Protein AF-A0A7X7RNB6-F1 (afdb_monomer_lite)

Secondary structure (DSSP, 8-state):
--------B--SSTT--SEEE----TT-TT------S-----S-S-TT--TTSSEEEEEEEEEEEEEPGGGPPEE-SSS-EEEEEEEEEPPBSS------TT---EEEEBTT-EEEEEEBSSSTTSS-EEEEEEEE--SSS-EEEEEEEEE-TT-SSEEEEEEETTEEP-BTTSB-TTS-SSBSEEE-SS---EE-EEEEEEEEEEEEEEEESSPP-------EEEEE--TTTEEEEETTEEEPTTEEEETTEEEEEEEPTTEEEEES-TTEEE---EEEEETTEEEEEEEEEE--STT-EEE-EEEE-----EEE-SSSSEEEHHHHHHHHHHTT-SS--SHHHHHHHTT--TT--PPEEEEEEEEETTEEEEEEEESTT--TTS-SEEEEEEEESSTTSPPEE--------SSSSEEEEEEETTS-SEEEEEEEE-----

Structure (mmCIF, N/CA/C/O backbone):
data_AF-A0A7X7RNB6-F1
#
_entry.id   AF-A0A7X7RNB6-F1
#
loop_
_atom_site.group_PDB
_atom_site.id
_atom_site.type_symbol
_atom_site.label_atom_id
_atom_site.label_alt_id
_atom_site.label_comp_id
_atom_site.label_asym_id
_atom_site.label_entity_id
_atom_site.label_seq_id
_atom_site.pdbx_PDB_ins_code
_atom_site.Cartn_x
_atom_site.Cartn_y
_atom_site.Cartn_z
_atom_site.occupancy
_atom_site.B_iso_or_equiv
_atom_site.auth_seq_id
_atom_site.auth_comp_id
_atom_site.auth_asym_id
_atom_site.auth_atom_id
_atom_site.pdbx_PDB_model_num
ATOM 1 N N . MET A 1 1 ? -13.042 18.361 -8.721 1.00 19.50 1 MET A N 1
ATOM 2 C CA . MET A 1 1 ? -12.549 18.898 -10.009 1.00 19.50 1 MET A CA 1
ATOM 3 C C . MET A 1 1 ? -11.294 18.124 -10.370 1.00 19.50 1 MET A C 1
ATOM 5 O O . MET A 1 1 ? -10.452 18.022 -9.486 1.00 19.50 1 MET A O 1
ATOM 9 N N . PRO A 1 2 ? -11.161 17.560 -11.581 1.00 22.19 2 PRO A N 1
ATOM 10 C CA . PRO A 1 2 ? -9.905 16.956 -12.007 1.00 22.19 2 PRO A CA 1
ATOM 11 C C . PRO A 1 2 ? -8.909 18.068 -12.365 1.00 22.19 2 PRO A C 1
ATOM 13 O O . PRO A 1 2 ? -9.161 18.872 -13.262 1.00 22.19 2 PRO A O 1
ATOM 16 N N . ILE A 1 3 ? -7.806 18.138 -11.625 1.00 23.88 3 ILE A N 1
ATOM 17 C CA . ILE A 1 3 ? -6.648 18.984 -11.933 1.00 23.88 3 ILE A CA 1
ATOM 18 C C . ILE A 1 3 ? -5.660 18.126 -12.733 1.00 23.88 3 ILE A C 1
ATOM 20 O O . ILE A 1 3 ? -5.446 16.973 -12.375 1.00 23.88 3 ILE A O 1
ATOM 24 N N . GLY A 1 4 ? -5.066 18.682 -13.795 1.00 27.59 4 GLY A N 1
ATOM 25 C CA . GLY A 1 4 ? -3.890 18.080 -14.444 1.00 27.59 4 GLY A CA 1
ATOM 26 C C . GLY A 1 4 ? -4.117 17.166 -15.657 1.00 27.59 4 GLY A C 1
ATOM 27 O O . GLY A 1 4 ? -3.231 16.386 -15.975 1.00 27.59 4 GLY A O 1
ATOM 28 N N . ALA A 1 5 ? -5.239 17.249 -16.382 1.00 27.97 5 ALA A N 1
ATOM 29 C CA . ALA A 1 5 ? -5.311 16.605 -17.702 1.00 27.97 5 ALA A CA 1
ATOM 30 C C . ALA A 1 5 ? -4.384 17.330 -18.704 1.00 27.97 5 ALA A C 1
ATOM 32 O O . ALA A 1 5 ? -4.523 18.544 -18.893 1.00 27.97 5 ALA A O 1
ATOM 33 N N . TYR A 1 6 ? -3.464 16.596 -19.343 1.00 35.50 6 TYR A N 1
ATOM 34 C CA . TYR A 1 6 ? -2.436 17.138 -20.243 1.00 35.50 6 TYR A CA 1
ATOM 35 C C . TYR A 1 6 ? -3.004 18.095 -21.303 1.00 35.50 6 TYR A C 1
ATOM 37 O O . TYR A 1 6 ? -3.819 17.720 -22.152 1.00 35.50 6 TYR A O 1
ATOM 45 N N . LYS A 1 7 ? -2.526 19.344 -21.307 1.00 29.25 7 LYS A N 1
ATOM 46 C CA . LYS A 1 7 ? -2.916 20.344 -22.309 1.00 29.25 7 LYS A CA 1
ATOM 47 C C . LYS A 1 7 ? -2.102 20.184 -23.591 1.00 29.25 7 LYS A C 1
ATOM 49 O O . LYS A 1 7 ? -1.097 20.857 -23.791 1.00 29.25 7 LYS A O 1
ATOM 54 N N . CYS A 1 8 ? -2.604 19.350 -24.498 1.00 33.34 8 CYS A N 1
ATOM 55 C CA . CYS A 1 8 ? -2.264 19.423 -25.919 1.00 33.34 8 CYS A CA 1
ATOM 56 C C . CYS A 1 8 ? -2.579 20.837 -26.444 1.00 33.34 8 CYS A C 1
ATOM 58 O O . CYS A 1 8 ? -3.751 21.185 -26.608 1.00 33.34 8 CYS A O 1
ATOM 60 N N . GLN A 1 9 ? -1.555 21.644 -26.732 1.00 32.31 9 GLN A N 1
ATOM 61 C CA . GLN A 1 9 ? -1.728 22.901 -27.460 1.00 32.31 9 GLN A CA 1
ATOM 62 C C . GLN A 1 9 ? -1.549 22.653 -28.965 1.00 32.31 9 GLN A C 1
ATOM 64 O O . GLN A 1 9 ? -0.469 22.235 -29.382 1.00 32.31 9 GLN A O 1
ATOM 69 N N . PRO A 1 10 ? -2.573 22.899 -29.803 1.00 31.27 10 PRO A N 1
ATOM 70 C CA . PRO A 1 10 ? -2.363 23.029 -31.237 1.00 31.27 10 PRO A CA 1
ATOM 71 C C . PRO A 1 10 ? -1.642 24.355 -31.518 1.00 31.27 10 PRO A C 1
ATOM 73 O O . PRO A 1 10 ? -2.054 25.402 -31.019 1.00 31.27 10 PRO A O 1
ATOM 76 N N . TYR A 1 11 ? -0.590 24.312 -32.334 1.00 30.41 11 TYR A N 1
ATOM 77 C CA . TYR A 1 11 ? 0.115 25.494 -32.832 1.00 30.41 11 TYR A CA 1
ATOM 78 C C . TYR A 1 11 ? 0.115 25.456 -34.366 1.00 30.41 11 TYR A C 1
ATOM 80 O O . TYR A 1 11 ? 0.321 24.390 -34.943 1.00 30.41 11 TYR A O 1
ATOM 88 N N . GLY A 1 12 ? -0.155 26.595 -35.009 1.00 37.50 12 GLY A N 1
ATOM 89 C CA . GLY A 1 12 ? -0.341 26.714 -36.463 1.00 37.50 12 GLY A CA 1
ATOM 90 C C . GLY A 1 12 ? -1.695 27.323 -36.844 1.00 37.50 12 GLY A C 1
ATOM 91 O O . GLY A 1 12 ? -2.649 27.292 -36.061 1.00 37.50 12 GLY A O 1
ATOM 92 N N . GLU A 1 13 ? -1.784 27.898 -38.045 1.00 34.00 13 GLU A N 1
ATOM 93 C CA . GLU A 1 13 ? -3.062 28.370 -38.593 1.00 34.00 13 GLU A CA 1
ATOM 94 C C . GLU A 1 13 ? -3.925 27.183 -39.069 1.00 34.00 13 GLU A C 1
ATOM 96 O O . GLU A 1 13 ? -3.429 26.075 -39.293 1.00 34.00 13 GLU A O 1
ATOM 101 N N . ASN A 1 14 ? -5.244 27.391 -39.186 1.00 32.91 14 ASN A 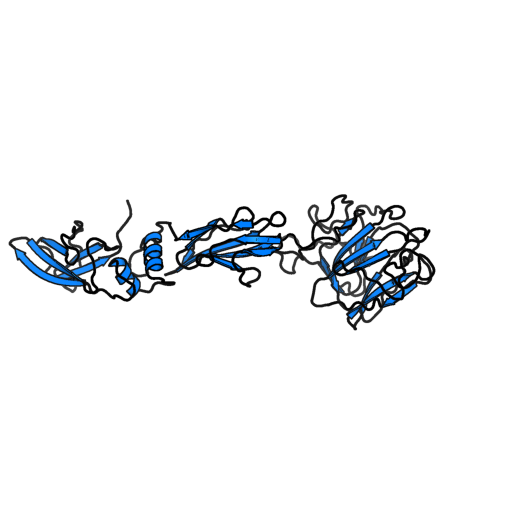N 1
ATOM 102 C CA . ASN A 1 14 ? -6.233 26.334 -39.450 1.00 32.91 14 ASN A CA 1
ATOM 103 C C . ASN A 1 14 ? -6.033 25.656 -40.824 1.00 32.91 14 ASN A C 1
ATOM 105 O O . ASN A 1 14 ? -6.695 25.991 -41.806 1.00 32.91 14 ASN A O 1
ATOM 109 N N . GLY A 1 15 ? -5.140 24.668 -40.859 1.00 35.19 15 GLY A N 1
ATOM 110 C CA . GLY A 1 15 ? -4.734 23.915 -42.046 1.00 35.19 15 GLY A CA 1
ATOM 111 C C . GLY A 1 15 ? -3.478 23.058 -41.837 1.00 35.19 15 GLY A C 1
ATOM 112 O O . GLY A 1 15 ? -3.318 22.055 -42.526 1.00 35.19 15 GLY A O 1
ATOM 113 N N . GLU A 1 16 ? -2.624 23.391 -40.860 1.00 35.78 16 GLU A N 1
ATOM 114 C CA . GLU A 1 16 ? -1.273 22.810 -40.713 1.00 35.78 16 GLU A CA 1
ATOM 115 C C . GLU A 1 16 ? -1.127 21.723 -39.625 1.00 35.78 16 GLU A C 1
ATOM 117 O O . GLU A 1 16 ? -0.014 21.357 -39.258 1.00 35.78 16 GLU A O 1
ATOM 122 N N . PHE A 1 17 ? -2.222 21.171 -39.087 1.00 35.41 17 PHE A N 1
ATOM 123 C CA . PHE A 1 17 ? -2.176 20.233 -37.950 1.00 35.41 17 PHE A CA 1
ATOM 124 C C . PHE A 1 17 ? -1.655 18.823 -38.312 1.00 35.41 17 PHE A C 1
ATOM 126 O O . PHE A 1 17 ? -2.411 17.848 -38.334 1.00 35.41 17 PHE A O 1
ATOM 133 N N . THR A 1 18 ? -0.353 18.697 -38.575 1.00 34.38 18 THR A N 1
ATOM 134 C CA . THR A 1 18 ? 0.346 17.419 -38.806 1.00 34.38 18 THR A CA 1
ATOM 135 C C . THR A 1 18 ? 1.022 16.864 -37.553 1.00 34.38 18 THR A C 1
ATOM 137 O O . THR A 1 18 ? 0.972 15.651 -37.352 1.00 34.38 18 THR A O 1
ATOM 140 N N . ASN A 1 19 ? 1.569 17.732 -36.695 1.00 36.31 19 ASN A N 1
ATOM 141 C CA . ASN A 1 19 ? 2.303 17.366 -35.482 1.00 36.31 19 ASN A CA 1
ATOM 142 C C . ASN A 1 19 ? 1.625 17.962 -34.238 1.00 36.31 19 ASN A C 1
ATOM 144 O O . ASN A 1 19 ? 1.266 19.139 -34.221 1.00 36.31 19 ASN A O 1
ATOM 148 N N . ARG A 1 20 ? 1.458 17.161 -33.178 1.00 35.91 20 ARG A N 1
ATOM 149 C CA . ARG A 1 20 ? 1.017 17.640 -31.856 1.00 35.91 20 ARG A CA 1
ATOM 150 C C . ARG A 1 20 ? 2.215 17.668 -30.917 1.00 35.91 20 ARG A C 1
ATOM 152 O O . ARG A 1 20 ? 2.939 16.680 -30.842 1.00 35.91 20 ARG A O 1
ATOM 159 N N . GLN A 1 21 ? 2.404 18.775 -30.202 1.00 39.16 21 GLN A N 1
ATOM 160 C CA . GLN A 1 21 ? 3.476 18.916 -29.219 1.00 39.16 21 GLN A CA 1
ATOM 161 C C . GLN A 1 21 ? 2.942 18.638 -27.811 1.00 39.16 21 GLN A C 1
ATOM 163 O O . GLN A 1 21 ? 1.892 19.148 -27.412 1.00 39.16 21 GLN A O 1
ATOM 168 N N . TRP A 1 22 ? 3.686 17.842 -27.049 1.00 44.44 22 TRP A N 1
ATOM 169 C CA . TRP A 1 22 ? 3.464 17.665 -25.618 1.00 44.44 22 TRP A CA 1
ATOM 170 C C . TRP A 1 22 ? 4.327 18.657 -24.837 1.00 44.44 22 TRP A C 1
ATOM 172 O O . TRP A 1 22 ? 5.538 18.736 -25.055 1.00 44.44 22 TRP A O 1
ATOM 182 N N . LEU A 1 23 ? 3.707 19.395 -23.916 1.00 40.66 23 LEU A N 1
ATOM 183 C CA . LEU A 1 23 ? 4.363 20.298 -22.972 1.00 40.66 23 LEU A CA 1
ATOM 184 C C . LEU A 1 23 ? 4.107 19.773 -21.555 1.00 40.66 23 LEU A C 1
ATOM 186 O O . LEU A 1 23 ? 2.968 19.465 -21.211 1.00 40.66 23 LEU A O 1
ATOM 190 N N . ALA A 1 24 ? 5.177 19.653 -20.772 1.00 40.44 24 ALA A N 1
ATOM 191 C CA . ALA A 1 24 ? 5.148 19.154 -19.399 1.00 40.44 24 ALA A CA 1
ATOM 192 C C . ALA A 1 24 ? 5.239 20.331 -18.417 1.00 40.44 24 ALA A C 1
ATOM 194 O O . ALA A 1 24 ? 5.827 21.364 -18.753 1.00 40.44 24 ALA A O 1
ATOM 195 N N . GLU A 1 25 ? 4.648 20.206 -17.228 1.00 38.69 25 GLU A N 1
ATOM 196 C CA . GLU A 1 25 ? 4.686 21.278 -16.224 1.00 38.69 25 GLU A CA 1
ATOM 197 C C . GLU A 1 25 ? 6.049 21.336 -15.501 1.00 38.69 25 GLU A C 1
ATOM 199 O O . GLU A 1 25 ? 6.891 20.451 -15.632 1.00 38.69 25 GLU A O 1
ATOM 204 N N . ALA A 1 26 ? 6.319 22.412 -14.754 1.00 37.12 26 ALA A N 1
ATOM 205 C CA . ALA A 1 26 ? 7.670 22.709 -14.253 1.00 37.12 26 ALA A CA 1
ATOM 206 C C . ALA A 1 26 ? 8.269 21.648 -13.301 1.00 37.12 26 ALA A C 1
ATOM 208 O O . ALA A 1 26 ? 9.494 21.584 -13.184 1.00 37.12 26 ALA A O 1
ATOM 209 N N . ASN A 1 27 ? 7.410 20.834 -12.674 1.00 37.88 27 ASN A N 1
ATOM 210 C CA . ASN A 1 27 ? 7.742 19.790 -11.696 1.00 37.88 27 ASN A CA 1
ATOM 211 C C . ASN A 1 27 ? 7.454 18.366 -12.229 1.00 37.88 27 ASN A C 1
ATOM 213 O O . ASN A 1 27 ? 7.288 17.436 -11.446 1.00 37.88 27 ASN A O 1
ATOM 217 N N . ASP A 1 28 ? 7.305 18.212 -13.544 1.00 37.75 28 ASP A N 1
ATOM 218 C CA . ASP A 1 28 ? 6.987 16.947 -14.213 1.00 37.75 28 ASP A CA 1
ATOM 219 C C . ASP A 1 28 ? 8.284 16.222 -14.623 1.00 37.75 28 ASP A C 1
ATOM 221 O O . ASP A 1 28 ? 9.136 16.798 -15.305 1.00 37.75 28 ASP A O 1
ATOM 225 N N . PHE A 1 29 ? 8.438 14.959 -14.211 1.00 35.84 29 PHE A N 1
ATOM 226 C CA . PHE A 1 29 ? 9.631 14.142 -14.476 1.00 35.84 29 PHE A CA 1
ATOM 227 C C . PHE A 1 29 ? 9.824 13.786 -15.957 1.00 35.84 29 PHE A C 1
ATOM 229 O O . PHE A 1 29 ? 10.924 13.424 -16.353 1.00 35.84 29 PHE A O 1
ATOM 236 N N . SER A 1 30 ? 8.803 13.956 -16.800 1.00 38.28 30 SER A N 1
ATOM 237 C CA . SER A 1 30 ? 8.920 13.776 -18.254 1.00 38.28 30 SER A CA 1
ATOM 238 C C . SER A 1 30 ? 9.626 14.930 -18.984 1.00 38.28 30 SER A C 1
ATOM 240 O O . SER A 1 30 ? 9.709 14.957 -20.220 1.00 38.28 30 SER A O 1
ATOM 242 N N . LYS A 1 31 ? 10.061 15.963 -18.256 1.00 36.59 31 LYS A N 1
ATOM 243 C CA . LYS A 1 31 ? 10.720 17.161 -18.787 1.00 36.59 31 LYS A CA 1
ATOM 244 C C . LYS A 1 31 ? 12.079 16.820 -19.409 1.00 36.59 31 LYS A C 1
ATOM 246 O O . LYS A 1 31 ? 12.999 16.407 -18.719 1.00 36.59 31 LYS A O 1
ATOM 251 N N . LEU A 1 32 ? 12.244 17.138 -20.696 1.00 35.72 32 LEU A N 1
ATOM 252 C CA . LEU A 1 32 ? 13.548 17.096 -21.369 1.00 35.72 32 LEU A CA 1
ATOM 253 C C . LEU A 1 32 ? 14.430 18.265 -20.906 1.00 35.72 32 LEU A C 1
ATOM 255 O O . LEU A 1 32 ? 14.372 19.362 -21.469 1.00 35.72 32 LEU A O 1
ATOM 259 N N . ALA A 1 33 ? 15.226 18.041 -19.868 1.00 33.62 33 ALA A N 1
ATOM 260 C CA . ALA A 1 33 ? 16.233 18.967 -19.366 1.00 33.62 33 ALA A CA 1
ATOM 261 C C . ALA A 1 33 ? 17.597 18.273 -19.297 1.00 33.62 33 ALA A C 1
ATOM 263 O O . ALA A 1 33 ? 17.667 17.060 -19.159 1.00 33.62 33 ALA A O 1
ATOM 264 N N . GLU A 1 34 ? 18.665 19.062 -19.380 1.00 31.83 34 GLU A N 1
ATOM 265 C CA . GLU A 1 34 ? 20.005 18.629 -18.989 1.00 31.83 34 GLU A CA 1
ATOM 266 C C . GLU A 1 34 ? 19.987 18.380 -17.473 1.00 31.83 34 GLU A C 1
ATOM 268 O O . GLU A 1 34 ? 19.827 19.323 -16.692 1.00 31.83 34 GLU A O 1
ATOM 273 N N . ASP A 1 35 ? 20.061 17.112 -17.067 1.00 36.00 35 ASP A N 1
ATOM 274 C CA . ASP A 1 35 ? 20.111 16.699 -15.665 1.00 36.00 35 ASP A CA 1
ATOM 275 C C . ASP A 1 35 ? 21.380 15.878 -15.425 1.00 36.00 35 ASP A C 1
ATOM 277 O O . ASP A 1 35 ? 21.525 14.759 -15.920 1.00 36.00 35 ASP A O 1
ATOM 281 N N . THR A 1 36 ? 22.298 16.476 -14.664 1.00 32.41 36 THR A N 1
ATOM 282 C CA . THR A 1 36 ? 23.590 15.899 -14.267 1.00 32.41 36 THR A CA 1
ATOM 283 C C . THR A 1 36 ? 23.481 15.013 -13.020 1.00 32.41 36 THR A C 1
ATOM 285 O O . THR A 1 36 ? 24.492 14.550 -12.486 1.00 32.41 36 THR A O 1
ATOM 288 N N . SER A 1 37 ? 22.260 14.782 -12.529 1.00 30.06 37 SER A N 1
ATOM 289 C CA . SER A 1 37 ? 21.965 13.861 -11.433 1.00 30.06 37 SER A CA 1
ATOM 290 C C . SER A 1 37 ? 21.975 12.413 -11.925 1.00 30.06 37 SER A C 1
ATOM 292 O O . SER A 1 37 ? 21.374 12.094 -12.949 1.00 30.06 37 SER A O 1
ATOM 294 N N . ALA A 1 38 ? 22.566 11.498 -11.153 1.00 33.22 38 ALA A N 1
ATOM 295 C CA . ALA A 1 38 ? 22.351 10.069 -11.370 1.00 33.22 38 ALA A CA 1
ATOM 296 C C . ALA A 1 38 ? 20.865 9.740 -11.123 1.00 33.22 38 ALA A C 1
ATOM 298 O O . ALA A 1 38 ? 20.376 9.865 -9.996 1.00 33.22 38 ALA A O 1
ATOM 299 N N . TYR A 1 39 ? 20.138 9.364 -12.178 1.00 35.16 39 TYR A N 1
ATOM 300 C CA . TYR A 1 39 ? 18.696 9.130 -12.110 1.00 35.16 39 TYR A CA 1
ATOM 301 C C . TYR A 1 39 ? 18.383 7.817 -11.377 1.00 35.16 39 TYR A C 1
ATOM 303 O O . TYR A 1 39 ? 18.495 6.725 -11.935 1.00 35.16 39 TYR A O 1
ATOM 311 N N . ALA A 1 40 ? 17.981 7.927 -10.110 1.00 35.44 40 ALA A N 1
ATOM 312 C CA . ALA A 1 40 ? 17.668 6.793 -9.247 1.00 35.44 40 ALA A CA 1
ATOM 313 C C . ALA A 1 40 ? 16.162 6.478 -9.249 1.00 35.44 40 ALA A C 1
ATOM 315 O O . ALA A 1 40 ? 15.392 7.056 -8.480 1.00 35.44 40 ALA A O 1
ATOM 316 N N . GLY A 1 41 ? 15.734 5.521 -10.074 1.00 38.75 41 GLY A N 1
ATOM 317 C CA . GLY A 1 41 ? 14.352 5.040 -10.037 1.00 38.75 41 GLY A CA 1
ATOM 318 C C . GLY A 1 41 ? 14.012 4.030 -11.124 1.00 38.75 41 GLY A C 1
ATOM 319 O O . GLY A 1 41 ? 14.056 4.353 -12.304 1.00 38.75 41 GLY A O 1
ATOM 320 N N . SER A 1 42 ? 13.662 2.808 -10.718 1.00 34.97 42 SER A N 1
ATOM 321 C CA . SER A 1 42 ? 12.970 1.773 -11.515 1.00 34.97 42 SER A CA 1
ATOM 322 C C . SER A 1 42 ? 11.621 1.376 -10.893 1.00 34.97 42 SER A C 1
ATOM 324 O O . SER A 1 42 ? 10.948 0.462 -11.362 1.00 34.97 42 SER A O 1
ATOM 326 N N . VAL A 1 43 ? 11.230 2.043 -9.802 1.00 39.50 43 VAL A N 1
ATOM 327 C CA . VAL A 1 43 ? 10.019 1.750 -9.030 1.00 39.50 43 VAL A CA 1
ATOM 328 C C . VAL A 1 43 ? 8.915 2.707 -9.460 1.00 39.50 43 VAL A C 1
ATOM 330 O O . VAL A 1 43 ? 8.671 3.683 -8.751 1.00 39.50 43 VAL A O 1
ATOM 333 N N . ARG A 1 44 ? 8.272 2.422 -10.603 1.00 36.59 44 ARG A N 1
ATOM 334 C CA . ARG A 1 44 ? 6.983 2.977 -11.082 1.00 36.59 44 ARG A CA 1
ATOM 335 C C . ARG A 1 44 ? 6.541 2.230 -12.379 1.00 36.59 44 ARG A C 1
ATOM 337 O O . ARG A 1 44 ? 7.211 1.260 -12.731 1.00 36.59 44 ARG A O 1
ATOM 344 N N . PRO A 1 45 ? 5.348 2.452 -12.976 1.00 38.34 45 PRO A N 1
ATOM 345 C CA . PRO A 1 45 ? 4.635 3.710 -13.154 1.00 38.34 45 PRO A CA 1
ATOM 346 C C . PRO A 1 45 ? 4.004 4.222 -11.881 1.00 38.34 45 PRO A C 1
ATOM 348 O O . PRO A 1 45 ? 3.792 3.470 -10.925 1.00 38.34 45 PRO A O 1
ATOM 351 N N . LEU A 1 46 ? 3.673 5.513 -11.950 1.00 38.06 46 LEU A N 1
ATOM 352 C CA . LEU A 1 46 ? 2.900 6.305 -10.997 1.00 38.06 46 LEU A CA 1
ATOM 353 C C . LEU A 1 46 ? 2.406 5.523 -9.756 1.00 38.06 46 LEU A C 1
ATOM 355 O O . LEU A 1 46 ? 1.230 5.205 -9.678 1.00 38.06 46 LEU A O 1
ATOM 359 N N . ALA A 1 47 ? 3.245 5.188 -8.768 1.00 33.56 47 ALA A N 1
ATOM 360 C CA . ALA A 1 47 ? 2.816 4.434 -7.590 1.00 33.56 47 ALA A CA 1
ATOM 361 C C . ALA A 1 47 ? 2.120 5.381 -6.595 1.00 33.56 47 ALA A C 1
ATOM 363 O O . ALA A 1 47 ? 2.643 6.441 -6.237 1.00 33.56 47 ALA A O 1
ATOM 364 N N . GLY A 1 48 ? 0.889 5.038 -6.213 1.00 35.97 48 GLY A N 1
ATOM 365 C CA . GLY A 1 48 ? -0.088 6.020 -5.722 1.00 35.97 48 GLY A CA 1
ATOM 366 C C . GLY A 1 48 ? -0.794 6.816 -6.826 1.00 35.97 48 GLY A C 1
ATOM 367 O O . GLY A 1 48 ? -1.558 7.731 -6.534 1.00 35.97 48 GLY A O 1
ATOM 368 N N . SER A 1 49 ? -0.585 6.449 -8.087 1.00 34.75 49 SER A N 1
ATOM 369 C CA . SER A 1 49 ? -1.288 6.964 -9.250 1.00 34.75 49 SER A CA 1
ATOM 370 C C . SER A 1 49 ? -2.005 5.814 -9.959 1.00 34.75 49 SER A C 1
ATOM 372 O O . SER A 1 49 ? -1.417 4.875 -10.491 1.00 34.75 49 SER A O 1
ATOM 374 N N . THR A 1 50 ? -3.328 5.913 -10.000 1.00 36.16 50 THR A N 1
ATOM 375 C CA . THR A 1 50 ? -4.150 5.195 -10.979 1.00 36.16 50 THR A CA 1
ATOM 376 C C . THR A 1 50 ? -3.582 5.357 -12.394 1.00 36.16 50 THR A C 1
ATOM 378 O O . THR A 1 50 ? -2.944 6.370 -12.663 1.00 36.16 50 THR A O 1
ATOM 381 N N . ALA A 1 51 ? -3.929 4.470 -13.333 1.00 37.59 51 ALA A N 1
ATOM 382 C CA . ALA A 1 51 ? -3.529 4.518 -14.754 1.00 37.59 51 ALA A CA 1
ATOM 383 C C . ALA A 1 51 ? -3.891 5.815 -15.542 1.00 37.59 51 ALA A C 1
ATOM 385 O O . ALA A 1 51 ? -3.775 5.853 -16.760 1.00 37.59 51 ALA A O 1
ATOM 386 N N . ALA A 1 52 ? -4.332 6.869 -14.854 1.00 37.09 52 ALA A N 1
ATOM 387 C CA . ALA A 1 52 ? -4.624 8.208 -15.341 1.00 37.09 52 ALA A CA 1
ATOM 388 C C . ALA A 1 52 ? -3.409 9.168 -15.406 1.00 37.09 52 ALA A C 1
ATOM 390 O O . ALA A 1 52 ? -3.607 10.294 -15.855 1.00 37.09 52 ALA A O 1
ATOM 391 N N . LEU A 1 53 ? -2.200 8.780 -14.958 1.00 47.25 53 LEU A N 1
ATOM 392 C CA . LEU A 1 53 ? -0.970 9.587 -15.146 1.00 47.25 53 LEU A CA 1
ATOM 393 C C . LEU A 1 53 ? -0.012 9.059 -16.230 1.00 47.25 53 LEU A C 1
ATOM 395 O O . LEU A 1 53 ? 0.959 9.731 -16.548 1.00 47.25 53 LEU A O 1
ATOM 399 N N . ALA A 1 54 ? -0.274 7.891 -16.818 1.00 53.47 54 ALA A N 1
ATOM 400 C CA . ALA A 1 54 ? 0.492 7.424 -17.971 1.00 53.47 54 ALA A CA 1
ATOM 401 C C . ALA A 1 54 ? 0.020 8.133 -19.251 1.00 53.47 54 ALA A C 1
ATOM 403 O O . ALA A 1 54 ? -1.176 8.385 -19.430 1.00 53.47 54 ALA A O 1
ATOM 404 N N . LEU A 1 55 ? 0.941 8.402 -20.177 1.00 65.44 55 LEU A N 1
ATOM 405 C CA . LEU A 1 55 ? 0.601 8.922 -21.496 1.00 65.44 55 LEU A CA 1
ATOM 406 C C . LEU A 1 55 ? 0.132 7.769 -22.393 1.00 65.44 55 LEU A C 1
ATOM 408 O O . LEU A 1 55 ? 0.944 7.057 -22.982 1.00 65.44 55 LEU A O 1
ATOM 412 N N . ASP A 1 56 ? -1.185 7.594 -22.495 1.00 68.75 56 ASP A N 1
ATOM 413 C CA . ASP A 1 56 ? -1.811 6.731 -23.501 1.00 68.75 56 ASP A CA 1
ATOM 414 C C . ASP A 1 56 ? -1.712 7.395 -24.885 1.00 68.75 56 ASP A C 1
ATOM 416 O O . ASP A 1 56 ? -2.174 8.522 -25.102 1.00 68.75 56 ASP A O 1
ATOM 420 N N . ILE A 1 57 ? -1.058 6.708 -25.817 1.00 75.81 57 ILE A N 1
ATOM 421 C CA . ILE A 1 57 ? -0.796 7.174 -27.172 1.00 75.81 57 ILE A CA 1
ATOM 422 C C . ILE A 1 57 ? -1.703 6.409 -28.133 1.00 75.81 57 ILE A C 1
ATOM 424 O O . ILE A 1 57 ? -1.532 5.213 -28.350 1.00 75.81 57 ILE A O 1
ATOM 428 N N . ASP A 1 58 ? -2.575 7.139 -28.831 1.00 79.25 58 ASP A N 1
ATOM 429 C CA . ASP A 1 58 ? -3.056 6.749 -30.157 1.00 79.25 58 ASP A CA 1
ATOM 430 C C . ASP A 1 58 ? -2.788 7.891 -31.139 1.00 79.25 58 ASP A C 1
ATOM 432 O O . ASP A 1 58 ? -3.447 8.933 -31.136 1.00 79.25 58 ASP A O 1
ATOM 436 N N . THR A 1 59 ? -1.781 7.699 -31.987 1.00 74.94 59 THR A N 1
ATOM 437 C CA . THR A 1 59 ? -1.413 8.681 -33.015 1.00 74.94 59 THR A CA 1
ATOM 438 C C . THR A 1 59 ? -2.328 8.657 -34.241 1.00 74.94 59 THR A C 1
ATOM 440 O O . THR A 1 59 ? -2.202 9.530 -35.101 1.00 74.94 59 THR A O 1
ATOM 443 N N . GLY A 1 60 ? -3.205 7.657 -34.400 1.00 71.44 60 GLY A N 1
ATOM 444 C CA . GLY A 1 60 ? -4.024 7.498 -35.608 1.00 71.44 60 GLY A CA 1
ATOM 445 C C . GLY A 1 60 ? -3.202 7.399 -36.905 1.00 71.44 60 GLY A C 1
ATOM 446 O O . GLY A 1 60 ? -3.647 7.858 -37.957 1.00 71.44 60 GLY A O 1
ATOM 447 N N . GLY A 1 61 ? -1.971 6.876 -36.827 1.00 67.81 61 GLY A N 1
ATOM 448 C CA . GLY A 1 61 ? -1.022 6.803 -37.946 1.00 67.81 61 GLY A CA 1
ATOM 449 C C . GLY A 1 61 ? -0.212 8.084 -38.205 1.00 67.81 61 GLY A C 1
ATOM 450 O O . GLY A 1 61 ? 0.559 8.126 -39.166 1.00 67.81 61 GLY A O 1
ATOM 451 N N . LYS A 1 62 ? -0.370 9.119 -37.369 1.00 72.31 62 LYS A N 1
ATOM 452 C CA . LYS A 1 62 ? 0.476 10.325 -37.339 1.00 72.31 62 LYS A CA 1
ATOM 453 C C . LYS A 1 62 ? 1.684 10.130 -36.413 1.00 72.31 62 LYS A C 1
ATOM 455 O O . LYS A 1 62 ? 2.004 9.009 -36.024 1.00 72.31 62 LYS A O 1
ATOM 460 N N . THR A 1 63 ? 2.342 11.232 -36.076 1.00 73.12 63 THR A N 1
ATOM 461 C CA . THR A 1 63 ? 3.557 11.269 -35.266 1.00 73.12 63 THR A CA 1
ATOM 462 C C . THR A 1 63 ? 3.336 12.179 -34.059 1.00 73.12 63 THR A C 1
ATOM 464 O O . THR A 1 63 ? 2.836 13.297 -34.205 1.00 73.12 63 THR A O 1
ATOM 467 N N . LEU A 1 64 ? 3.698 11.706 -32.869 1.00 72.25 64 LEU A N 1
ATOM 468 C CA . LEU A 1 64 ? 3.806 12.514 -31.655 1.00 72.25 64 LEU A CA 1
ATOM 469 C C . LEU A 1 64 ? 5.288 12.821 -31.424 1.00 72.25 64 LEU A C 1
ATOM 471 O O . LEU A 1 64 ? 6.093 11.894 -31.376 1.00 72.25 64 LEU A O 1
ATOM 475 N N . VAL A 1 65 ? 5.640 14.099 -31.283 1.00 73.50 65 VAL A N 1
ATOM 476 C CA . VAL A 1 65 ? 7.039 14.549 -31.183 1.00 73.50 65 VAL A CA 1
ATOM 477 C C . VAL A 1 65 ? 7.278 15.242 -29.844 1.00 73.50 65 VAL A C 1
ATOM 479 O O . VAL A 1 65 ? 6.469 16.061 -29.395 1.00 73.50 65 VAL A O 1
ATOM 482 N N . ARG A 1 66 ? 8.407 14.922 -29.207 1.00 71.75 66 ARG A N 1
ATOM 483 C CA . ARG A 1 66 ? 8.846 15.486 -27.929 1.00 71.75 66 ARG A CA 1
ATOM 484 C C . ARG A 1 66 ? 10.283 15.993 -28.062 1.00 71.75 66 ARG A C 1
ATOM 486 O O . ARG A 1 66 ? 11.227 15.215 -28.119 1.00 71.75 66 ARG A O 1
ATOM 493 N N . THR A 1 67 ? 10.417 17.313 -28.142 1.00 68.62 67 THR A N 1
ATOM 494 C CA . THR A 1 67 ? 11.660 18.047 -28.428 1.00 68.62 67 THR A CA 1
ATOM 495 C C . THR A 1 67 ? 12.409 18.439 -27.157 1.00 68.62 67 THR A C 1
ATOM 497 O O . THR A 1 67 ? 11.777 18.817 -26.167 1.00 68.62 67 THR A O 1
ATOM 500 N N . ALA A 1 68 ? 13.742 18.456 -27.208 1.00 59.84 68 ALA A N 1
ATOM 501 C CA . ALA A 1 68 ? 14.581 19.077 -26.187 1.00 59.84 68 ALA A CA 1
ATOM 502 C C . ALA A 1 68 ? 14.170 20.541 -25.941 1.00 59.84 68 ALA A C 1
ATOM 504 O O . ALA A 1 68 ? 13.711 21.232 -26.860 1.00 59.84 68 ALA A O 1
ATOM 505 N N . ASN A 1 69 ? 14.325 21.034 -24.706 1.00 53.25 69 ASN A N 1
ATOM 506 C CA . ASN A 1 69 ? 13.992 22.424 -24.380 1.00 53.25 69 ASN A CA 1
ATOM 507 C C . ASN A 1 69 ? 14.731 23.402 -25.321 1.00 53.25 69 ASN A C 1
ATOM 509 O O . ASN A 1 69 ? 15.919 23.256 -25.598 1.00 53.25 69 ASN A O 1
ATOM 513 N N . ASN A 1 70 ? 14.002 24.394 -25.845 1.00 54.59 70 ASN A N 1
ATOM 514 C CA . ASN A 1 70 ? 14.460 25.349 -26.869 1.00 54.59 70 ASN A CA 1
ATOM 515 C C . ASN A 1 70 ? 14.964 24.743 -28.203 1.00 54.59 70 ASN A C 1
ATOM 517 O O . ASN A 1 70 ? 15.564 25.471 -28.991 1.00 54.59 70 ASN A O 1
ATOM 521 N N . HIS A 1 71 ? 14.718 23.456 -28.489 1.00 54.66 71 HIS A N 1
ATOM 522 C CA . HIS A 1 71 ? 15.334 22.712 -29.606 1.00 54.66 71 HIS A CA 1
ATOM 523 C C . HIS A 1 71 ? 16.876 22.724 -29.579 1.00 54.66 71 HIS A C 1
ATOM 525 O O . HIS A 1 71 ? 17.520 22.548 -30.618 1.00 54.66 71 HIS A O 1
ATOM 531 N N . ALA A 1 72 ? 17.480 22.935 -28.403 1.00 63.91 72 ALA A N 1
ATOM 532 C CA . ALA A 1 72 ? 18.916 22.780 -28.235 1.00 63.91 72 ALA A CA 1
ATOM 533 C C . ALA A 1 72 ? 19.284 21.317 -28.508 1.00 63.91 72 ALA A C 1
ATOM 535 O O . ALA A 1 72 ? 18.690 20.402 -27.940 1.00 63.91 72 ALA A O 1
ATOM 536 N N . ALA A 1 73 ? 20.224 21.104 -29.423 1.00 73.94 73 ALA A N 1
ATOM 537 C CA . ALA A 1 73 ? 20.679 19.769 -29.756 1.00 73.94 73 ALA A CA 1
ATOM 538 C C . ALA A 1 73 ? 21.743 19.332 -28.751 1.00 73.94 73 ALA A C 1
ATOM 540 O O . ALA A 1 73 ? 22.740 20.032 -28.581 1.00 73.94 73 ALA A O 1
ATOM 541 N N . PHE A 1 74 ? 21.543 18.178 -28.128 1.00 76.81 74 PHE A N 1
ATOM 542 C CA . PHE A 1 74 ? 22.580 17.527 -27.344 1.00 76.81 74 PHE A CA 1
ATOM 543 C C . PHE A 1 74 ? 23.541 16.807 -28.299 1.00 76.81 74 PHE A C 1
ATOM 545 O O . PHE A 1 74 ? 23.097 16.155 -29.247 1.00 76.81 74 PHE A O 1
ATOM 552 N N . ASP A 1 75 ? 24.844 16.943 -28.078 1.00 84.38 75 ASP A N 1
ATOM 553 C CA . ASP A 1 75 ? 25.892 16.350 -28.913 1.00 84.38 75 ASP A CA 1
ATOM 554 C C . ASP A 1 75 ? 26.453 15.101 -28.222 1.00 84.38 75 ASP A C 1
ATOM 556 O O . ASP A 1 75 ? 26.998 15.206 -27.125 1.00 84.38 75 ASP A O 1
ATOM 560 N N . PHE A 1 76 ? 26.317 13.929 -28.854 1.00 87.06 76 PHE A N 1
ATOM 561 C CA . PHE A 1 76 ? 26.86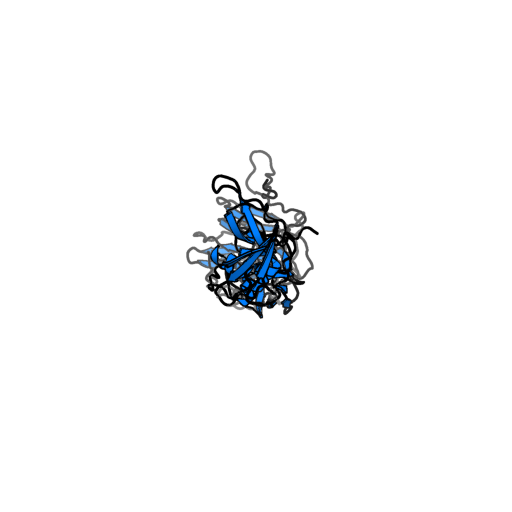0 12.662 -28.344 1.00 87.06 76 PHE A CA 1
ATOM 562 C C . PHE A 1 76 ? 28.170 12.225 -29.030 1.00 87.06 76 PHE A C 1
ATOM 564 O O . PHE A 1 76 ? 28.546 11.050 -29.000 1.00 87.06 76 PHE A O 1
ATOM 571 N N . SER A 1 77 ? 28.880 13.151 -29.687 1.00 85.44 77 SER A N 1
ATOM 572 C CA . SER A 1 77 ? 30.122 12.835 -30.405 1.00 85.44 77 SER A CA 1
ATOM 573 C C . SER A 1 77 ? 31.301 12.465 -29.503 1.00 85.44 77 SER A C 1
ATOM 575 O O . SER A 1 77 ? 32.133 11.660 -29.917 1.00 85.44 77 SER A O 1
ATOM 577 N N . GLU A 1 78 ? 31.368 12.984 -28.278 1.00 81.56 78 GLU A N 1
ATOM 578 C CA . GLU A 1 78 ? 32.471 12.713 -27.336 1.00 81.56 78 GLU A CA 1
ATOM 579 C C . GLU A 1 78 ? 32.013 12.012 -26.039 1.00 81.56 78 GLU A C 1
ATOM 581 O O . GLU A 1 78 ? 32.835 11.407 -25.353 1.00 81.56 78 GLU A O 1
ATOM 586 N N . SER A 1 79 ? 30.708 12.020 -25.741 1.00 81.69 79 SER A N 1
ATOM 587 C CA . SER A 1 79 ? 30.091 11.350 -24.584 1.00 81.69 79 SER A CA 1
ATOM 588 C C . SER A 1 79 ? 28.749 10.726 -24.983 1.00 81.69 79 SER A C 1
ATOM 590 O O . SER A 1 79 ? 28.059 11.294 -25.826 1.00 81.69 79 SER A O 1
ATOM 592 N N . PRO A 1 80 ? 28.349 9.572 -24.420 1.00 83.38 80 PRO A N 1
ATOM 593 C CA . PRO A 1 80 ? 27.065 8.955 -24.740 1.00 83.38 80 PRO A CA 1
ATOM 594 C C . PRO A 1 80 ? 25.878 9.761 -24.194 1.00 83.38 80 PRO A C 1
ATOM 596 O O . PRO A 1 80 ? 25.999 10.463 -23.195 1.00 83.38 80 PRO A O 1
ATOM 599 N N . ILE A 1 81 ? 24.714 9.594 -24.821 1.00 82.19 81 ILE A N 1
ATOM 600 C CA . ILE A 1 81 ? 23.422 10.092 -24.331 1.00 82.19 81 ILE A CA 1
ATOM 601 C C . ILE A 1 81 ? 22.481 8.907 -24.167 1.00 82.19 81 ILE A C 1
ATOM 603 O O . ILE A 1 81 ? 22.412 8.033 -25.030 1.00 82.19 81 ILE A O 1
ATOM 607 N N . TYR A 1 82 ? 21.715 8.905 -23.087 1.00 78.00 82 TYR A N 1
ATOM 608 C CA . TYR A 1 82 ? 20.764 7.862 -22.752 1.00 78.00 82 TYR A CA 1
ATOM 609 C C . TYR A 1 82 ? 19.355 8.425 -22.852 1.00 78.00 82 TYR A C 1
ATOM 611 O O . TYR A 1 82 ? 19.020 9.407 -22.194 1.00 78.00 82 TYR A O 1
ATOM 619 N N . LEU A 1 83 ? 18.538 7.793 -23.687 1.00 82.94 83 LEU A N 1
ATOM 620 C CA . LEU A 1 83 ? 17.089 7.931 -23.687 1.00 82.94 83 LEU A CA 1
ATOM 621 C C . LEU A 1 83 ? 16.523 6.797 -22.836 1.00 82.94 83 LEU A C 1
ATOM 623 O O . LEU A 1 83 ? 16.803 5.640 -23.135 1.00 82.94 83 LEU A O 1
ATOM 627 N N . ASP A 1 84 ? 15.722 7.105 -21.826 1.00 74.06 84 ASP A N 1
ATOM 628 C CA . ASP A 1 84 ? 15.135 6.113 -20.925 1.00 74.06 84 ASP A CA 1
ATOM 629 C C . ASP A 1 84 ? 13.635 6.374 -20.733 1.00 74.06 84 ASP A C 1
ATOM 631 O O . ASP A 1 84 ? 13.205 7.526 -20.688 1.00 74.06 84 ASP A O 1
ATOM 635 N N . THR A 1 85 ? 12.815 5.322 -20.702 1.00 74.94 85 THR A N 1
ATOM 636 C CA . THR A 1 85 ? 11.362 5.441 -20.502 1.00 74.94 85 THR A CA 1
ATOM 637 C C . THR A 1 85 ? 10.743 4.124 -20.047 1.00 74.94 85 THR A C 1
ATOM 639 O O . THR A 1 85 ? 11.186 3.040 -20.436 1.00 74.94 85 THR A O 1
ATOM 642 N N . LEU A 1 86 ? 9.664 4.208 -19.269 1.00 70.81 86 LEU A N 1
ATOM 643 C CA . LEU A 1 86 ? 8.745 3.093 -19.074 1.00 70.81 86 LEU A CA 1
ATOM 644 C C . LEU A 1 86 ? 7.761 3.039 -20.245 1.00 70.81 86 LEU A C 1
ATOM 646 O O . LEU A 1 86 ? 7.111 4.028 -20.578 1.00 70.81 86 LEU A O 1
ATOM 650 N N . VAL A 1 87 ? 7.619 1.867 -20.858 1.00 79.25 87 VAL A N 1
ATOM 651 C CA . VAL A 1 87 ? 6.767 1.645 -22.029 1.00 79.25 87 VAL A CA 1
ATOM 652 C C . VAL A 1 87 ? 5.934 0.376 -21.885 1.00 79.25 87 VAL A C 1
ATOM 654 O O . VAL A 1 87 ? 6.415 -0.675 -21.466 1.00 79.25 87 VAL A O 1
ATOM 657 N N . LYS A 1 88 ? 4.671 0.461 -22.302 1.00 79.44 88 LYS A N 1
ATOM 658 C CA . LYS A 1 88 ? 3.819 -0.695 -22.578 1.00 79.44 88 LYS A CA 1
ATOM 659 C C . LYS A 1 88 ? 3.557 -0.769 -24.077 1.00 79.44 88 LYS A C 1
ATOM 661 O O . LYS A 1 88 ? 2.803 0.033 -24.638 1.00 79.44 88 LYS A O 1
ATOM 666 N N . PHE A 1 89 ? 4.224 -1.715 -24.731 1.00 85.25 89 PHE A N 1
ATOM 667 C CA . PHE A 1 89 ? 4.209 -1.854 -26.184 1.00 85.25 89 PHE A CA 1
ATOM 668 C C . PHE A 1 89 ? 2.840 -2.303 -26.710 1.00 85.25 89 PHE A C 1
ATOM 670 O O . PHE A 1 89 ? 2.227 -3.228 -26.178 1.00 85.25 89 PHE A O 1
ATOM 677 N N . THR A 1 90 ? 2.397 -1.704 -27.820 1.00 88.81 90 THR A N 1
ATOM 678 C CA . THR A 1 90 ? 1.364 -2.298 -28.683 1.00 88.81 90 THR A CA 1
ATOM 679 C C . THR A 1 90 ? 2.041 -2.886 -29.924 1.00 88.81 90 THR A C 1
ATOM 681 O O . THR A 1 90 ? 2.731 -2.142 -30.622 1.00 88.81 90 THR A O 1
ATOM 684 N N . PRO A 1 91 ? 1.851 -4.181 -30.231 1.00 90.69 91 PRO A N 1
ATOM 685 C CA . PRO A 1 91 ? 2.396 -4.807 -31.431 1.00 90.69 91 PRO A CA 1
ATOM 686 C C . PRO A 1 91 ? 2.002 -4.106 -32.732 1.00 90.69 91 PRO A C 1
ATOM 688 O O . PRO A 1 91 ? 0.836 -3.754 -32.929 1.00 90.69 91 PRO A O 1
ATOM 691 N N . SER A 1 92 ? 2.959 -3.981 -33.650 1.00 87.19 92 SER A N 1
ATOM 692 C CA . SER A 1 92 ? 2.734 -3.518 -35.021 1.00 87.19 92 SER A CA 1
ATOM 693 C C . SER A 1 92 ? 2.842 -4.674 -36.013 1.00 87.19 92 SER A C 1
ATOM 695 O O . SER A 1 92 ? 3.753 -5.493 -35.933 1.00 87.19 92 SER A O 1
ATOM 697 N N . ALA A 1 93 ? 1.932 -4.721 -36.988 1.00 84.31 93 ALA A N 1
ATOM 698 C CA . ALA A 1 93 ? 2.030 -5.633 -38.133 1.00 84.31 93 ALA A CA 1
ATOM 699 C C . ALA A 1 93 ? 2.959 -5.098 -39.243 1.00 84.31 93 ALA A C 1
ATOM 701 O O . ALA A 1 93 ? 3.357 -5.847 -40.131 1.00 84.31 93 ALA A O 1
ATOM 702 N N . GLU A 1 94 ? 3.290 -3.805 -39.204 1.00 81.62 94 GLU A N 1
ATOM 703 C CA . GLU A 1 94 ? 4.177 -3.142 -40.160 1.00 81.62 94 GLU A CA 1
ATOM 704 C C . GLU A 1 94 ? 5.466 -2.698 -39.464 1.00 81.62 94 GLU A C 1
ATOM 706 O O . GLU A 1 94 ? 5.431 -2.126 -38.370 1.00 81.62 94 GLU A O 1
ATOM 711 N N . HIS A 1 95 ? 6.606 -2.923 -40.116 1.00 78.94 95 HIS A N 1
ATOM 712 C CA . HIS A 1 95 ? 7.892 -2.415 -39.643 1.00 78.94 95 HIS A CA 1
ATOM 713 C C . HIS A 1 95 ? 7.936 -0.883 -39.813 1.00 78.94 95 HIS A C 1
ATOM 715 O O . HIS A 1 95 ? 7.402 -0.359 -40.797 1.00 78.94 95 HIS A O 1
ATOM 721 N N . PRO A 1 96 ? 8.582 -0.132 -38.905 1.00 72.44 96 PRO A N 1
ATOM 722 C CA . PRO A 1 96 ? 8.789 1.290 -39.078 1.00 72.44 96 PRO A CA 1
ATOM 723 C C . PRO A 1 96 ? 9.706 1.536 -40.280 1.00 72.44 96 PRO A C 1
ATOM 725 O O . PRO A 1 96 ? 10.790 0.966 -40.410 1.00 72.44 96 PRO A O 1
ATOM 728 N N . THR A 1 97 ? 9.273 2.442 -41.150 1.00 74.19 97 THR A N 1
ATOM 729 C CA . THR A 1 97 ? 10.111 2.995 -42.212 1.00 74.19 97 THR A CA 1
ATOM 730 C C . THR A 1 97 ? 10.718 4.297 -41.715 1.00 74.19 97 THR A C 1
ATOM 732 O O . THR A 1 97 ? 10.003 5.289 -41.559 1.00 74.19 97 THR A O 1
ATOM 735 N N . ILE A 1 98 ? 12.034 4.315 -41.499 1.00 76.38 98 ILE A N 1
ATOM 736 C CA . ILE A 1 98 ? 12.779 5.561 -41.319 1.00 76.38 98 ILE A CA 1
ATOM 737 C C . ILE A 1 98 ? 12.938 6.209 -42.700 1.00 76.38 98 ILE A C 1
ATOM 739 O O . ILE A 1 98 ? 13.711 5.747 -43.534 1.00 76.38 98 ILE A O 1
ATOM 743 N N . SER A 1 99 ? 12.162 7.262 -42.962 1.00 76.06 99 SER A N 1
ATOM 744 C CA . SER A 1 99 ? 12.298 8.104 -44.162 1.00 76.06 99 SER A CA 1
ATOM 745 C C . SER A 1 99 ? 13.063 9.404 -43.904 1.00 76.06 99 SER A C 1
ATOM 747 O O . SER A 1 99 ? 13.407 10.106 -44.850 1.00 76.06 99 SER A O 1
ATOM 749 N N . ASP A 1 100 ? 13.286 9.745 -42.634 1.00 81.94 100 ASP A N 1
ATOM 750 C CA . ASP A 1 100 ? 14.017 10.936 -42.215 1.00 81.94 100 ASP A CA 1
ATOM 751 C C . ASP A 1 100 ? 15.489 10.564 -41.940 1.00 81.94 100 ASP A C 1
ATOM 753 O O . ASP A 1 100 ? 15.751 9.765 -41.036 1.00 81.94 100 ASP A O 1
ATOM 757 N N . PRO A 1 101 ? 16.462 11.123 -42.688 1.00 80.75 101 PRO A N 1
ATOM 758 C CA . PRO A 1 101 ? 17.881 10.793 -42.542 1.00 80.75 101 PRO A CA 1
ATOM 759 C C . PRO A 1 101 ? 18.509 11.320 -41.240 1.00 80.75 101 PRO A C 1
ATOM 761 O O . PRO A 1 101 ? 19.702 11.115 -41.014 1.00 80.75 101 PRO A O 1
ATOM 764 N N . THR A 1 102 ? 17.751 12.021 -40.391 1.00 85.44 102 THR A N 1
ATOM 765 C CA . THR A 1 102 ? 18.194 12.515 -39.080 1.00 85.44 102 THR A CA 1
ATOM 766 C C . THR A 1 102 ? 17.830 11.586 -37.919 1.00 85.44 102 THR A C 1
ATOM 768 O O . THR A 1 102 ? 18.253 11.854 -36.794 1.00 85.44 102 THR A O 1
ATOM 771 N N . VAL A 1 103 ? 17.104 10.484 -38.150 1.00 89.12 103 VAL A N 1
ATOM 772 C CA . VAL A 1 103 ? 16.746 9.501 -37.107 1.00 89.12 103 VAL A CA 1
ATOM 773 C C . VAL A 1 103 ? 17.889 8.505 -36.885 1.00 89.12 103 VAL A C 1
ATOM 775 O O . VAL A 1 103 ? 18.448 7.966 -37.835 1.00 89.12 103 VAL A O 1
ATOM 778 N N . LYS A 1 104 ? 18.247 8.260 -35.618 1.00 92.00 104 LYS A N 1
ATOM 779 C CA . LYS A 1 104 ? 19.421 7.447 -35.234 1.00 92.00 104 LYS A CA 1
ATOM 780 C C . LYS A 1 104 ? 19.064 5.979 -35.004 1.00 92.00 104 LYS A C 1
ATOM 782 O O . LYS A 1 104 ? 19.824 5.091 -35.370 1.00 92.00 104 LYS A O 1
ATOM 787 N N . ALA A 1 105 ? 17.895 5.733 -34.427 1.00 91.25 105 ALA A N 1
ATOM 788 C CA . ALA A 1 105 ? 17.368 4.409 -34.134 1.00 91.25 105 ALA A CA 1
ATOM 789 C C . ALA A 1 105 ? 15.837 4.457 -34.148 1.00 91.25 105 ALA A C 1
ATOM 791 O O . ALA A 1 105 ? 15.244 5.501 -33.867 1.00 91.25 105 ALA A O 1
ATOM 792 N N . ALA A 1 106 ? 15.200 3.319 -34.407 1.00 92.00 106 ALA A N 1
ATOM 793 C CA . ALA A 1 106 ? 13.815 3.085 -34.009 1.00 92.00 106 ALA A CA 1
ATOM 794 C C . ALA A 1 106 ? 13.696 1.685 -33.400 1.00 92.00 106 ALA A C 1
ATOM 796 O O . ALA A 1 106 ? 14.379 0.761 -33.834 1.00 92.00 106 ALA A O 1
ATOM 797 N N . VAL A 1 107 ? 12.825 1.532 -32.406 1.00 93.44 107 VAL A N 1
ATOM 798 C CA . VAL A 1 107 ? 12.572 0.264 -31.712 1.00 93.44 107 VAL A CA 1
ATOM 799 C C . VAL A 1 107 ? 11.073 -0.007 -31.762 1.00 93.44 107 VAL A C 1
ATOM 801 O O . VAL A 1 107 ? 10.275 0.908 -31.560 1.00 93.44 107 VAL A O 1
ATOM 804 N N . PHE A 1 108 ? 10.680 -1.242 -32.065 1.00 92.81 108 PHE A N 1
ATOM 805 C CA . PHE A 1 108 ? 9.275 -1.644 -32.134 1.00 92.81 108 PHE A CA 1
ATOM 806 C C . PHE A 1 108 ? 9.097 -3.113 -31.750 1.00 92.81 108 PHE A C 1
ATOM 808 O O . PHE A 1 108 ? 10.061 -3.872 -31.694 1.00 92.81 108 PHE A O 1
ATOM 815 N N . VAL A 1 109 ? 7.850 -3.508 -31.496 1.00 93.31 109 VAL A N 1
ATOM 816 C CA . VAL A 1 109 ? 7.468 -4.901 -31.234 1.00 93.31 109 VAL A CA 1
ATOM 817 C C . VAL A 1 109 ? 6.540 -5.372 -32.348 1.00 93.31 109 VAL A C 1
ATOM 819 O O . VAL A 1 109 ? 5.600 -4.657 -32.708 1.00 93.31 109 VAL A O 1
ATOM 822 N N . ASP A 1 110 ? 6.810 -6.547 -32.913 1.00 93.44 110 ASP A N 1
ATOM 823 C CA . ASP A 1 110 ? 5.991 -7.133 -33.978 1.00 93.44 110 ASP A CA 1
ATOM 824 C C . ASP A 1 110 ? 4.773 -7.907 -33.430 1.00 93.44 110 ASP A C 1
ATOM 826 O O . ASP A 1 110 ? 4.608 -8.099 -32.223 1.00 93.44 110 ASP A O 1
ATOM 830 N N . THR A 1 111 ? 3.899 -8.392 -34.316 1.00 92.38 111 THR A N 1
ATOM 831 C CA . THR A 1 111 ? 2.731 -9.211 -33.932 1.00 92.38 111 THR A CA 1
ATOM 832 C C . THR A 1 111 ? 3.068 -10.574 -33.318 1.00 92.38 111 THR A C 1
ATOM 834 O O . THR A 1 111 ? 2.170 -11.210 -32.770 1.00 92.38 111 THR A O 1
ATOM 837 N N . ASN A 1 112 ? 4.323 -11.025 -33.393 1.00 92.06 112 ASN A N 1
ATOM 838 C CA . ASN A 1 112 ? 4.822 -12.238 -32.738 1.00 92.06 112 ASN A CA 1
ATOM 839 C C . ASN A 1 112 ? 5.439 -11.939 -31.361 1.00 92.06 112 ASN A C 1
ATOM 841 O O . ASN A 1 112 ? 5.930 -12.853 -30.703 1.00 92.06 112 ASN A O 1
ATOM 845 N N . LEU A 1 113 ? 5.366 -10.679 -30.915 1.00 91.44 113 LEU A N 1
ATOM 846 C CA . LEU A 1 113 ? 5.940 -10.154 -29.678 1.00 91.44 113 LEU A CA 1
ATOM 847 C C . LEU A 1 113 ? 7.473 -10.065 -29.674 1.00 91.44 113 LEU A C 1
ATOM 849 O O . LEU A 1 113 ? 8.065 -9.916 -28.609 1.00 91.44 113 LEU A O 1
ATOM 853 N N . HIS A 1 114 ? 8.128 -10.126 -30.832 1.00 93.88 114 HIS A N 1
ATOM 854 C CA . HIS A 1 114 ? 9.574 -9.943 -30.924 1.00 93.88 114 HIS A CA 1
ATOM 855 C C . HIS A 1 114 ? 9.927 -8.452 -30.912 1.00 93.88 114 HIS A C 1
ATOM 857 O O . HIS A 1 114 ? 9.263 -7.648 -31.571 1.00 93.88 114 HIS A O 1
ATOM 863 N N . LEU A 1 115 ? 10.989 -8.080 -30.197 1.00 94.06 115 LEU A N 1
ATOM 864 C CA . LEU A 1 115 ? 11.599 -6.758 -30.278 1.00 94.06 115 LEU A CA 1
ATOM 865 C C . LEU A 1 115 ? 12.456 -6.664 -31.544 1.00 94.06 115 LEU A C 1
ATOM 867 O O . LEU A 1 115 ? 13.386 -7.447 -31.750 1.00 94.06 115 LEU A O 1
ATOM 871 N N . TRP A 1 116 ? 12.189 -5.648 -32.350 1.00 94.75 116 TRP A N 1
ATOM 872 C CA . TRP A 1 116 ? 12.936 -5.328 -33.555 1.00 94.75 116 TRP A CA 1
ATOM 873 C C . TRP A 1 116 ? 13.571 -3.943 -33.441 1.00 94.75 116 TRP A C 1
ATOM 875 O O . TRP A 1 116 ? 13.002 -3.014 -32.858 1.00 94.75 116 TRP A O 1
ATOM 885 N N . VAL A 1 117 ? 14.740 -3.790 -34.061 1.00 94.25 117 VAL A N 1
ATOM 886 C CA . VAL A 1 117 ? 15.467 -2.517 -34.135 1.00 94.25 117 VAL A CA 1
ATOM 887 C C . VAL A 1 117 ? 15.687 -2.102 -35.588 1.00 94.25 117 VAL A C 1
ATOM 889 O O . VAL A 1 117 ? 16.061 -2.919 -36.431 1.00 94.25 117 VAL A O 1
ATOM 892 N N . CYS A 1 118 ? 15.458 -0.824 -35.887 1.00 92.50 118 CYS A N 1
ATOM 893 C CA . CYS A 1 118 ? 15.790 -0.211 -37.169 1.00 92.50 118 CYS A CA 1
ATOM 894 C C . CYS A 1 118 ? 17.115 0.547 -37.045 1.00 92.50 118 CYS A C 1
ATOM 896 O O . CYS A 1 118 ? 17.252 1.421 -36.184 1.00 92.50 118 CYS A O 1
ATOM 898 N N . HIS A 1 119 ? 18.090 0.176 -37.875 1.00 92.38 119 HIS A N 1
ATOM 899 C CA . HIS A 1 119 ? 19.493 0.569 -37.729 1.00 92.38 119 HIS A CA 1
ATOM 900 C C . HIS A 1 119 ? 20.227 0.615 -39.081 1.00 92.38 119 HIS A C 1
ATOM 902 O O . HIS A 1 119 ? 19.711 0.135 -40.093 1.00 92.38 119 HIS A O 1
ATOM 908 N N . GLY A 1 120 ? 21.430 1.195 -39.106 1.00 89.81 120 GLY A N 1
ATOM 909 C CA . GLY A 1 120 ? 22.312 1.201 -40.279 1.00 89.81 120 GLY A CA 1
ATOM 910 C C . GLY A 1 120 ? 23.088 -0.111 -40.460 1.00 89.81 120 GLY A C 1
ATOM 911 O O . GLY A 1 120 ? 23.283 -0.868 -39.507 1.00 89.81 120 GLY A O 1
ATOM 912 N N . VAL A 1 121 ? 23.559 -0.384 -41.680 1.00 86.62 121 VAL A N 1
ATOM 913 C CA . VAL A 1 121 ? 24.370 -1.567 -42.021 1.00 86.62 121 VAL A CA 1
ATOM 914 C C . VAL A 1 121 ? 25.565 -1.174 -42.893 1.00 86.62 121 VAL A C 1
ATOM 916 O O . VAL A 1 121 ? 25.411 -0.583 -43.965 1.00 86.62 121 VAL A O 1
ATOM 919 N N . GLY A 1 122 ? 26.767 -1.561 -42.451 1.00 83.81 122 GLY A N 1
ATOM 920 C CA . GLY A 1 122 ? 28.034 -1.244 -43.125 1.00 83.81 122 GLY A CA 1
ATOM 921 C C . GLY A 1 122 ? 28.604 0.138 -42.783 1.00 83.81 122 GLY A C 1
ATOM 922 O O . GLY A 1 122 ? 29.555 0.575 -43.426 1.00 83.81 122 GLY A O 1
ATOM 923 N N . GLY A 1 123 ? 28.022 0.818 -41.794 1.00 86.25 123 GLY A N 1
ATOM 924 C CA . GLY A 1 123 ? 28.433 2.133 -41.308 1.00 86.25 123 GLY A CA 1
ATOM 925 C C . GLY A 1 123 ? 27.244 2.950 -40.803 1.00 86.25 123 GLY A C 1
ATOM 926 O O . GLY A 1 123 ? 26.087 2.645 -41.113 1.00 86.25 123 GLY A O 1
ATOM 927 N N . ALA A 1 124 ? 27.519 4.019 -40.056 1.00 87.06 124 ALA A N 1
ATOM 928 C CA . ALA A 1 124 ? 26.474 4.944 -39.622 1.00 87.06 124 ALA A CA 1
ATOM 929 C C . ALA A 1 124 ? 25.843 5.664 -40.830 1.00 87.06 124 ALA A C 1
ATOM 931 O O . ALA A 1 124 ? 26.539 6.133 -41.733 1.00 87.06 124 ALA A O 1
ATOM 932 N N . GLY A 1 125 ? 24.511 5.743 -40.873 1.00 85.81 125 GLY A N 1
ATOM 933 C CA . GLY A 1 125 ? 23.772 6.337 -41.994 1.00 85.81 125 GLY A CA 1
ATOM 934 C C . GLY A 1 125 ? 23.763 5.519 -43.294 1.00 85.81 125 GLY A C 1
ATOM 935 O O . GLY A 1 125 ? 23.289 6.019 -44.314 1.00 85.81 125 GLY A O 1
ATOM 936 N N . GLN A 1 126 ? 24.278 4.285 -43.294 1.00 85.75 126 GLN A N 1
ATOM 937 C CA . GLN A 1 126 ? 24.318 3.419 -44.478 1.00 85.75 126 GLN A CA 1
ATOM 938 C C . GLN A 1 126 ? 23.238 2.331 -44.426 1.00 85.75 126 GLN A C 1
ATOM 940 O O . GLN A 1 126 ? 22.930 1.819 -43.356 1.00 85.75 126 GLN A O 1
ATOM 945 N N . ASN A 1 127 ? 22.685 1.971 -45.593 1.00 86.06 127 ASN A N 1
ATOM 946 C CA . ASN A 1 127 ? 21.828 0.796 -45.840 1.00 86.06 127 ASN A CA 1
ATOM 947 C C . ASN A 1 127 ? 20.884 0.422 -44.676 1.00 86.06 127 ASN A C 1
ATOM 949 O O . ASN A 1 127 ? 21.041 -0.631 -44.059 1.00 86.06 127 ASN A O 1
ATOM 953 N N . MET A 1 128 ? 19.918 1.292 -44.367 1.00 88.81 128 MET A N 1
ATOM 954 C CA . MET A 1 128 ? 18.983 1.076 -43.255 1.00 88.81 128 MET A CA 1
ATOM 955 C C . MET A 1 128 ? 18.243 -0.265 -43.374 1.00 88.81 128 MET A C 1
ATOM 957 O O . MET A 1 128 ? 17.693 -0.586 -44.430 1.00 88.81 128 MET A O 1
ATOM 961 N N . THR A 1 129 ? 18.179 -1.011 -42.273 1.00 90.81 129 THR A N 1
ATOM 962 C CA . THR A 1 129 ? 17.446 -2.279 -42.161 1.00 90.81 129 THR A CA 1
ATOM 963 C C . THR A 1 129 ? 16.578 -2.311 -40.905 1.00 90.81 129 THR A C 1
ATOM 965 O O . THR A 1 129 ? 16.739 -1.493 -40.003 1.00 90.81 129 THR A O 1
ATOM 968 N N . ASN A 1 130 ? 15.674 -3.288 -40.836 1.00 92.19 130 ASN A N 1
ATOM 969 C CA . ASN A 1 130 ? 15.027 -3.728 -39.603 1.00 92.19 130 ASN A CA 1
ATOM 970 C C . ASN A 1 130 ? 15.555 -5.131 -39.267 1.00 92.19 130 ASN A C 1
ATOM 972 O O . ASN A 1 130 ? 15.534 -6.002 -40.139 1.00 92.19 130 ASN A O 1
ATOM 976 N N . SER A 1 131 ? 16.001 -5.347 -38.030 1.00 93.44 131 SER A N 1
ATOM 977 C CA . SER A 1 131 ? 16.549 -6.624 -37.556 1.00 93.44 131 SER A CA 1
ATOM 978 C C . SER A 1 131 ? 15.793 -7.132 -36.332 1.00 93.44 131 SER A C 1
ATOM 980 O O . SER A 1 131 ? 15.589 -6.379 -35.378 1.00 93.44 131 SER A O 1
ATOM 982 N N . ASP A 1 132 ? 15.410 -8.410 -36.358 1.00 93.31 132 ASP A N 1
ATOM 983 C CA . ASP A 1 132 ? 14.874 -9.127 -35.200 1.00 93.31 132 ASP A CA 1
ATOM 984 C C . ASP A 1 132 ? 15.995 -9.314 -34.170 1.00 93.31 132 ASP A C 1
ATOM 986 O O . ASP A 1 132 ? 17.109 -9.732 -34.506 1.00 93.31 132 ASP A O 1
ATOM 990 N N . THR A 1 133 ? 15.717 -8.981 -32.913 1.00 93.19 133 THR A N 1
ATOM 991 C CA . THR A 1 133 ? 16.670 -9.179 -31.816 1.00 93.19 133 THR A CA 1
ATOM 992 C C . THR A 1 133 ? 16.539 -10.557 -31.168 1.00 93.19 133 THR A C 1
ATOM 994 O O . THR A 1 133 ? 17.444 -10.982 -30.455 1.00 93.19 133 THR A O 1
ATOM 997 N N . GLY A 1 134 ? 15.433 -11.268 -31.416 1.00 88.62 134 GLY A N 1
ATOM 998 C CA . GLY A 1 134 ? 15.069 -12.524 -30.761 1.00 88.62 134 GLY A CA 1
ATOM 999 C C . GLY A 1 134 ? 14.533 -12.362 -29.334 1.00 88.62 134 GLY A C 1
ATOM 1000 O O . GLY A 1 134 ? 14.184 -13.362 -28.705 1.00 88.62 134 GLY A O 1
ATOM 1001 N N . LEU A 1 135 ? 14.457 -11.134 -28.805 1.00 91.44 135 LEU A N 1
ATOM 1002 C CA . LEU A 1 135 ? 13.888 -10.858 -27.488 1.00 91.44 135 LEU A CA 1
ATOM 1003 C C . LEU A 1 135 ? 12.357 -10.804 -27.567 1.00 91.44 135 LEU A C 1
ATOM 1005 O O . LEU A 1 135 ? 11.801 -9.991 -28.300 1.00 91.44 135 LEU A O 1
ATOM 1009 N N . VAL A 1 136 ? 11.682 -11.643 -26.780 1.00 92.25 136 VAL A N 1
ATOM 1010 C CA . VAL A 1 136 ? 10.216 -11.653 -26.658 1.00 92.25 136 VAL A CA 1
ATOM 1011 C C . VAL A 1 136 ? 9.775 -10.662 -25.576 1.00 92.25 136 VAL A C 1
ATOM 1013 O O . VAL A 1 136 ? 10.307 -10.683 -24.468 1.00 92.25 136 VAL A O 1
ATOM 1016 N N . ILE A 1 137 ? 8.790 -9.821 -25.890 1.00 86.44 137 ILE A N 1
ATOM 1017 C CA . ILE A 1 137 ? 8.310 -8.709 -25.060 1.00 86.44 137 ILE A CA 1
ATOM 1018 C C . ILE A 1 137 ? 6.873 -8.955 -24.588 1.00 86.44 137 ILE A C 1
ATOM 1020 O O . ILE A 1 137 ? 5.995 -9.324 -25.368 1.00 86.44 137 ILE A O 1
ATOM 1024 N N . SER A 1 138 ? 6.598 -8.702 -23.309 1.00 82.56 138 SER A N 1
ATOM 1025 C CA . SER A 1 138 ? 5.253 -8.814 -22.748 1.00 82.56 138 SER A CA 1
ATOM 1026 C C . SER A 1 138 ? 4.445 -7.549 -23.033 1.00 82.56 138 SER A C 1
ATOM 1028 O O . SER A 1 138 ? 4.785 -6.442 -22.633 1.00 82.56 138 SER A O 1
ATOM 1030 N N . THR A 1 139 ? 3.308 -7.688 -23.707 1.00 80.25 139 THR A N 1
ATOM 1031 C CA . THR A 1 139 ? 2.413 -6.548 -23.991 1.00 80.25 139 THR A CA 1
ATOM 1032 C C . THR A 1 139 ? 1.404 -6.290 -22.875 1.00 80.25 139 THR A C 1
ATOM 1034 O O . THR A 1 139 ? 0.613 -5.349 -22.947 1.00 80.25 139 THR A O 1
ATOM 1037 N N . ASN A 1 140 ? 1.427 -7.110 -21.819 1.00 72.56 140 ASN A N 1
ATOM 1038 C CA . ASN A 1 140 ? 0.593 -6.945 -20.630 1.00 72.56 140 ASN A CA 1
ATOM 1039 C C . ASN A 1 140 ? 1.309 -6.180 -19.510 1.00 72.56 140 ASN A C 1
ATOM 1041 O O . ASN A 1 140 ? 0.635 -5.567 -18.676 1.00 72.56 140 ASN A O 1
ATOM 1045 N N . GLU A 1 141 ? 2.636 -6.175 -19.514 1.00 68.75 141 GLU A N 1
ATOM 1046 C CA . GLU A 1 141 ? 3.485 -5.599 -18.472 1.00 68.75 141 GLU A CA 1
ATOM 1047 C C . GLU A 1 141 ? 4.076 -4.252 -18.916 1.00 68.75 141 GLU A C 1
ATOM 1049 O O . GLU A 1 141 ? 3.893 -3.813 -20.054 1.00 68.75 141 GLU A O 1
ATOM 1054 N N . TRP A 1 142 ? 4.708 -3.555 -17.974 1.00 69.19 142 TRP A N 1
ATOM 1055 C CA . TRP A 1 142 ? 5.517 -2.372 -18.256 1.00 69.19 142 TRP A CA 1
ATOM 1056 C C . TRP A 1 142 ? 6.970 -2.806 -18.389 1.00 69.19 142 TRP A C 1
ATOM 1058 O O . TRP A 1 142 ? 7.457 -3.549 -17.541 1.00 69.19 142 TRP A O 1
ATOM 1068 N N . HIS A 1 143 ? 7.640 -2.309 -19.421 1.00 75.50 143 HIS A N 1
ATOM 1069 C CA . HIS A 1 143 ? 9.053 -2.548 -19.675 1.00 75.50 143 HIS A CA 1
ATOM 1070 C C . HIS A 1 143 ? 9.832 -1.241 -19.565 1.00 75.50 143 HIS A C 1
ATOM 1072 O O . HIS A 1 143 ? 9.357 -0.202 -20.029 1.00 75.50 143 HIS A O 1
ATOM 1078 N N . ARG A 1 144 ? 11.043 -1.278 -19.005 1.00 77.69 144 ARG A N 1
ATOM 1079 C CA . ARG A 1 144 ? 11.974 -0.145 -19.089 1.00 77.69 144 ARG A CA 1
ATOM 1080 C C . ARG A 1 144 ? 12.773 -0.262 -20.379 1.00 77.69 144 ARG A C 1
ATOM 1082 O O . ARG A 1 144 ? 13.527 -1.217 -20.538 1.00 77.69 144 ARG A O 1
ATOM 1089 N N . LEU A 1 145 ? 12.611 0.698 -21.284 1.00 86.56 145 LEU A N 1
ATOM 1090 C CA . LEU A 1 145 ? 13.370 0.790 -22.527 1.00 86.56 145 LEU A CA 1
ATOM 1091 C C . LEU A 1 145 ? 14.431 1.883 -22.392 1.00 86.56 145 LEU A C 1
ATOM 1093 O O . LEU A 1 145 ? 14.090 3.061 -22.291 1.00 86.56 145 LEU A O 1
ATOM 1097 N N . THR A 1 146 ? 15.701 1.492 -22.476 1.00 85.12 146 THR A N 1
ATOM 1098 C CA . THR A 1 146 ? 16.834 2.425 -22.516 1.00 85.12 146 THR A CA 1
ATOM 1099 C C . THR A 1 146 ? 17.535 2.326 -23.871 1.00 85.12 146 THR A C 1
ATOM 1101 O O . THR A 1 146 ? 17.837 1.229 -24.342 1.00 85.12 146 THR A O 1
ATOM 1104 N N . ILE A 1 147 ? 17.834 3.458 -24.506 1.00 92.44 147 ILE A N 1
ATOM 1105 C CA . ILE A 1 147 ? 18.649 3.544 -25.723 1.00 92.44 147 ILE A CA 1
ATOM 1106 C C . ILE A 1 147 ? 19.858 4.432 -25.430 1.00 92.44 147 ILE A C 1
ATOM 1108 O O . ILE A 1 147 ? 19.722 5.641 -25.246 1.00 92.44 147 ILE A O 1
ATOM 1112 N N . LYS A 1 148 ? 21.046 3.827 -25.417 1.00 89.75 148 LYS A N 1
ATOM 1113 C CA . LYS A 1 148 ? 22.341 4.508 -25.296 1.00 89.75 148 LYS A CA 1
ATOM 1114 C C . LYS A 1 148 ? 22.819 4.892 -26.690 1.00 89.75 148 LYS A C 1
ATOM 1116 O O . LYS A 1 148 ? 23.251 4.018 -27.434 1.00 89.75 148 LYS A O 1
ATOM 1121 N N . LEU A 1 149 ? 22.741 6.169 -27.049 1.00 91.81 149 LEU A N 1
ATOM 1122 C CA . LEU A 1 149 ? 23.387 6.743 -28.230 1.00 91.81 149 LEU A CA 1
ATOM 1123 C C . LEU A 1 149 ? 24.854 7.048 -27.910 1.00 91.81 149 LEU A C 1
ATOM 1125 O O . LEU A 1 149 ? 25.168 7.516 -26.818 1.00 91.81 149 LEU A O 1
ATOM 1129 N N . GLY A 1 150 ? 25.762 6.805 -28.851 1.00 90.94 150 GLY A N 1
ATOM 1130 C CA . GLY A 1 150 ? 27.182 7.079 -28.657 1.00 90.94 150 GLY A CA 1
ATOM 1131 C C . GLY A 1 150 ? 28.024 6.666 -29.858 1.00 90.94 150 GLY A C 1
ATOM 1132 O O . GLY A 1 150 ? 27.611 6.792 -31.014 1.00 90.94 150 GLY A O 1
ATOM 1133 N N . ARG A 1 151 ? 29.228 6.163 -29.582 1.00 87.69 151 ARG A N 1
ATOM 1134 C CA . ARG A 1 151 ? 30.194 5.700 -30.585 1.00 87.69 151 ARG A CA 1
ATOM 1135 C C . ARG A 1 151 ? 30.778 4.364 -30.173 1.00 87.69 151 ARG A C 1
ATOM 1137 O O . ARG A 1 151 ? 31.009 4.119 -28.990 1.00 87.69 151 ARG A O 1
ATOM 1144 N N . LEU A 1 152 ? 31.064 3.538 -31.171 1.00 82.75 152 LEU A N 1
ATOM 1145 C CA . LEU A 1 152 ? 31.822 2.314 -30.971 1.00 82.75 152 LEU A CA 1
ATOM 1146 C C . LEU A 1 152 ? 33.300 2.659 -30.728 1.00 82.75 152 LEU A C 1
ATOM 1148 O O . LEU A 1 152 ? 33.868 3.497 -31.434 1.00 82.75 152 LEU A O 1
ATOM 1152 N N . SER A 1 153 ? 33.930 2.012 -29.745 1.00 74.88 153 SER A N 1
ATOM 1153 C CA . SER A 1 153 ? 35.330 2.279 -29.395 1.00 74.88 153 SER A CA 1
ATOM 1154 C C . SER A 1 153 ? 36.258 2.080 -30.599 1.00 74.88 153 SER A C 1
ATOM 1156 O O . SER A 1 153 ? 36.195 1.069 -31.294 1.00 74.88 153 SER A O 1
ATOM 1158 N N . GLY A 1 154 ? 37.111 3.068 -30.884 1.00 69.00 154 GLY A N 1
ATOM 1159 C CA . GLY A 1 154 ? 38.021 3.038 -32.034 1.00 69.00 154 GLY A CA 1
ATOM 1160 C C . GLY A 1 154 ? 37.372 3.260 -33.410 1.00 69.00 154 GLY A C 1
ATOM 1161 O O . GLY A 1 154 ? 38.103 3.310 -34.400 1.00 69.00 154 GLY A O 1
ATOM 1162 N N . SER A 1 155 ? 36.048 3.443 -33.497 1.00 73.06 155 SER A N 1
ATOM 1163 C CA . SER A 1 155 ? 35.354 3.776 -34.746 1.00 73.06 155 SER A CA 1
ATOM 1164 C C . SER A 1 155 ? 35.098 5.280 -34.898 1.00 73.06 155 SER A C 1
ATOM 1166 O O . SER A 1 155 ? 34.931 6.029 -33.932 1.00 73.06 155 SER A O 1
ATOM 1168 N N . ALA A 1 156 ? 35.025 5.736 -36.150 1.00 74.94 156 ALA A N 1
ATOM 1169 C CA . ALA A 1 156 ? 34.470 7.048 -36.471 1.00 74.94 156 ALA A CA 1
ATOM 1170 C C . ALA A 1 156 ? 32.929 7.050 -36.428 1.00 74.94 156 ALA A C 1
ATOM 1172 O O . ALA A 1 156 ? 32.342 8.114 -36.251 1.00 74.94 156 ALA A O 1
ATOM 1173 N N . ASP A 1 157 ? 32.297 5.881 -36.574 1.00 86.94 157 ASP A N 1
ATOM 1174 C CA . ASP A 1 157 ? 30.847 5.741 -36.707 1.00 86.94 157 ASP A CA 1
ATOM 1175 C C . ASP A 1 157 ? 30.093 5.923 -35.385 1.00 86.94 157 ASP A C 1
ATOM 1177 O O . ASP A 1 157 ? 30.489 5.424 -34.325 1.00 86.94 157 ASP A O 1
ATOM 1181 N N . TYR A 1 158 ? 28.923 6.550 -35.493 1.00 91.94 158 TYR A N 1
ATOM 1182 C CA . TYR A 1 158 ? 27.928 6.607 -34.429 1.00 91.94 158 TYR A CA 1
ATOM 1183 C C . TYR A 1 158 ? 27.138 5.300 -34.331 1.00 91.94 158 TYR A C 1
ATOM 1185 O O . TYR A 1 158 ? 26.716 4.715 -35.334 1.00 91.94 158 TYR A O 1
ATOM 1193 N N . ALA A 1 159 ? 26.912 4.854 -33.103 1.00 93.88 159 ALA A N 1
ATOM 1194 C CA . ALA A 1 159 ? 26.272 3.586 -32.791 1.00 93.88 159 ALA A CA 1
ATOM 1195 C C . ALA A 1 159 ? 25.348 3.732 -31.577 1.00 93.88 159 ALA A C 1
ATOM 1197 O O . ALA A 1 159 ? 25.380 4.742 -30.871 1.00 93.88 159 ALA A O 1
ATOM 1198 N N . PHE A 1 160 ? 24.522 2.721 -31.331 1.00 94.62 160 PHE A N 1
ATOM 1199 C CA . PHE A 1 160 ? 23.671 2.665 -30.153 1.00 94.62 160 PHE A CA 1
ATOM 1200 C C . PHE A 1 160 ? 23.572 1.260 -29.560 1.00 94.62 160 PHE A C 1
ATOM 1202 O O . PHE A 1 160 ? 23.783 0.268 -30.256 1.00 94.62 160 PHE A O 1
ATOM 1209 N N . ILE A 1 161 ? 23.223 1.196 -28.277 1.00 93.00 161 ILE A N 1
ATOM 1210 C CA . ILE A 1 161 ? 22.842 -0.030 -27.567 1.00 93.00 161 ILE A CA 1
ATOM 1211 C C . ILE A 1 161 ? 21.398 0.128 -27.088 1.00 93.00 161 ILE A C 1
ATOM 1213 O O . ILE A 1 161 ? 21.007 1.211 -26.646 1.00 93.00 161 ILE A O 1
ATOM 1217 N N . VAL A 1 162 ? 20.616 -0.948 -27.158 1.00 94.31 162 VAL A N 1
ATOM 1218 C CA . VAL A 1 162 ? 19.276 -1.025 -26.560 1.00 94.31 162 VAL A CA 1
ATOM 1219 C C . VAL A 1 162 ? 19.334 -1.898 -25.310 1.00 94.31 162 VAL A C 1
ATOM 1221 O O . VAL A 1 162 ? 19.968 -2.952 -25.313 1.00 94.31 162 VAL A O 1
ATOM 1224 N N . TYR A 1 163 ? 18.640 -1.476 -24.260 1.00 88.56 163 TYR A N 1
ATOM 1225 C CA . TYR A 1 163 ? 18.393 -2.259 -23.057 1.00 88.56 163 TYR A CA 1
ATOM 1226 C C . TYR A 1 163 ? 16.884 -2.378 -22.855 1.00 88.56 163 TYR A C 1
ATOM 1228 O O . TYR A 1 163 ? 16.152 -1.403 -23.042 1.00 88.56 163 TYR A O 1
ATOM 1236 N N . VAL A 1 164 ? 16.427 -3.563 -22.460 1.00 86.00 164 VAL A N 1
ATOM 1237 C CA . VAL A 1 164 ? 15.052 -3.797 -22.007 1.00 86.00 164 VAL A CA 1
ATOM 1238 C C . VAL A 1 164 ? 15.121 -4.414 -20.622 1.00 86.00 164 VAL A C 1
ATOM 1240 O O . VAL A 1 164 ? 15.815 -5.408 -20.427 1.00 86.00 164 VAL A O 1
ATOM 1243 N N . ASP A 1 165 ? 14.447 -3.797 -19.655 1.00 75.19 165 ASP A N 1
ATOM 1244 C CA . ASP A 1 165 ? 14.466 -4.193 -18.241 1.00 75.19 165 ASP A CA 1
ATOM 1245 C C . ASP A 1 165 ? 15.895 -4.365 -17.700 1.00 75.19 165 ASP A C 1
ATOM 1247 O O . ASP A 1 165 ? 16.211 -5.324 -16.999 1.00 75.19 165 ASP A O 1
ATOM 1251 N N . GLN A 1 166 ? 16.772 -3.420 -18.066 1.00 68.94 166 GLN A N 1
ATOM 1252 C CA . GLN A 1 166 ? 18.219 -3.392 -17.784 1.00 68.94 166 GLN A CA 1
ATOM 1253 C C . GLN A 1 166 ? 19.046 -4.490 -18.490 1.00 68.94 166 GLN A C 1
ATOM 1255 O O . GLN A 1 166 ? 20.274 -4.399 -18.523 1.00 68.94 166 GLN A O 1
ATOM 1260 N N . ALA A 1 167 ? 18.424 -5.492 -19.119 1.00 75.00 167 ALA A N 1
ATOM 1261 C CA . ALA A 1 167 ? 19.132 -6.487 -19.915 1.00 75.00 167 ALA A CA 1
ATOM 1262 C C . ALA A 1 167 ? 19.587 -5.886 -21.253 1.00 75.00 167 ALA A C 1
ATOM 1264 O O . ALA A 1 167 ? 18.789 -5.320 -22.004 1.00 75.00 167 ALA A O 1
ATOM 1265 N N . VAL A 1 168 ? 20.877 -6.032 -21.571 1.00 86.75 168 VAL A N 1
ATOM 1266 C CA . VAL A 1 168 ? 21.428 -5.582 -22.853 1.00 86.75 168 VAL A CA 1
ATOM 1267 C C . VAL A 1 168 ? 20.890 -6.439 -24.002 1.00 86.75 168 VAL A C 1
ATOM 1269 O O . VAL A 1 168 ? 21.001 -7.667 -23.996 1.00 86.75 168 VAL A O 1
ATOM 1272 N N . VAL A 1 169 ? 20.317 -5.788 -25.010 1.00 91.69 169 VAL A N 1
ATOM 1273 C CA . VAL A 1 169 ? 19.822 -6.449 -26.216 1.00 91.69 169 VAL A CA 1
ATOM 1274 C C . VAL A 1 169 ? 21.003 -6.699 -27.149 1.00 91.69 169 VAL A C 1
ATOM 1276 O O . VAL A 1 169 ? 21.704 -5.769 -27.538 1.00 91.69 169 VAL A O 1
ATOM 1279 N N . SER A 1 170 ? 21.229 -7.957 -27.524 1.00 90.31 170 SER A N 1
ATOM 1280 C CA . SER A 1 170 ? 22.280 -8.355 -28.467 1.00 90.31 170 SER A CA 1
ATOM 1281 C C . SER A 1 170 ? 21.738 -9.363 -29.472 1.00 90.31 170 SER A C 1
ATOM 1283 O O . SER A 1 170 ? 20.909 -10.203 -29.123 1.00 90.31 170 SER A O 1
ATOM 1285 N N . CYS A 1 171 ? 22.166 -9.273 -30.732 1.00 90.75 171 CYS A N 1
ATOM 1286 C CA . CYS A 1 171 ? 21.672 -10.163 -31.783 1.00 90.75 171 CYS A CA 1
ATOM 1287 C C . CYS A 1 171 ? 22.673 -10.347 -32.933 1.00 90.75 171 CYS A C 1
ATOM 1289 O O . CYS A 1 171 ? 23.749 -9.747 -32.962 1.00 90.75 171 CYS A O 1
ATOM 1291 N N . ALA A 1 172 ? 22.299 -11.181 -33.909 1.00 91.31 172 ALA A N 1
ATOM 1292 C CA . ALA A 1 172 ? 23.117 -11.502 -35.080 1.00 91.31 172 ALA A CA 1
ATOM 1293 C C . ALA A 1 172 ? 23.450 -10.296 -35.981 1.00 91.31 172 ALA A C 1
ATOM 1295 O O . ALA A 1 172 ? 24.451 -10.341 -36.689 1.00 91.31 172 ALA A O 1
ATOM 1296 N N . ALA A 1 173 ? 22.624 -9.244 -35.960 1.00 89.25 173 ALA A N 1
ATOM 1297 C CA . ALA A 1 173 ? 22.819 -8.025 -36.749 1.00 89.25 173 ALA A CA 1
ATOM 1298 C C . ALA A 1 173 ? 23.553 -6.900 -35.993 1.00 89.25 173 ALA A C 1
ATOM 1300 O O . ALA A 1 173 ? 23.933 -5.905 -36.611 1.00 89.25 173 ALA A O 1
ATOM 1301 N N . GLY A 1 174 ? 23.736 -7.046 -34.676 1.00 90.50 174 GLY A N 1
ATOM 1302 C CA . GLY A 1 174 ? 24.562 -6.150 -33.871 1.00 90.50 174 GLY A CA 1
ATOM 1303 C C . GLY A 1 174 ? 26.042 -6.543 -33.903 1.00 90.50 174 GLY A C 1
ATOM 1304 O O . GLY A 1 174 ? 26.430 -7.524 -34.542 1.00 90.50 174 GLY A O 1
ATOM 1305 N N . MET A 1 175 ? 26.872 -5.773 -33.206 1.00 91.88 175 MET A N 1
ATOM 1306 C CA . MET A 1 175 ? 28.332 -5.894 -33.157 1.00 91.88 175 MET A CA 1
ATOM 1307 C C . MET A 1 175 ? 28.844 -5.882 -31.716 1.00 91.88 175 MET A C 1
ATOM 1309 O O . MET A 1 175 ? 28.228 -5.280 -30.837 1.00 91.88 175 MET A O 1
ATOM 1313 N N . ASP A 1 176 ? 29.981 -6.523 -31.477 1.00 89.75 176 ASP A N 1
ATOM 1314 C CA . ASP A 1 176 ? 30.782 -6.358 -30.267 1.00 89.75 176 ASP A CA 1
ATOM 1315 C C . ASP A 1 176 ? 31.592 -5.044 -30.281 1.00 89.75 176 ASP A C 1
ATOM 1317 O O . ASP A 1 176 ? 31.575 -4.285 -31.253 1.00 89.75 176 ASP A O 1
ATOM 1321 N N . ASP A 1 177 ? 32.342 -4.785 -29.204 1.00 85.94 177 ASP A N 1
ATOM 1322 C CA . ASP A 1 177 ? 33.221 -3.610 -29.073 1.00 85.94 177 ASP A CA 1
ATOM 1323 C C . ASP A 1 177 ? 34.362 -3.554 -30.116 1.00 85.94 177 ASP A C 1
ATOM 1325 O O . ASP A 1 177 ? 35.059 -2.544 -30.208 1.00 85.94 177 ASP A O 1
ATOM 1329 N N . SER A 1 178 ? 34.568 -4.620 -30.902 1.00 85.44 178 SER A N 1
ATOM 1330 C CA . SER A 1 178 ? 35.557 -4.715 -31.987 1.00 85.44 178 SER A CA 1
ATOM 1331 C C . SER A 1 178 ? 34.939 -4.560 -33.387 1.00 85.44 178 SER A C 1
ATOM 1333 O O . SER A 1 178 ? 35.627 -4.801 -34.381 1.00 85.44 178 SER A O 1
ATOM 1335 N N . ALA A 1 179 ? 33.669 -4.147 -33.480 1.00 84.62 179 ALA A N 1
ATOM 1336 C CA . ALA A 1 179 ? 32.884 -4.047 -34.718 1.00 84.62 179 ALA A CA 1
ATOM 1337 C C . ALA A 1 179 ? 32.596 -5.397 -35.408 1.00 84.62 179 ALA A C 1
ATOM 1339 O O . ALA A 1 179 ? 32.389 -5.446 -36.623 1.00 84.62 179 ALA A O 1
ATOM 1340 N N . VAL A 1 180 ? 32.583 -6.504 -34.657 1.00 85.50 180 VAL A N 1
ATOM 1341 C CA . VAL A 1 180 ? 32.341 -7.856 -35.183 1.00 85.50 180 VAL A CA 1
ATOM 1342 C C . VAL A 1 180 ? 30.982 -8.371 -34.714 1.00 85.50 180 VAL A C 1
ATOM 1344 O O . VAL A 1 180 ? 30.665 -8.339 -33.531 1.00 85.50 180 VAL A O 1
ATOM 1347 N N . SER A 1 181 ? 30.158 -8.871 -35.636 1.00 87.31 181 SER A N 1
ATOM 1348 C CA . SER A 1 181 ? 28.883 -9.516 -35.289 1.00 87.31 181 SER A CA 1
ATOM 1349 C C . SER A 1 181 ? 29.081 -10.943 -34.757 1.00 87.31 181 SER A C 1
ATOM 1351 O O . SER A 1 181 ? 29.923 -11.671 -35.294 1.00 87.31 181 SER A O 1
ATOM 1353 N N . PRO A 1 182 ? 28.270 -11.412 -33.785 1.00 91.62 182 PRO A N 1
ATOM 1354 C CA . PRO A 1 182 ? 27.130 -10.738 -33.148 1.00 91.62 182 PRO A CA 1
ATOM 1355 C C . PRO A 1 182 ? 27.527 -9.867 -31.944 1.00 91.62 182 PRO A C 1
ATOM 1357 O O . PRO A 1 182 ? 28.562 -10.092 -31.324 1.00 91.62 182 PRO A O 1
ATOM 1360 N N . GLY A 1 183 ? 26.645 -8.955 -31.528 1.00 91.81 183 GLY A N 1
ATOM 1361 C CA . GLY A 1 183 ? 26.815 -8.225 -30.268 1.00 91.81 183 GLY A CA 1
ATOM 1362 C C . GLY A 1 183 ? 25.728 -7.179 -29.987 1.00 91.81 183 GLY A C 1
ATOM 1363 O O . GLY A 1 183 ? 24.676 -7.216 -30.633 1.00 91.81 183 GLY A O 1
ATOM 1364 N N . PRO A 1 184 ? 25.934 -6.303 -28.982 1.00 92.56 184 PRO A N 1
ATOM 1365 C CA . PRO A 1 184 ? 24.940 -5.330 -28.515 1.00 92.56 184 PRO A CA 1
ATOM 1366 C C . PRO A 1 184 ? 24.916 -3.991 -29.272 1.00 92.56 184 PRO A C 1
ATOM 1368 O O . PRO A 1 184 ? 23.957 -3.235 -29.129 1.00 92.56 184 PRO A O 1
ATOM 1371 N N . TRP A 1 185 ? 25.956 -3.664 -30.046 1.00 93.75 185 TRP A N 1
ATOM 1372 C CA . TRP A 1 185 ? 26.048 -2.388 -30.756 1.00 93.75 185 TRP A CA 1
ATOM 1373 C C . TRP A 1 185 ? 25.369 -2.436 -32.121 1.00 93.75 185 TRP A C 1
ATOM 1375 O O . TRP A 1 185 ? 25.662 -3.296 -32.948 1.00 93.75 185 TRP A O 1
ATOM 1385 N N . PHE A 1 186 ? 24.546 -1.438 -32.410 1.00 94.31 186 PHE A N 1
ATOM 1386 C CA . PHE A 1 186 ? 23.930 -1.222 -33.713 1.00 94.31 186 PHE A CA 1
ATOM 1387 C C . PHE A 1 186 ? 24.476 0.067 -34.325 1.00 94.31 186 PHE A C 1
ATOM 1389 O O . PHE A 1 186 ? 24.534 1.092 -33.647 1.00 94.31 186 PHE A O 1
ATOM 1396 N N . TRP A 1 187 ? 24.861 0.059 -35.606 1.00 93.44 187 TRP A N 1
ATOM 1397 C CA . TRP A 1 187 ? 25.175 1.311 -36.304 1.00 93.44 187 TRP A CA 1
ATOM 1398 C C . TRP A 1 187 ? 23.943 2.214 -36.330 1.00 93.44 187 TRP A C 1
ATOM 1400 O O . TRP A 1 187 ? 22.843 1.775 -36.669 1.00 93.44 187 TRP A O 1
ATOM 1410 N N . SER A 1 188 ? 24.134 3.495 -36.036 1.00 93.69 188 SER A N 1
ATOM 1411 C CA . SER A 1 188 ? 23.068 4.484 -36.145 1.00 93.69 188 SER A CA 1
ATOM 1412 C C . SER A 1 188 ? 22.541 4.566 -37.586 1.00 93.69 188 SER A C 1
ATOM 1414 O O . SER A 1 188 ? 23.311 4.587 -38.548 1.00 93.69 188 SER A O 1
ATOM 1416 N N . ALA A 1 189 ? 21.222 4.669 -37.752 1.00 92.81 189 ALA A N 1
ATOM 1417 C CA . ALA A 1 189 ? 20.564 4.933 -39.034 1.00 92.81 189 ALA A CA 1
ATOM 1418 C C . ALA A 1 189 ? 20.873 6.341 -39.599 1.00 92.81 189 ALA A C 1
ATOM 1420 O O . ALA A 1 189 ? 20.549 6.628 -40.749 1.00 92.81 189 ALA A O 1
ATOM 1421 N N . SER A 1 190 ? 21.564 7.191 -38.828 1.00 90.62 190 SER A N 1
ATOM 1422 C CA . SER A 1 190 ? 22.069 8.506 -39.235 1.00 90.62 190 SER A CA 1
ATOM 1423 C C . SER A 1 190 ? 23.516 8.718 -38.777 1.00 90.62 190 SER A C 1
ATOM 1425 O O . SER A 1 190 ? 23.884 8.302 -37.681 1.00 90.62 190 SER A O 1
ATOM 1427 N N . ASN A 1 191 ? 24.334 9.416 -39.570 1.00 89.44 191 ASN A N 1
ATOM 1428 C CA . ASN A 1 191 ? 25.704 9.792 -39.186 1.00 89.44 191 ASN A CA 1
ATOM 1429 C C . ASN A 1 191 ? 25.792 11.181 -38.503 1.00 89.44 191 ASN A C 1
ATOM 1431 O O . ASN A 1 191 ? 26.843 11.816 -38.498 1.00 89.44 191 ASN A O 1
ATOM 1435 N N . ASP A 1 192 ? 24.672 11.689 -37.986 1.00 89.12 192 ASP A N 1
ATOM 1436 C CA . ASP A 1 192 ? 24.592 12.946 -37.234 1.00 89.12 192 ASP A CA 1
ATOM 1437 C C . ASP A 1 192 ? 24.730 12.680 -35.716 1.00 89.12 192 ASP A C 1
ATOM 1439 O O . ASP A 1 192 ? 23.904 11.940 -35.180 1.00 89.12 192 ASP A O 1
ATOM 1443 N N . PRO A 1 193 ? 25.697 13.288 -34.999 1.00 87.69 193 PRO A N 1
ATOM 1444 C CA . PRO A 1 193 ? 25.847 13.150 -33.545 1.00 87.69 193 PRO A CA 1
ATOM 1445 C C . PRO A 1 193 ? 24.843 13.972 -32.719 1.00 87.69 193 PRO A C 1
ATOM 1447 O O . PRO A 1 193 ? 24.977 14.059 -31.502 1.00 87.69 193 PRO A O 1
ATOM 1450 N N . SER A 1 194 ? 23.856 14.623 -33.347 1.00 87.19 194 SER A N 1
ATOM 1451 C CA . SER A 1 194 ? 22.918 15.500 -32.639 1.00 87.19 194 SER A CA 1
ATOM 1452 C C . SER A 1 194 ? 21.620 14.792 -32.215 1.00 87.19 194 SER A C 1
ATOM 1454 O O . SER A 1 194 ? 20.879 14.255 -33.041 1.00 87.19 194 SER A O 1
ATOM 1456 N N . PHE A 1 195 ? 21.288 14.821 -30.925 1.00 85.62 195 PHE A N 1
ATOM 1457 C CA . PHE A 1 195 ? 19.985 14.413 -30.396 1.00 85.62 195 PHE A CA 1
ATOM 1458 C C . PHE A 1 195 ? 19.118 15.652 -30.118 1.00 85.62 195 PHE A C 1
ATOM 1460 O O . PHE A 1 195 ? 19.551 16.590 -29.452 1.00 85.62 195 PHE A O 1
ATOM 1467 N N . LYS A 1 196 ? 17.893 15.679 -30.659 1.00 80.62 196 LYS A N 1
ATOM 1468 C CA . LYS A 1 196 ? 16.993 16.854 -30.628 1.00 80.62 196 LYS A CA 1
ATOM 1469 C C . LYS A 1 196 ? 15.575 16.532 -30.170 1.00 80.62 196 LYS A C 1
ATOM 1471 O O . LYS A 1 196 ? 14.928 17.378 -29.557 1.00 80.62 196 LYS A O 1
ATOM 1476 N N . GLU A 1 197 ? 15.079 15.341 -30.485 1.00 83.31 197 GLU A N 1
ATOM 1477 C CA . GLU A 1 197 ? 13.698 14.948 -30.226 1.00 83.31 197 GLU A CA 1
ATOM 1478 C C . GLU A 1 197 ? 13.521 13.429 -30.181 1.00 83.31 197 GLU A C 1
ATOM 1480 O O . GLU A 1 197 ? 14.287 12.677 -30.785 1.00 83.31 197 GLU A O 1
ATOM 1485 N N . VAL A 1 198 ? 12.467 13.004 -29.487 1.00 85.44 198 VAL A N 1
ATOM 1486 C CA . VAL A 1 198 ? 11.927 11.643 -29.513 1.00 85.44 198 VAL A CA 1
ATOM 1487 C C . VAL A 1 198 ? 10.613 11.665 -30.283 1.00 85.44 198 VAL A C 1
ATOM 1489 O O . VAL A 1 198 ? 9.805 12.585 -30.129 1.00 85.44 198 VAL A O 1
ATOM 1492 N N . THR A 1 199 ? 10.394 10.639 -31.098 1.00 85.38 199 THR A N 1
ATOM 1493 C CA . THR A 1 199 ? 9.213 10.496 -31.948 1.00 85.38 199 THR A CA 1
ATOM 1494 C C . THR A 1 199 ? 8.496 9.184 -31.636 1.00 85.38 199 THR A C 1
ATOM 1496 O O . THR A 1 199 ? 9.108 8.119 -31.636 1.00 85.38 199 THR A O 1
ATOM 1499 N N . PHE A 1 200 ? 7.179 9.260 -31.438 1.00 85.06 200 PHE A N 1
ATOM 1500 C CA . PHE A 1 200 ? 6.299 8.112 -31.229 1.00 85.06 200 PHE A CA 1
ATOM 1501 C C . PHE A 1 200 ? 5.274 8.004 -32.362 1.00 85.06 200 PHE A C 1
ATOM 1503 O O . PHE A 1 200 ? 4.711 9.003 -32.816 1.00 85.06 200 PHE A O 1
ATOM 1510 N N . LYS A 1 201 ? 5.016 6.774 -32.814 1.00 82.44 201 LYS A N 1
ATOM 1511 C CA . LYS A 1 201 ? 4.069 6.444 -33.887 1.00 82.44 201 LYS A CA 1
ATOM 1512 C C . LYS A 1 201 ? 3.340 5.148 -33.542 1.00 82.44 201 LYS A C 1
ATOM 1514 O O . LYS A 1 201 ? 3.924 4.246 -32.956 1.00 82.44 201 LYS A O 1
ATOM 1519 N N . GLY A 1 202 ? 2.075 5.045 -33.941 1.00 81.56 202 GLY A N 1
ATOM 1520 C CA . GLY A 1 202 ? 1.216 3.909 -33.611 1.00 81.56 202 GLY A CA 1
ATOM 1521 C C . GLY A 1 202 ? 0.493 4.105 -32.279 1.00 81.56 202 GLY A C 1
ATOM 1522 O O . GLY A 1 202 ? -0.077 5.180 -32.051 1.00 81.56 202 GLY A O 1
ATOM 1523 N N . ARG A 1 203 ? 0.495 3.051 -31.455 1.00 83.44 203 ARG A N 1
ATOM 1524 C CA . ARG A 1 203 ? -0.197 2.961 -30.163 1.00 83.44 203 ARG A CA 1
ATOM 1525 C C . ARG A 1 203 ? 0.720 2.439 -29.056 1.00 83.44 203 ARG A C 1
ATOM 1527 O O . ARG A 1 203 ? 1.668 1.713 -29.343 1.00 83.44 203 ARG A O 1
ATOM 1534 N N . GLY A 1 204 ? 0.408 2.766 -27.808 1.00 81.44 204 GLY A N 1
ATOM 1535 C CA . GLY A 1 204 ? 1.114 2.268 -26.625 1.00 81.44 204 GLY A CA 1
ATOM 1536 C C . GLY A 1 204 ? 0.903 3.178 -25.422 1.00 81.44 204 GLY A C 1
ATOM 1537 O O . GLY A 1 204 ? 0.255 4.213 -25.541 1.00 81.44 204 GLY A O 1
ATOM 1538 N N . MET A 1 205 ? 1.470 2.813 -24.275 1.00 74.19 205 MET A N 1
ATOM 1539 C CA . MET A 1 205 ? 1.504 3.692 -23.101 1.00 74.19 205 MET A CA 1
ATOM 1540 C C . MET A 1 205 ? 2.951 4.019 -22.744 1.00 74.19 205 MET A C 1
ATOM 1542 O O . MET A 1 205 ? 3.809 3.141 -22.847 1.00 74.19 205 MET A O 1
ATOM 1546 N N . LEU A 1 206 ? 3.207 5.255 -22.316 1.00 74.62 206 LEU A N 1
ATOM 1547 C CA . LEU A 1 206 ? 4.512 5.714 -21.834 1.00 74.62 206 LEU A CA 1
ATOM 1548 C C . LEU A 1 206 ? 4.412 6.344 -20.444 1.00 74.62 206 LEU A C 1
ATOM 1550 O O . LEU A 1 206 ? 3.399 6.959 -20.107 1.00 74.62 206 LEU A O 1
ATOM 1554 N N . ASP A 1 207 ? 5.498 6.244 -19.688 1.00 62.78 207 ASP A N 1
ATOM 1555 C CA . ASP A 1 207 ? 5.752 6.988 -18.455 1.00 62.78 207 ASP A CA 1
ATOM 1556 C C . ASP A 1 207 ? 7.264 7.300 -18.346 1.00 62.78 207 ASP A C 1
ATOM 1558 O O . ASP A 1 207 ? 8.085 6.727 -19.072 1.00 62.78 207 ASP A O 1
ATOM 1562 N N . GLU A 1 208 ? 7.630 8.238 -17.471 1.00 61.25 208 GLU A N 1
ATOM 1563 C CA . GLU A 1 208 ? 9.021 8.533 -17.068 1.00 61.25 208 GLU A CA 1
ATOM 1564 C C . GLU A 1 208 ? 10.022 8.699 -18.242 1.00 61.25 208 GLU A C 1
ATOM 1566 O O . GLU A 1 208 ? 11.121 8.157 -18.223 1.00 61.25 208 GLU A O 1
ATOM 1571 N N . LEU A 1 209 ? 9.647 9.448 -19.291 1.00 72.19 209 LEU A N 1
ATOM 1572 C CA . LEU A 1 209 ? 10.524 9.744 -20.438 1.00 72.19 209 LEU A CA 1
ATOM 1573 C C . LEU A 1 209 ? 11.645 10.730 -20.05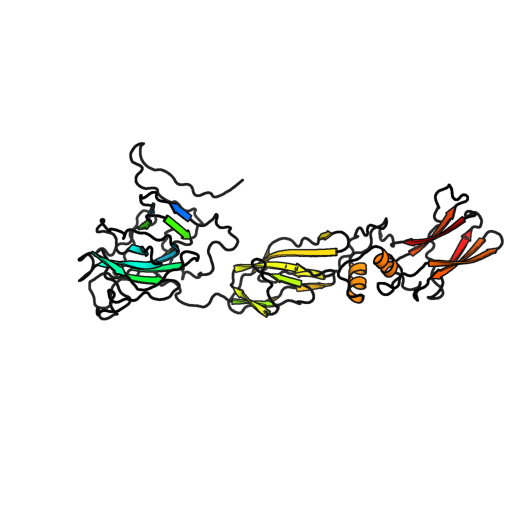6 1.00 72.19 209 LEU A C 1
ATOM 1575 O O . LEU A 1 209 ? 11.407 11.938 -19.977 1.00 72.19 209 LEU A O 1
ATOM 1579 N N . VAL A 1 210 ? 12.864 10.217 -19.896 1.00 67.31 210 VAL A N 1
ATOM 1580 C CA . VAL A 1 210 ? 14.070 10.944 -19.470 1.00 67.31 210 VAL A CA 1
ATOM 1581 C C . VAL A 1 210 ? 15.140 10.908 -20.566 1.00 67.31 210 VAL A C 1
ATOM 1583 O O .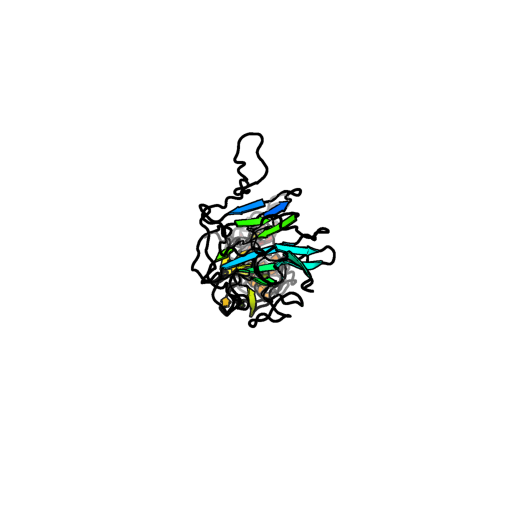 VAL A 1 210 ? 15.260 9.939 -21.316 1.00 67.31 210 VAL A O 1
ATOM 1586 N N . VAL A 1 211 ? 15.937 11.977 -20.662 1.00 70.00 211 VAL A N 1
ATOM 1587 C CA . VAL A 1 211 ? 17.177 12.009 -21.453 1.00 70.00 211 VAL A CA 1
ATOM 1588 C C . VAL A 1 211 ? 18.291 12.605 -20.601 1.00 70.00 211 VAL A C 1
ATOM 1590 O O . VAL A 1 211 ? 18.093 13.662 -20.009 1.00 70.00 211 VAL A O 1
ATOM 1593 N N . THR A 1 212 ? 19.446 11.944 -20.548 1.00 61.34 212 THR A N 1
ATOM 1594 C CA . THR A 1 212 ? 20.616 12.369 -19.759 1.00 61.34 212 THR A CA 1
ATOM 1595 C C . THR A 1 212 ? 21.925 11.963 -20.451 1.00 61.34 212 THR A C 1
ATOM 1597 O O . THR A 1 212 ? 21.944 11.054 -21.282 1.00 61.34 212 THR A O 1
ATOM 1600 N N . ASP A 1 213 ? 23.014 12.668 -20.151 1.00 59.75 213 ASP A N 1
ATOM 1601 C CA . ASP A 1 213 ? 24.393 12.359 -20.549 1.00 59.75 213 ASP A CA 1
ATOM 1602 C C . ASP A 1 213 ? 25.144 11.521 -19.492 1.00 59.75 213 ASP A C 1
ATOM 1604 O O . ASP A 1 213 ? 26.180 10.914 -19.784 1.00 59.75 213 ASP A O 1
ATOM 1608 N N . ALA A 1 214 ? 24.600 11.419 -18.276 1.00 48.56 214 ALA A N 1
ATOM 1609 C CA . ALA A 1 214 ? 25.029 10.439 -17.289 1.00 48.56 214 ALA A CA 1
ATOM 1610 C C . ALA A 1 214 ? 24.546 9.036 -17.688 1.00 48.56 214 ALA A C 1
ATOM 1612 O O . ALA A 1 214 ? 23.427 8.866 -18.171 1.00 48.56 214 ALA A O 1
ATOM 1613 N N . GLU A 1 215 ? 25.362 8.006 -17.447 1.00 48.88 215 GLU A N 1
ATOM 1614 C CA . GLU A 1 215 ? 24.861 6.629 -17.513 1.00 48.88 215 GLU A CA 1
ATOM 1615 C C . GLU A 1 215 ? 23.770 6.473 -16.439 1.00 48.88 215 GLU A C 1
ATOM 1617 O O . GLU A 1 215 ? 24.060 6.727 -15.264 1.00 48.88 215 GLU A O 1
ATOM 1622 N N . PRO A 1 216 ? 22.515 6.129 -16.805 1.00 51.09 216 PRO A N 1
ATOM 1623 C CA . PRO A 1 216 ? 21.481 5.852 -15.819 1.00 51.09 216 PRO A CA 1
ATOM 1624 C C . PRO A 1 216 ? 21.970 4.702 -14.944 1.00 51.09 216 PRO A C 1
ATOM 1626 O O . PRO A 1 216 ? 22.738 3.859 -15.412 1.00 51.09 216 PRO A O 1
ATOM 1629 N N . ASP A 1 217 ? 21.548 4.653 -13.681 1.00 44.34 217 ASP A N 1
ATOM 1630 C CA . ASP A 1 217 ? 21.991 3.577 -12.798 1.00 44.34 217 ASP A CA 1
ATOM 1631 C C . ASP A 1 217 ? 21.429 2.243 -13.332 1.00 44.34 217 ASP A C 1
ATOM 1633 O O . ASP A 1 217 ? 20.235 1.949 -13.236 1.00 44.34 217 ASP A O 1
ATOM 1637 N N . LEU A 1 218 ? 22.296 1.487 -14.019 1.00 46.06 218 LEU A N 1
ATOM 1638 C CA . LEU A 1 218 ? 22.022 0.147 -14.551 1.00 46.06 218 LEU A CA 1
ATOM 1639 C C . LEU A 1 218 ? 22.263 -0.935 -13.480 1.00 46.06 218 LEU A C 1
ATOM 1641 O O . LEU A 1 218 ? 21.983 -2.111 -13.708 1.00 46.06 218 LEU A O 1
ATOM 1645 N N . GLY A 1 219 ? 22.769 -0.539 -12.307 1.00 34.47 219 GLY A N 1
ATOM 1646 C CA . GLY A 1 219 ? 22.464 -1.186 -11.034 1.00 34.47 219 GLY A CA 1
ATOM 1647 C C . GLY A 1 219 ? 21.419 -0.350 -10.275 1.00 34.47 219 GLY A C 1
ATOM 1648 O O . GLY A 1 219 ? 20.986 0.691 -10.730 1.00 34.47 219 GLY A O 1
ATOM 1649 N N . LEU A 1 220 ? 20.901 -0.739 -9.121 1.00 43.00 220 LEU A N 1
ATOM 1650 C CA . LEU A 1 220 ? 20.960 -2.010 -8.414 1.00 43.00 220 LEU A CA 1
ATOM 1651 C C . LEU A 1 220 ? 19.522 -2.392 -8.017 1.00 43.00 220 LEU A C 1
ATOM 1653 O O . LEU A 1 220 ? 18.574 -1.631 -8.214 1.00 43.00 220 LEU A O 1
ATOM 1657 N N . SER A 1 221 ? 19.375 -3.578 -7.424 1.00 41.69 221 SER A N 1
ATOM 1658 C CA . SER A 1 221 ? 18.195 -4.054 -6.690 1.00 41.69 221 SER A CA 1
ATOM 1659 C C . SER A 1 221 ? 17.360 -2.922 -6.076 1.00 41.69 221 SER A C 1
ATOM 1661 O O . SER A 1 221 ? 17.923 -2.069 -5.389 1.00 41.69 221 SER A O 1
ATOM 1663 N N . ALA A 1 222 ? 16.032 -2.958 -6.260 1.00 46.19 222 ALA A N 1
ATOM 1664 C CA . ALA A 1 222 ? 15.104 -1.989 -5.668 1.00 46.19 222 ALA A CA 1
ATOM 1665 C C . ALA A 1 222 ? 15.487 -1.665 -4.215 1.00 46.19 222 ALA A C 1
ATOM 1667 O O . ALA A 1 222 ? 15.772 -2.582 -3.448 1.00 46.19 222 ALA A O 1
ATOM 1668 N N . VAL A 1 223 ? 15.495 -0.386 -3.827 1.00 50.97 223 VAL A N 1
ATOM 1669 C CA . VAL A 1 223 ? 15.805 0.011 -2.443 1.00 50.97 223 VAL A CA 1
ATOM 1670 C C . VAL A 1 223 ? 14.809 -0.690 -1.521 1.00 50.97 223 VAL A C 1
ATOM 1672 O O . VAL A 1 223 ? 13.613 -0.416 -1.569 1.00 50.97 223 VAL A O 1
ATOM 1675 N N . LEU A 1 224 ? 15.299 -1.656 -0.749 1.00 62.81 224 LEU A N 1
ATOM 1676 C CA . LEU A 1 224 ? 14.480 -2.573 0.034 1.00 62.81 224 LEU A CA 1
ATOM 1677 C C . LEU A 1 224 ? 14.431 -2.124 1.499 1.00 62.81 224 LEU A C 1
ATOM 1679 O O . LEU A 1 224 ? 15.473 -1.895 2.114 1.00 62.81 224 LEU A O 1
ATOM 1683 N N . LEU A 1 225 ? 13.218 -2.027 2.043 1.00 70.81 225 LEU A N 1
ATOM 1684 C CA . LEU A 1 225 ? 12.910 -1.612 3.411 1.00 70.81 225 LEU A CA 1
ATOM 1685 C C . LEU A 1 225 ? 12.258 -2.766 4.171 1.00 70.81 225 LEU A C 1
ATOM 1687 O O . LEU A 1 225 ? 11.377 -3.433 3.634 1.00 70.81 225 LEU A O 1
ATOM 1691 N N . THR A 1 226 ? 12.624 -2.976 5.430 1.00 85.00 226 THR A N 1
ATOM 1692 C CA . THR A 1 226 ? 11.970 -3.978 6.287 1.00 85.00 226 THR A CA 1
ATOM 1693 C C . THR A 1 226 ? 10.796 -3.338 7.026 1.00 85.00 226 THR A C 1
ATOM 1695 O O . THR A 1 226 ? 10.955 -2.272 7.618 1.00 85.00 226 THR A O 1
ATOM 1698 N N . LEU A 1 227 ? 9.621 -3.972 7.037 1.00 90.00 227 LEU A N 1
ATOM 1699 C CA . LEU A 1 227 ? 8.503 -3.551 7.892 1.00 90.00 227 LEU A CA 1
ATOM 1700 C C . LEU A 1 227 ? 8.463 -4.417 9.149 1.00 90.00 227 LEU A C 1
ATOM 1702 O O . LEU A 1 227 ? 8.260 -5.623 9.045 1.00 90.00 227 LEU A O 1
ATOM 1706 N N . SER A 1 228 ? 8.617 -3.802 10.322 1.00 94.75 228 SER A N 1
ATOM 1707 C CA . SER A 1 228 ? 8.583 -4.506 11.610 1.00 94.75 228 SER A CA 1
ATOM 1708 C C . SER A 1 228 ? 7.391 -4.037 12.447 1.00 94.75 228 SER A C 1
ATOM 1710 O O . SER A 1 228 ? 7.156 -2.831 12.570 1.00 94.75 228 SER A O 1
ATOM 1712 N N . PHE A 1 229 ? 6.595 -4.980 12.951 1.00 96.12 229 PHE A N 1
ATOM 1713 C CA . PHE A 1 229 ? 5.321 -4.751 13.640 1.00 96.12 229 PHE A CA 1
ATOM 1714 C C . PHE A 1 229 ? 4.848 -6.003 14.393 1.00 96.12 229 PHE A C 1
ATOM 1716 O O . PHE A 1 229 ? 5.236 -7.118 14.063 1.00 96.12 229 PHE A O 1
ATOM 1723 N N . GLU A 1 230 ? 3.945 -5.850 15.363 1.00 96.44 230 GLU A N 1
ATOM 1724 C CA . GLU A 1 230 ? 3.355 -6.994 16.071 1.00 96.44 230 GLU A CA 1
ATOM 1725 C C . GLU A 1 230 ? 2.163 -7.587 15.278 1.00 96.44 230 GLU A C 1
ATOM 1727 O O . GLU A 1 230 ? 1.088 -6.971 15.236 1.00 96.44 230 GLU A O 1
ATOM 1732 N N . PRO A 1 231 ? 2.290 -8.776 14.648 1.00 94.12 231 PRO A N 1
ATOM 1733 C CA . PRO A 1 231 ? 1.222 -9.373 13.842 1.00 94.12 231 PRO A CA 1
ATOM 1734 C C . PRO A 1 231 ? -0.012 -9.801 14.652 1.00 94.12 231 PRO A C 1
ATOM 1736 O O . PRO A 1 231 ? -1.065 -10.037 14.050 1.00 94.12 231 PRO A O 1
ATOM 1739 N N . ALA A 1 232 ? 0.081 -9.900 15.984 1.00 92.06 232 ALA A N 1
ATOM 1740 C CA . ALA A 1 232 ? -1.061 -10.096 16.878 1.00 92.06 232 ALA A CA 1
ATOM 1741 C C . ALA A 1 232 ? -1.876 -8.812 17.126 1.00 92.06 232 ALA A C 1
ATOM 1743 O O . ALA A 1 232 ? -3.014 -8.906 17.580 1.00 92.06 232 ALA A O 1
ATOM 1744 N N . GLN A 1 233 ? -1.342 -7.631 16.784 1.00 92.31 233 GLN A N 1
ATOM 1745 C CA . GLN A 1 233 ? -1.981 -6.326 17.015 1.00 92.31 233 GLN A CA 1
ATOM 1746 C C . GLN A 1 233 ? -2.393 -5.608 15.725 1.00 92.31 233 GLN A C 1
ATOM 1748 O O . GLN A 1 233 ? -3.419 -4.930 15.702 1.00 92.31 233 GLN A O 1
ATOM 1753 N N . VAL A 1 234 ? -1.632 -5.767 14.638 1.00 93.00 234 VAL A N 1
ATOM 1754 C CA . VAL A 1 234 ? -1.919 -5.126 13.344 1.00 93.00 234 VAL A CA 1
ATOM 1755 C C . VAL A 1 234 ? -1.840 -6.106 12.174 1.00 93.00 234 VAL A C 1
ATOM 1757 O O . VAL A 1 234 ? -1.241 -7.178 12.252 1.00 93.00 234 VAL A O 1
ATOM 1760 N N . MET A 1 235 ? -2.456 -5.718 11.060 1.00 92.94 235 MET A N 1
ATOM 1761 C CA . MET A 1 235 ? -2.318 -6.346 9.750 1.00 92.94 235 MET A CA 1
ATOM 1762 C C . MET A 1 235 ? -1.862 -5.289 8.748 1.00 92.94 235 MET A C 1
ATOM 1764 O O . MET A 1 235 ? -2.544 -4.280 8.549 1.00 92.94 235 MET A O 1
ATOM 1768 N N . VAL A 1 236 ? -0.725 -5.535 8.100 1.00 92.56 236 VAL A N 1
ATOM 1769 C CA . VAL A 1 236 ? -0.165 -4.664 7.061 1.00 92.56 236 VAL A CA 1
ATOM 1770 C C . VAL A 1 236 ? -0.407 -5.306 5.697 1.00 92.56 236 VAL A C 1
ATOM 1772 O O . VAL A 1 236 ? -0.316 -6.525 5.560 1.00 92.56 236 VAL A O 1
ATOM 1775 N N . SER A 1 237 ? -0.738 -4.516 4.680 1.00 84.38 237 SER A N 1
ATOM 1776 C CA . SER A 1 237 ? -0.902 -5.004 3.307 1.00 84.38 237 SER A CA 1
ATOM 1777 C C . SER A 1 237 ? -0.441 -3.988 2.267 1.00 84.38 237 SER A C 1
ATOM 1779 O O . SER A 1 237 ? -0.438 -2.784 2.519 1.00 84.38 237 SER A O 1
ATOM 1781 N N . THR A 1 238 ? -0.077 -4.472 1.079 1.00 78.69 238 THR A N 1
ATOM 1782 C CA . THR A 1 238 ? 0.134 -3.649 -0.121 1.00 78.69 238 THR A CA 1
ATOM 1783 C C . THR A 1 238 ? -0.699 -4.218 -1.264 1.00 78.69 238 THR A C 1
ATOM 1785 O O . THR A 1 238 ? -0.782 -5.434 -1.424 1.00 78.69 238 THR A O 1
ATOM 1788 N N . ASN A 1 239 ? -1.394 -3.362 -2.018 1.00 71.00 239 ASN A N 1
ATOM 1789 C CA . ASN A 1 239 ? -2.321 -3.769 -3.088 1.00 71.00 239 ASN A CA 1
ATOM 1790 C C . ASN A 1 239 ? -3.343 -4.859 -2.671 1.00 71.00 239 ASN A C 1
ATOM 1792 O O . ASN A 1 239 ? -3.739 -5.696 -3.478 1.00 71.00 239 ASN A O 1
ATOM 1796 N N . GLY A 1 240 ? -3.757 -4.872 -1.396 1.00 73.62 240 GLY A N 1
ATOM 1797 C CA . GLY A 1 240 ? -4.658 -5.883 -0.822 1.00 73.62 240 GLY A CA 1
ATOM 1798 C C . GLY A 1 240 ? -4.002 -7.222 -0.452 1.00 73.62 240 GLY A C 1
ATOM 1799 O O . GLY A 1 240 ? -4.669 -8.076 0.127 1.00 73.62 240 GLY A O 1
ATOM 1800 N N . VAL A 1 241 ? -2.709 -7.411 -0.729 1.00 76.75 241 VAL A N 1
ATOM 1801 C CA . VAL A 1 241 ? -1.936 -8.602 -0.346 1.00 76.75 241 VAL A CA 1
ATOM 1802 C C . VAL A 1 241 ? -1.326 -8.392 1.048 1.00 76.75 241 VAL A C 1
ATOM 1804 O O . VAL A 1 241 ? -0.622 -7.396 1.244 1.00 76.75 241 VAL A O 1
ATOM 1807 N N . PRO A 1 242 ? -1.565 -9.289 2.026 1.00 82.31 242 PRO A N 1
ATOM 1808 C CA . PRO A 1 242 ? -0.952 -9.199 3.348 1.00 82.31 242 PRO A CA 1
ATOM 1809 C C . PRO A 1 242 ? 0.578 -9.257 3.298 1.00 82.31 242 PRO A C 1
ATOM 1811 O O . PRO A 1 242 ? 1.162 -10.056 2.568 1.00 82.31 242 PRO A O 1
ATOM 1814 N N . ILE A 1 243 ? 1.212 -8.433 4.126 1.00 85.12 243 ILE A N 1
ATOM 1815 C CA . ILE A 1 243 ? 2.650 -8.422 4.379 1.00 85.12 243 ILE A CA 1
ATOM 1816 C C . ILE A 1 243 ? 2.878 -9.081 5.747 1.00 85.12 243 ILE A C 1
ATOM 1818 O O . ILE A 1 243 ? 2.119 -8.839 6.686 1.00 85.12 243 ILE A O 1
ATOM 1822 N N . ASN A 1 244 ? 3.900 -9.932 5.864 1.00 89.81 244 ASN A N 1
ATOM 1823 C CA . ASN A 1 244 ? 4.288 -10.550 7.138 1.00 89.81 244 ASN A CA 1
ATOM 1824 C C . ASN A 1 244 ? 5.198 -9.612 7.949 1.00 89.81 244 ASN A C 1
ATOM 1826 O O . ASN A 1 244 ? 5.842 -8.734 7.378 1.00 89.81 244 ASN A O 1
ATOM 1830 N N . ASN A 1 245 ? 5.290 -9.814 9.265 1.00 92.94 245 ASN A N 1
ATOM 1831 C CA . ASN A 1 245 ? 6.290 -9.107 10.068 1.00 92.94 245 ASN A CA 1
ATOM 1832 C C . ASN A 1 245 ? 7.718 -9.427 9.578 1.00 92.94 245 ASN A C 1
ATOM 1834 O O . ASN A 1 245 ? 7.989 -10.546 9.140 1.00 92.94 245 ASN A O 1
ATOM 1838 N N . ASP A 1 246 ? 8.594 -8.424 9.642 1.00 90.31 246 ASP A N 1
ATOM 1839 C CA . ASP A 1 246 ? 9.973 -8.400 9.143 1.00 90.31 246 ASP A CA 1
ATOM 1840 C C . ASP A 1 246 ? 10.112 -8.754 7.648 1.00 90.31 246 ASP A C 1
ATOM 1842 O O . ASP A 1 246 ? 11.200 -9.063 7.157 1.00 90.31 246 ASP A O 1
ATOM 1846 N N . ALA A 1 247 ? 9.012 -8.675 6.891 1.00 78.62 247 ALA A N 1
ATOM 1847 C CA . ALA A 1 247 ? 9.044 -8.782 5.443 1.00 78.62 247 ALA A CA 1
ATOM 1848 C C . ALA A 1 247 ? 9.573 -7.495 4.803 1.00 78.62 247 ALA A C 1
ATOM 1850 O O . ALA A 1 247 ? 9.481 -6.390 5.346 1.00 78.62 247 ALA A O 1
ATOM 1851 N N . VAL A 1 248 ? 10.110 -7.666 3.600 1.00 80.19 248 VAL A N 1
ATOM 1852 C CA . VAL A 1 248 ? 10.827 -6.625 2.878 1.00 80.19 248 VAL A CA 1
ATOM 1853 C C . VAL A 1 248 ? 9.949 -6.060 1.762 1.00 80.19 248 VAL A C 1
ATOM 1855 O O . VAL A 1 248 ? 9.374 -6.817 0.979 1.00 80.19 248 VAL A O 1
ATOM 1858 N N . VAL A 1 249 ? 9.848 -4.733 1.685 1.00 67.75 249 VAL A N 1
ATOM 1859 C CA . VAL A 1 249 ? 9.047 -3.990 0.703 1.00 67.75 249 VAL A CA 1
ATOM 1860 C C . VAL A 1 249 ? 9.915 -2.995 -0.078 1.00 67.75 249 VAL A C 1
ATOM 1862 O O . VAL A 1 249 ? 10.874 -2.458 0.478 1.00 67.75 249 VAL A O 1
ATOM 1865 N N . PRO A 1 250 ? 9.598 -2.697 -1.350 1.00 67.88 250 PRO A N 1
ATOM 1866 C CA . PRO A 1 250 ? 10.253 -1.615 -2.080 1.00 67.88 250 PRO A CA 1
ATOM 1867 C C . PRO A 1 250 ? 10.025 -0.239 -1.437 1.00 67.88 250 PRO A C 1
ATOM 1869 O O . PRO A 1 250 ? 8.924 0.079 -0.981 1.00 67.88 250 PRO A O 1
ATOM 1872 N N . ASN A 1 251 ? 11.044 0.611 -1.476 1.00 67.69 251 ASN A N 1
ATOM 1873 C CA . ASN A 1 251 ? 10.959 2.038 -1.188 1.00 67.69 251 ASN A CA 1
ATOM 1874 C C . ASN A 1 251 ? 9.867 2.705 -2.041 1.00 67.69 251 ASN A C 1
ATOM 1876 O O . ASN A 1 251 ? 9.761 2.451 -3.239 1.00 67.69 251 ASN A O 1
ATOM 1880 N N . GLY A 1 252 ? 9.039 3.550 -1.427 1.00 63.44 252 GLY A N 1
ATOM 1881 C CA . GLY A 1 252 ? 7.889 4.169 -2.086 1.00 63.44 252 GLY A CA 1
ATOM 1882 C C . GLY A 1 252 ? 6.652 3.267 -2.202 1.00 63.44 252 GLY A C 1
ATOM 1883 O O . GLY A 1 252 ? 5.692 3.659 -2.869 1.00 63.44 252 GLY A O 1
ATOM 1884 N N . SER A 1 253 ? 6.637 2.087 -1.566 1.00 68.31 253 SER A N 1
ATOM 1885 C CA . SER A 1 253 ? 5.450 1.220 -1.519 1.00 68.31 253 SER A CA 1
ATOM 1886 C C . SER A 1 253 ? 4.301 1.886 -0.772 1.00 68.31 253 SER A C 1
ATOM 1888 O O . SER A 1 253 ? 4.469 2.345 0.362 1.00 68.31 253 SER A O 1
ATOM 1890 N N . GLN A 1 254 ? 3.106 1.857 -1.369 1.00 80.19 254 GLN A N 1
ATOM 1891 C CA . GLN A 1 254 ? 1.879 2.141 -0.634 1.00 80.19 254 GLN A CA 1
ATOM 1892 C C . GLN A 1 254 ? 1.503 0.950 0.244 1.00 80.19 254 GLN A C 1
ATOM 1894 O O . GLN A 1 254 ? 1.423 -0.185 -0.238 1.00 80.19 254 GLN A O 1
ATOM 1899 N N . ILE A 1 255 ? 1.239 1.222 1.520 1.00 82.94 255 ILE A N 1
ATOM 1900 C CA . ILE A 1 255 ? 0.759 0.235 2.483 1.00 82.94 255 ILE A CA 1
ATOM 1901 C C . ILE A 1 255 ? -0.514 0.715 3.180 1.00 82.94 255 ILE A C 1
ATOM 1903 O O . ILE A 1 255 ? -0.735 1.913 3.381 1.00 82.94 255 ILE A O 1
ATOM 1907 N N . VAL A 1 256 ? -1.335 -0.252 3.578 1.00 88.06 256 VAL A N 1
ATOM 1908 C CA . VAL A 1 256 ? -2.466 -0.059 4.485 1.00 88.06 256 VAL A CA 1
ATOM 1909 C C . VAL A 1 256 ? -2.164 -0.821 5.766 1.00 88.06 256 VAL A C 1
ATOM 1911 O O . VAL A 1 256 ? -1.869 -2.017 5.725 1.00 88.06 256 VAL A O 1
ATOM 1914 N N . ILE A 1 257 ? -2.237 -0.128 6.898 1.00 91.62 257 ILE A N 1
ATOM 1915 C CA . ILE A 1 257 ? -2.060 -0.697 8.233 1.00 91.62 257 ILE A CA 1
ATOM 1916 C 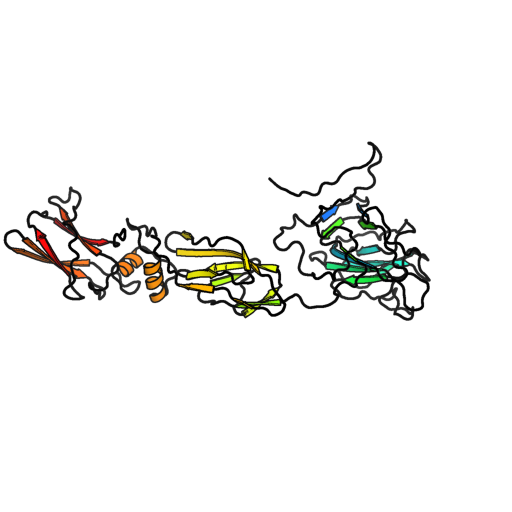C . ILE A 1 257 ? -3.432 -0.677 8.898 1.00 91.62 257 ILE A C 1
ATOM 1918 O O . ILE A 1 257 ? -4.037 0.385 9.037 1.00 91.62 257 ILE A O 1
ATOM 1922 N N . ASN A 1 258 ? -3.922 -1.847 9.300 1.00 90.50 258 ASN A N 1
ATOM 1923 C CA . ASN A 1 258 ? -5.178 -2.004 10.027 1.00 90.50 258 ASN A CA 1
ATOM 1924 C C . ASN A 1 258 ? -4.870 -2.545 11.422 1.00 90.50 258 ASN A C 1
ATOM 1926 O O . ASN A 1 258 ? -4.200 -3.572 11.542 1.00 90.50 258 ASN A O 1
ATOM 1930 N N . ALA A 1 259 ? -5.379 -1.902 12.468 1.00 89.81 259 ALA A N 1
ATOM 1931 C CA . ALA A 1 259 ? -5.429 -2.515 13.787 1.00 89.81 259 ALA A CA 1
ATOM 1932 C C . ALA A 1 259 ? -6.359 -3.735 13.765 1.00 89.81 259 ALA A C 1
ATOM 1934 O O . ALA A 1 259 ? -7.383 -3.753 13.076 1.00 89.81 259 ALA A O 1
ATOM 1935 N N . ARG A 1 260 ? -6.003 -4.757 14.539 1.00 88.19 260 ARG A N 1
ATOM 1936 C CA . ARG A 1 260 ? -6.926 -5.827 14.921 1.00 88.19 260 ARG A CA 1
ATOM 1937 C C . ARG A 1 260 ? -7.906 -5.307 15.985 1.00 88.19 260 ARG A C 1
ATOM 1939 O O . ARG A 1 260 ? -7.628 -4.275 16.602 1.00 88.19 260 ARG A O 1
ATOM 1946 N N . PRO A 1 261 ? -9.035 -6.003 16.220 1.00 85.62 261 PRO A N 1
ATOM 1947 C CA . PRO A 1 261 ? -9.974 -5.631 17.273 1.00 85.62 261 PRO A CA 1
ATOM 1948 C C . PRO A 1 261 ? -9.267 -5.380 18.609 1.00 85.62 261 PRO A C 1
ATOM 1950 O O . PRO A 1 261 ? -8.374 -6.135 18.985 1.00 85.62 261 PRO A O 1
ATOM 1953 N N . TRP A 1 262 ? -9.680 -4.313 19.297 1.00 86.19 262 TRP A N 1
ATOM 1954 C CA . TRP A 1 262 ? -9.173 -3.871 20.610 1.00 86.19 262 TRP A CA 1
ATOM 1955 C C . TRP A 1 262 ? -7.736 -3.325 20.645 1.00 86.19 262 TRP A C 1
ATOM 1957 O O . TRP A 1 262 ? -7.235 -3.008 21.724 1.00 86.19 262 TRP A O 1
ATOM 1967 N N . TYR A 1 263 ? -7.102 -3.126 19.487 1.00 88.19 263 TYR A N 1
ATOM 1968 C CA . TYR A 1 263 ? -5.803 -2.460 19.369 1.00 88.19 263 TYR A CA 1
ATOM 1969 C C . TYR A 1 263 ? -5.915 -1.090 18.679 1.00 88.19 263 TYR A C 1
ATOM 1971 O O . TYR A 1 263 ? -6.863 -0.808 17.943 1.00 88.19 263 TYR A O 1
ATOM 1979 N N . GLU A 1 264 ? -4.924 -0.229 18.906 1.00 87.94 264 GLU A N 1
ATOM 1980 C CA . GLU A 1 264 ? -4.753 1.054 18.220 1.00 87.94 264 GLU A CA 1
ATOM 1981 C C . GLU A 1 264 ? -3.366 1.171 17.574 1.00 87.94 264 GLU A C 1
ATOM 1983 O O . GLU A 1 264 ? -2.387 0.581 18.041 1.00 87.94 264 GLU A O 1
ATOM 1988 N N . ILE A 1 265 ? -3.285 1.935 16.481 1.00 89.12 265 ILE A N 1
ATOM 1989 C CA . ILE A 1 265 ? -2.022 2.252 15.804 1.00 89.12 265 ILE A CA 1
ATOM 1990 C C . ILE A 1 265 ? -1.482 3.534 16.435 1.00 89.12 265 ILE A C 1
ATOM 1992 O O . ILE A 1 265 ? -2.075 4.597 16.275 1.00 89.12 265 ILE A O 1
ATOM 1996 N N . THR A 1 266 ? -0.361 3.442 17.147 1.00 87.50 266 THR A N 1
ATOM 1997 C CA . THR A 1 266 ? 0.251 4.586 17.841 1.00 87.50 266 THR A CA 1
ATOM 1998 C C . THR A 1 266 ? 1.273 5.316 16.969 1.00 87.50 266 THR A C 1
ATOM 2000 O O . THR A 1 266 ? 1.536 6.496 17.191 1.00 87.50 266 THR A O 1
ATOM 2003 N N . SER A 1 267 ? 1.831 4.650 15.951 1.00 88.94 267 SER A N 1
ATOM 2004 C CA . SER A 1 267 ? 2.623 5.283 14.891 1.00 88.94 267 SER A CA 1
ATOM 2005 C C . SER A 1 267 ? 2.716 4.396 13.649 1.00 88.94 267 SER A C 1
ATOM 2007 O O . SER A 1 267 ? 2.982 3.201 13.759 1.00 88.94 267 SER A O 1
ATOM 2009 N N . GLY A 1 268 ? 2.603 4.987 12.455 1.00 86.56 268 GLY A N 1
ATOM 2010 C CA . GLY A 1 268 ? 2.947 4.315 11.191 1.00 86.56 268 GLY A CA 1
ATOM 2011 C C . GLY A 1 268 ? 4.453 4.060 11.008 1.00 86.56 268 GLY A C 1
ATOM 2012 O O . GLY A 1 268 ? 4.847 3.380 10.062 1.00 86.56 268 GLY A O 1
ATOM 2013 N N . GLY A 1 269 ? 5.291 4.579 11.910 1.00 87.31 269 GLY A N 1
ATOM 2014 C CA . GLY A 1 269 ? 6.748 4.485 11.868 1.00 87.31 269 GLY A CA 1
ATOM 2015 C C . GLY A 1 269 ? 7.421 5.710 11.242 1.00 87.31 269 GLY A C 1
ATOM 2016 O O . GLY A 1 269 ? 6.791 6.516 10.562 1.00 87.31 269 GLY A O 1
ATOM 2017 N N . ALA A 1 270 ? 8.720 5.876 11.502 1.00 86.06 270 ALA A N 1
ATOM 2018 C CA . ALA A 1 270 ? 9.475 7.077 11.122 1.00 86.06 270 ALA A CA 1
ATOM 2019 C C . ALA A 1 270 ? 9.668 7.251 9.603 1.00 86.06 270 ALA A C 1
ATOM 2021 O O . ALA A 1 270 ? 9.959 8.356 9.152 1.00 86.06 270 ALA A O 1
ATOM 2022 N N . LEU A 1 271 ? 9.514 6.174 8.827 1.00 82.25 271 LEU A N 1
ATOM 2023 C CA . LEU A 1 271 ? 9.647 6.167 7.367 1.00 82.25 271 LEU A CA 1
ATOM 2024 C C . LEU A 1 271 ? 8.283 6.240 6.659 1.00 82.25 271 LEU A C 1
ATOM 2026 O O . LEU A 1 271 ? 8.219 6.170 5.435 1.00 82.25 271 LEU A O 1
ATOM 2030 N N . PHE A 1 272 ? 7.177 6.340 7.401 1.00 82.94 272 PHE A N 1
ATOM 2031 C CA . PHE A 1 272 ? 5.822 6.331 6.854 1.00 82.94 272 PHE A CA 1
ATOM 2032 C C . PHE A 1 272 ? 5.263 7.749 6.693 1.00 82.94 272 PHE A C 1
ATOM 2034 O O . PHE A 1 272 ? 5.205 8.527 7.640 1.00 82.94 272 PHE A O 1
ATOM 2041 N N . THR A 1 273 ? 4.787 8.065 5.489 1.00 77.75 273 THR A N 1
ATOM 2042 C CA . THR A 1 273 ? 4.044 9.294 5.177 1.00 77.75 273 THR A CA 1
ATOM 2043 C C . THR A 1 273 ? 2.633 8.914 4.736 1.00 77.75 273 THR A C 1
ATOM 2045 O O . THR A 1 273 ? 2.452 8.324 3.670 1.00 77.75 273 THR A O 1
ATOM 2048 N N . GLY A 1 274 ? 1.624 9.222 5.552 1.00 70.69 274 GLY A N 1
ATOM 2049 C CA . GLY A 1 274 ? 0.250 8.761 5.349 1.00 70.69 274 GLY A CA 1
ATOM 2050 C C . GLY A 1 274 ? -0.788 9.554 6.134 1.00 70.69 274 GLY A C 1
ATOM 2051 O O . GLY A 1 274 ? -0.437 10.467 6.877 1.00 70.69 274 GLY A O 1
ATOM 2052 N N . GLY A 1 275 ? -2.060 9.227 5.903 1.00 63.84 275 GLY A N 1
ATOM 2053 C CA . GLY A 1 275 ? -3.213 9.971 6.414 1.00 63.84 275 GLY A CA 1
ATOM 2054 C C . GLY A 1 275 ? -3.446 9.852 7.922 1.00 63.84 275 GLY A C 1
ATOM 2055 O O . GLY A 1 275 ? -2.815 9.053 8.614 1.00 63.84 275 GLY A O 1
ATOM 2056 N N . ASP A 1 276 ? -4.397 10.650 8.409 1.00 58.94 276 ASP A N 1
ATOM 2057 C CA . ASP A 1 276 ? -4.760 10.724 9.825 1.00 58.94 276 ASP A CA 1
ATOM 2058 C C . ASP A 1 276 ? -5.278 9.382 10.372 1.00 58.94 276 ASP A C 1
ATOM 2060 O O . ASP A 1 276 ? -6.022 8.653 9.708 1.00 58.94 276 ASP A O 1
ATOM 2064 N N . THR A 1 277 ? -4.948 9.084 11.632 1.00 62.88 277 THR A N 1
ATOM 2065 C CA . THR A 1 277 ? -5.494 7.944 12.379 1.00 62.88 277 THR A CA 1
ATOM 2066 C C . THR A 1 277 ? -6.993 8.120 12.605 1.00 62.88 277 THR A C 1
ATOM 2068 O O . THR A 1 277 ? -7.423 8.815 13.528 1.00 62.88 277 THR A O 1
ATOM 2071 N N . THR A 1 278 ? -7.810 7.458 11.785 1.00 55.09 278 THR A N 1
ATOM 2072 C CA . THR A 1 278 ? -9.262 7.393 11.991 1.00 55.09 278 THR A CA 1
ATOM 2073 C C . THR A 1 278 ? -9.608 6.231 12.923 1.00 55.09 278 THR A C 1
ATOM 2075 O O . THR A 1 278 ? -10.058 5.167 12.495 1.00 55.09 278 THR A O 1
ATOM 2078 N N . ASN A 1 279 ? -9.398 6.440 14.230 1.00 56.81 279 ASN A N 1
ATOM 2079 C CA . ASN A 1 279 ? -9.908 5.550 15.278 1.00 56.81 279 ASN A CA 1
ATOM 2080 C C . ASN A 1 279 ? -11.443 5.567 15.209 1.00 56.81 279 ASN A C 1
ATOM 2082 O O . ASN A 1 279 ? -12.085 6.487 15.717 1.00 56.81 279 ASN A O 1
ATOM 2086 N N . THR A 1 280 ? -12.036 4.567 14.557 1.00 57.38 280 THR A N 1
ATOM 2087 C CA . THR A 1 280 ? -13.474 4.529 14.290 1.00 57.38 280 THR A CA 1
ATOM 2088 C C . THR A 1 280 ? -14.119 3.436 15.128 1.00 57.38 280 THR A C 1
ATOM 2090 O O . THR A 1 280 ? -14.070 2.251 14.796 1.00 57.38 280 THR A O 1
ATOM 2093 N N . VAL A 1 281 ? -14.761 3.843 16.222 1.00 56.25 281 VAL A N 1
ATOM 2094 C CA . VAL A 1 281 ? -15.629 2.957 17.003 1.00 56.25 281 VAL A CA 1
ATOM 2095 C C . VAL A 1 281 ? -16.872 2.659 16.165 1.00 56.25 281 VAL A C 1
ATOM 2097 O O . VAL A 1 281 ? -17.707 3.541 15.963 1.00 56.25 281 VAL A O 1
ATOM 2100 N N . THR A 1 282 ? -17.005 1.430 15.663 1.00 53.03 282 THR A N 1
ATOM 2101 C CA . THR A 1 282 ? -18.149 1.037 14.826 1.00 53.03 282 THR A CA 1
ATOM 2102 C C . THR A 1 282 ? -18.898 -0.107 15.494 1.00 53.03 282 THR A C 1
ATOM 2104 O O . THR A 1 282 ? -18.491 -1.268 15.422 1.00 53.03 282 THR A O 1
ATOM 2107 N N . GLY A 1 283 ? -19.999 0.238 16.168 1.00 59.25 283 GLY A N 1
ATOM 2108 C CA . GLY A 1 283 ? -20.796 -0.712 16.942 1.00 59.25 283 GLY A CA 1
ATOM 2109 C C . GLY A 1 283 ? -19.952 -1.384 18.025 1.00 59.25 283 GLY A C 1
ATOM 2110 O O . GLY A 1 283 ? -19.414 -0.715 18.901 1.00 59.25 283 GLY A O 1
ATOM 2111 N N . THR A 1 284 ? -19.815 -2.705 17.933 1.00 56.81 284 THR A N 1
ATOM 2112 C CA . THR A 1 284 ? -19.112 -3.549 18.908 1.00 56.81 284 THR A CA 1
ATOM 2113 C C . THR A 1 284 ? -17.678 -3.910 18.503 1.00 56.81 284 THR A C 1
ATOM 2115 O O . THR A 1 284 ? -17.136 -4.912 18.968 1.00 56.81 284 THR A O 1
ATOM 2118 N N . THR A 1 285 ? -17.052 -3.104 17.635 1.00 61.12 285 THR A N 1
ATOM 2119 C CA . THR A 1 285 ? -15.662 -3.296 17.186 1.00 61.12 285 THR A CA 1
ATOM 2120 C C . THR A 1 285 ? -14.859 -1.995 17.194 1.00 61.12 285 THR A C 1
ATOM 2122 O O . THR A 1 285 ? -15.358 -0.929 16.821 1.00 61.12 285 THR A O 1
ATOM 2125 N N . MET A 1 286 ? -13.589 -2.107 17.590 1.00 65.81 286 MET A N 1
ATOM 2126 C CA . MET A 1 286 ? -12.571 -1.069 17.415 1.00 65.81 286 MET A CA 1
ATOM 2127 C C . MET A 1 286 ? -11.819 -1.313 16.116 1.00 65.81 286 MET A C 1
ATOM 2129 O O . MET A 1 286 ? -11.193 -2.363 15.969 1.00 65.81 286 MET A O 1
ATOM 2133 N N . ILE A 1 287 ? -11.856 -0.350 15.194 1.00 66.38 287 ILE A N 1
ATOM 2134 C CA . ILE A 1 287 ? -11.075 -0.406 13.959 1.00 66.38 287 ILE A CA 1
ATOM 2135 C C . ILE A 1 287 ? -10.349 0.925 13.775 1.00 66.38 287 ILE A C 1
ATOM 2137 O O . ILE A 1 287 ? -10.963 1.988 13.690 1.00 66.38 287 ILE A O 1
ATOM 2141 N N . THR A 1 288 ? -9.024 0.841 13.691 1.00 72.62 288 THR A N 1
ATOM 2142 C CA . THR A 1 288 ? -8.153 1.938 13.261 1.00 72.62 288 THR A CA 1
ATOM 2143 C C . THR A 1 288 ? -7.484 1.512 11.968 1.00 72.62 288 THR A C 1
ATOM 2145 O O . THR A 1 288 ? -6.888 0.435 11.920 1.00 72.62 288 THR A O 1
ATOM 2148 N N . ALA A 1 289 ? -7.550 2.346 10.936 1.00 83.81 289 ALA A N 1
ATOM 2149 C CA . ALA A 1 289 ? -6.806 2.137 9.704 1.00 83.81 289 ALA A CA 1
ATOM 2150 C C . ALA A 1 289 ? -6.055 3.414 9.320 1.00 83.81 289 ALA A C 1
ATOM 2152 O O . ALA A 1 289 ? -6.595 4.514 9.437 1.00 83.81 289 ALA A O 1
ATOM 2153 N N . ILE A 1 290 ? -4.826 3.250 8.833 1.00 86.50 290 ILE A N 1
ATOM 2154 C CA . ILE A 1 290 ? -4.067 4.309 8.161 1.00 86.50 290 ILE A CA 1
ATOM 2155 C C . ILE A 1 290 ? -3.532 3.795 6.829 1.00 86.50 290 ILE A C 1
ATOM 2157 O O . ILE A 1 290 ? -3.158 2.628 6.685 1.00 86.50 290 ILE A O 1
ATOM 2161 N N . ASN A 1 291 ? -3.496 4.683 5.844 1.00 84.75 291 ASN A N 1
ATOM 2162 C CA . ASN A 1 291 ? -2.942 4.436 4.522 1.00 84.75 291 ASN A CA 1
ATOM 2163 C C . ASN A 1 291 ? -1.823 5.439 4.235 1.00 84.75 291 ASN A C 1
ATOM 2165 O O . ASN A 1 291 ? -1.879 6.598 4.643 1.00 84.75 291 ASN A O 1
ATOM 2169 N N . GLY A 1 292 ? -0.780 4.991 3.548 1.00 77.81 292 GLY A N 1
ATOM 2170 C CA . GLY A 1 292 ? 0.374 5.839 3.292 1.00 77.81 292 GLY A CA 1
ATOM 2171 C C . GLY A 1 292 ? 1.456 5.144 2.494 1.00 77.81 292 GLY A C 1
ATOM 2172 O O . GLY A 1 292 ? 1.261 4.055 1.962 1.00 77.81 292 GLY A O 1
ATOM 2173 N N . THR A 1 293 ? 2.597 5.809 2.412 1.00 77.81 293 THR A N 1
ATOM 2174 C CA . THR A 1 293 ? 3.775 5.392 1.655 1.00 77.81 293 THR A CA 1
ATOM 2175 C C . THR A 1 293 ? 4.939 5.224 2.619 1.00 77.81 293 THR A C 1
ATOM 2177 O O . THR A 1 293 ? 5.151 6.102 3.455 1.00 77.81 293 THR A O 1
ATOM 2180 N N . VAL A 1 294 ? 5.699 4.134 2.511 1.00 74.44 294 VAL A N 1
ATOM 2181 C CA . VAL A 1 294 ? 6.952 3.970 3.270 1.00 74.44 294 VAL A CA 1
ATOM 2182 C C . VAL A 1 294 ? 8.128 4.369 2.386 1.00 74.44 294 VAL A C 1
ATOM 2184 O O . VAL A 1 294 ? 8.258 3.842 1.281 1.00 74.44 294 VAL A O 1
ATOM 2187 N N . ALA A 1 295 ? 8.974 5.286 2.856 1.00 74.12 295 ALA A N 1
ATOM 2188 C CA . ALA A 1 295 ? 10.143 5.760 2.127 1.00 74.12 295 ALA A CA 1
ATOM 2189 C C . ALA A 1 295 ? 11.384 5.928 3.022 1.00 74.12 295 ALA A C 1
ATOM 2191 O O . ALA A 1 295 ? 11.295 6.494 4.109 1.00 74.12 295 ALA A O 1
ATOM 2192 N N . GLY A 1 296 ? 12.544 5.457 2.559 1.00 62.44 296 GLY A N 1
ATOM 2193 C CA . GLY A 1 296 ? 13.806 5.505 3.304 1.00 62.44 296 GLY A CA 1
ATOM 2194 C C . GLY A 1 296 ? 14.983 4.848 2.575 1.00 62.44 296 GLY A C 1
ATOM 2195 O O . GLY A 1 296 ? 14.854 4.411 1.431 1.00 62.44 296 GLY A O 1
ATOM 2196 N N . ASP A 1 297 ? 16.125 4.774 3.261 1.00 65.31 297 ASP A N 1
ATOM 2197 C CA . ASP A 1 297 ? 17.388 4.249 2.726 1.00 65.31 297 ASP A CA 1
ATOM 2198 C C . ASP A 1 297 ? 17.437 2.710 2.662 1.00 65.31 297 ASP A C 1
ATOM 2200 O O . ASP A 1 297 ? 16.720 2.005 3.373 1.00 65.31 297 ASP A O 1
ATOM 2204 N N . ALA A 1 298 ? 18.331 2.162 1.832 1.00 65.00 298 ALA A N 1
ATOM 2205 C CA . ALA A 1 298 ? 18.451 0.718 1.624 1.00 65.00 298 ALA A CA 1
ATOM 2206 C C . ALA A 1 298 ? 18.775 -0.049 2.920 1.00 65.00 298 ALA A C 1
ATOM 2208 O O . ALA A 1 298 ? 19.751 0.244 3.611 1.00 65.00 298 ALA A O 1
ATOM 2209 N N . GLY A 1 299 ? 17.971 -1.071 3.224 1.00 65.44 299 GLY A N 1
ATOM 2210 C CA . GLY A 1 299 ? 18.102 -1.888 4.430 1.00 65.44 299 GLY A CA 1
ATOM 2211 C C . GLY A 1 299 ? 17.559 -1.237 5.706 1.00 65.44 299 GLY A C 1
ATOM 2212 O O . GLY A 1 299 ? 17.706 -1.823 6.778 1.00 65.44 299 GLY A O 1
ATOM 2213 N N . ALA A 1 300 ? 16.935 -0.057 5.627 1.00 77.38 300 ALA A N 1
ATOM 2214 C CA . ALA A 1 300 ? 16.299 0.565 6.782 1.00 77.38 300 ALA A CA 1
ATOM 2215 C C . ALA A 1 300 ? 15.016 -0.181 7.197 1.00 77.38 300 ALA A C 1
ATOM 2217 O O . ALA A 1 300 ? 14.261 -0.689 6.364 1.00 77.38 300 ALA A O 1
ATOM 2218 N N . THR A 1 301 ? 14.748 -0.210 8.504 1.00 89.75 301 THR A N 1
ATOM 2219 C CA . THR A 1 301 ? 13.538 -0.818 9.074 1.00 89.75 301 THR A CA 1
ATOM 2220 C C . THR A 1 301 ? 12.536 0.263 9.460 1.00 89.75 301 THR A C 1
ATOM 2222 O O . THR A 1 301 ? 12.832 1.107 10.307 1.00 89.75 301 THR A O 1
ATOM 2225 N N . ASN A 1 302 ? 11.325 0.212 8.904 1.00 91.50 302 ASN A N 1
ATOM 2226 C CA . ASN A 1 302 ? 10.202 0.992 9.410 1.00 91.50 302 ASN A CA 1
ATOM 2227 C C . ASN A 1 302 ? 9.490 0.205 10.518 1.00 91.50 302 ASN A C 1
ATOM 2229 O O . ASN A 1 302 ? 8.849 -0.812 10.251 1.00 91.50 302 ASN A O 1
ATOM 2233 N N . MET A 1 303 ? 9.601 0.683 11.756 1.00 94.81 303 MET A N 1
ATOM 2234 C CA . MET A 1 303 ? 8.917 0.098 12.909 1.00 94.81 303 MET A CA 1
ATOM 2235 C C . MET A 1 303 ? 7.537 0.742 13.075 1.00 94.81 303 MET A C 1
ATOM 2237 O O . MET A 1 303 ? 7.442 1.910 13.456 1.00 94.81 303 MET A O 1
ATOM 2241 N N . ILE A 1 304 ? 6.479 -0.015 12.791 1.00 94.25 304 ILE A N 1
ATOM 2242 C CA . ILE A 1 304 ? 5.090 0.396 13.028 1.00 94.25 304 ILE A CA 1
ATOM 2243 C C . ILE A 1 304 ? 4.769 0.088 14.491 1.00 94.25 304 ILE A C 1
ATOM 2245 O O . ILE A 1 304 ? 4.972 -1.034 14.954 1.00 94.25 304 ILE A O 1
ATOM 2249 N N . ALA A 1 305 ? 4.267 1.082 15.219 1.00 92.44 305 ALA A N 1
ATOM 2250 C CA . ALA A 1 305 ? 3.930 0.948 16.628 1.00 92.44 305 ALA A CA 1
ATOM 2251 C C . ALA A 1 305 ? 2.415 0.806 16.821 1.00 92.44 305 ALA A C 1
ATOM 2253 O O . ALA A 1 305 ? 1.614 1.541 16.235 1.00 92.44 305 ALA A O 1
ATOM 2254 N N . SER A 1 306 ? 2.037 -0.127 17.686 1.00 92.31 306 SER A N 1
ATOM 2255 C CA . SER A 1 306 ? 0.664 -0.387 18.109 1.00 92.31 306 SER A CA 1
ATOM 2256 C C . SER A 1 306 ? 0.616 -0.686 19.605 1.00 92.31 306 SER A C 1
ATOM 2258 O O . SER A 1 306 ? 1.641 -0.973 20.227 1.00 92.31 306 SER A O 1
ATOM 2260 N N . ALA A 1 307 ? -0.573 -0.580 20.190 1.00 91.62 307 ALA A N 1
ATOM 2261 C CA . ALA A 1 307 ? -0.831 -0.913 21.586 1.00 91.62 307 ALA A CA 1
ATOM 2262 C C . ALA A 1 307 ? -2.269 -1.418 21.760 1.00 91.62 307 ALA A C 1
ATOM 2264 O O . ALA A 1 307 ? -3.103 -1.249 20.868 1.00 91.62 307 ALA A O 1
ATOM 2265 N N . ALA A 1 308 ? -2.571 -2.027 22.911 1.00 89.94 308 ALA A N 1
ATOM 2266 C CA . ALA A 1 308 ? -3.959 -2.230 23.330 1.00 89.94 308 ALA A CA 1
ATOM 2267 C C . ALA A 1 308 ? -4.659 -0.867 23.451 1.00 89.94 308 ALA A C 1
ATOM 2269 O O . ALA A 1 308 ? -4.045 0.096 23.913 1.00 89.94 308 ALA A O 1
ATOM 2270 N N . TYR A 1 309 ? -5.917 -0.791 23.020 1.00 86.06 309 TYR A N 1
ATOM 2271 C CA . TYR A 1 309 ? -6.661 0.463 22.949 1.00 86.06 309 TYR A CA 1
ATOM 2272 C C . TYR A 1 309 ? -6.802 1.104 24.338 1.00 86.06 309 TYR A C 1
ATOM 2274 O O . TYR A 1 309 ? -7.357 0.502 25.255 1.00 86.06 309 TYR A O 1
ATOM 2282 N N . SER A 1 310 ? -6.304 2.332 24.482 1.00 84.44 310 SER A N 1
ATOM 2283 C CA . SER A 1 310 ? -6.083 2.989 25.779 1.00 84.44 310 SER A CA 1
ATOM 2284 C C . SER A 1 310 ? -6.918 4.253 26.014 1.00 84.44 310 SER A C 1
ATOM 2286 O O . SER A 1 310 ? -6.857 4.844 27.093 1.00 84.44 310 SER A O 1
ATOM 2288 N N . GLN A 1 311 ? -7.702 4.692 25.025 1.00 81.00 311 GLN A N 1
ATOM 2289 C CA . GLN A 1 311 ? -8.479 5.930 25.129 1.00 81.00 311 GLN A CA 1
ATOM 2290 C C . GLN A 1 311 ? -9.791 5.708 25.906 1.00 81.00 311 GLN A C 1
ATOM 2292 O O . GLN A 1 311 ? -10.555 4.813 25.557 1.00 81.00 311 GLN A O 1
ATOM 2297 N N . PRO A 1 312 ? -10.154 6.558 26.884 1.00 77.81 312 PRO A N 1
ATOM 2298 C CA . PRO A 1 312 ? -11.375 6.393 27.685 1.00 77.81 312 PRO A CA 1
ATOM 2299 C C . PRO A 1 312 ? -12.658 6.853 26.960 1.00 77.81 312 PRO A C 1
ATOM 2301 O O . PRO A 1 312 ? -13.655 7.196 27.597 1.00 77.81 312 PRO A O 1
ATOM 2304 N N . ALA A 1 313 ? -12.638 6.931 25.625 1.00 76.00 313 ALA A N 1
ATOM 2305 C CA . ALA A 1 313 ? -13.760 7.417 24.829 1.00 76.00 313 ALA A CA 1
ATOM 2306 C C . ALA A 1 313 ? -15.004 6.536 25.033 1.00 76.00 313 ALA A C 1
ATOM 2308 O O . ALA A 1 313 ? -14.912 5.311 25.084 1.00 76.00 313 ALA A O 1
ATOM 2309 N N . LEU A 1 314 ? -16.181 7.153 25.146 1.00 77.00 314 LEU A N 1
ATOM 2310 C CA . LEU A 1 314 ? -17.423 6.417 25.372 1.00 77.00 314 LEU A CA 1
ATOM 2311 C C . LEU A 1 314 ? -17.925 5.759 24.082 1.00 77.00 314 LEU A C 1
ATOM 2313 O O . LEU A 1 314 ? -18.104 6.434 23.067 1.00 77.00 314 LEU A O 1
ATOM 2317 N N . ILE A 1 315 ? -18.215 4.458 24.143 1.00 70.50 315 ILE A N 1
ATOM 2318 C CA . ILE A 1 315 ? -18.737 3.675 23.016 1.00 70.50 315 ILE A CA 1
ATOM 2319 C C . ILE A 1 315 ? -20.210 3.346 23.204 1.00 70.50 315 ILE A C 1
ATOM 2321 O O . ILE A 1 315 ? -20.641 2.951 24.288 1.00 70.50 315 ILE A O 1
ATOM 2325 N N . ALA A 1 316 ? -20.993 3.493 22.137 1.00 68.00 316 ALA A N 1
ATOM 2326 C CA . ALA A 1 316 ? -22.399 3.118 22.134 1.00 68.00 316 ALA A CA 1
ATOM 2327 C C . ALA A 1 316 ? -22.530 1.588 22.059 1.00 68.00 316 ALA A C 1
ATOM 2329 O O . ALA A 1 316 ? -22.381 0.998 20.994 1.00 68.00 316 ALA A O 1
ATOM 2330 N N . THR A 1 317 ? -22.842 0.953 23.189 1.00 64.12 317 THR A N 1
ATOM 2331 C CA . THR A 1 317 ? -22.986 -0.511 23.302 1.00 64.12 317 THR A CA 1
ATOM 2332 C C . THR A 1 317 ? -24.343 -1.036 22.819 1.00 64.12 317 THR A C 1
ATOM 2334 O O . THR A 1 317 ? -24.571 -2.239 22.792 1.00 64.12 317 THR A O 1
ATOM 2337 N N . GLY A 1 318 ? -25.283 -0.144 22.488 1.00 56.09 318 GLY A N 1
ATOM 2338 C CA . GLY A 1 318 ? -26.679 -0.487 22.187 1.00 56.09 318 GLY A CA 1
ATOM 2339 C C . GLY A 1 318 ? -27.557 -0.732 23.423 1.00 56.09 318 GLY A C 1
ATOM 2340 O O . GLY A 1 318 ? -28.779 -0.723 23.300 1.00 56.09 318 GLY A O 1
ATOM 2341 N N . LEU A 1 319 ? -26.974 -0.854 24.621 1.00 52.69 319 LEU A N 1
ATOM 2342 C CA . LEU A 1 319 ? -27.673 -1.212 25.863 1.00 52.69 319 LEU A CA 1
ATOM 2343 C C . LEU A 1 319 ? -28.038 0.013 26.725 1.00 52.69 319 LEU A C 1
ATOM 2345 O O . LEU A 1 319 ? -27.858 0.050 27.938 1.00 52.69 319 LEU A O 1
ATOM 2349 N N . GLY A 1 320 ? -28.570 1.053 26.076 1.00 50.38 320 GLY A N 1
ATOM 2350 C CA . GLY A 1 320 ? -29.174 2.228 26.724 1.00 50.38 320 GLY A CA 1
ATOM 2351 C C . GLY A 1 320 ? -28.208 3.287 27.275 1.00 50.38 320 GLY A C 1
ATOM 2352 O O . GLY A 1 320 ? -28.608 4.443 27.410 1.00 50.38 320 GLY A O 1
ATOM 2353 N N . ARG A 1 321 ? -26.942 2.944 27.535 1.00 66.38 321 ARG A N 1
ATOM 2354 C CA . ARG A 1 321 ? -25.866 3.877 27.917 1.00 66.38 321 ARG A CA 1
ATOM 2355 C C . ARG A 1 321 ? -24.546 3.502 27.240 1.00 66.38 321 ARG A C 1
ATOM 2357 O O . ARG A 1 321 ? -24.384 2.388 26.753 1.00 66.38 321 ARG A O 1
ATOM 2364 N N . ALA A 1 322 ? -23.618 4.454 27.184 1.00 75.44 322 ALA A N 1
ATOM 2365 C CA . ALA A 1 322 ? -22.288 4.250 26.620 1.00 75.44 322 ALA A CA 1
ATOM 2366 C C . ALA A 1 322 ? -21.269 3.859 27.706 1.00 75.44 322 ALA A C 1
ATOM 2368 O O . ALA A 1 322 ? -21.428 4.234 28.866 1.00 75.44 322 ALA A O 1
ATOM 2369 N N . ALA A 1 323 ? -20.221 3.129 27.326 1.00 77.38 323 ALA A N 1
ATOM 2370 C CA . ALA A 1 323 ? -19.213 2.598 28.248 1.00 77.38 323 ALA A CA 1
ATOM 2371 C C . ALA A 1 323 ? -17.778 2.984 27.829 1.00 77.38 323 ALA A C 1
ATOM 2373 O O . ALA A 1 323 ? -17.563 3.252 26.646 1.00 77.38 323 ALA A O 1
ATOM 2374 N N . PRO A 1 324 ? -16.793 3.015 28.752 1.00 81.62 324 PRO A N 1
ATOM 2375 C CA . PRO A 1 324 ? -15.403 3.338 28.417 1.00 81.62 324 PRO A CA 1
ATOM 2376 C C . PRO A 1 324 ? -14.768 2.297 27.483 1.00 81.62 324 PRO A C 1
ATOM 2378 O O . PRO A 1 324 ? -14.731 1.103 27.792 1.00 81.62 324 PRO A O 1
ATOM 2381 N N . ALA A 1 325 ? -14.276 2.766 26.336 1.00 80.62 325 ALA A N 1
ATOM 2382 C CA . ALA A 1 325 ? -13.641 1.964 25.295 1.00 80.62 325 ALA A CA 1
ATOM 2383 C C . ALA A 1 325 ? -12.436 1.146 25.780 1.00 80.62 325 ALA A C 1
ATOM 2385 O O . ALA A 1 325 ? -12.321 -0.030 25.446 1.00 80.62 325 ALA A O 1
ATOM 2386 N N . ASP A 1 326 ? -11.552 1.776 26.552 1.00 84.38 326 ASP A N 1
ATOM 2387 C CA . ASP A 1 326 ? -10.327 1.213 27.127 1.00 84.38 326 ASP A CA 1
ATOM 2388 C C . ASP A 1 326 ? -10.604 -0.007 28.015 1.00 84.38 326 ASP A C 1
ATOM 2390 O O . ASP A 1 326 ? -9.976 -1.055 27.864 1.00 84.38 326 ASP A O 1
ATOM 2394 N N . ARG A 1 327 ? -11.591 0.095 28.911 1.00 87.19 327 ARG A N 1
ATOM 2395 C CA . ARG A 1 327 ? -11.950 -0.994 29.834 1.00 87.19 327 ARG A CA 1
ATOM 2396 C C . ARG A 1 327 ? -12.604 -2.164 29.119 1.00 87.19 327 ARG A C 1
ATOM 2398 O O . ARG A 1 327 ? -12.305 -3.315 29.426 1.00 87.19 327 ARG A O 1
ATOM 2405 N N . ILE A 1 328 ? -13.464 -1.868 28.145 1.00 85.25 328 ILE A N 1
ATOM 2406 C CA . ILE A 1 328 ? -14.076 -2.890 27.298 1.00 85.25 328 ILE A CA 1
ATOM 2407 C C . ILE A 1 328 ? -13.009 -3.599 26.456 1.00 85.25 328 ILE A C 1
ATOM 2409 O O . ILE A 1 328 ? -13.009 -4.825 26.399 1.00 85.25 328 ILE A O 1
ATOM 2413 N N . ALA A 1 329 ? -12.074 -2.856 25.858 1.00 85.44 329 ALA A N 1
ATOM 2414 C CA . ALA A 1 329 ? -10.956 -3.424 25.112 1.00 85.44 329 ALA A CA 1
ATOM 2415 C C . ALA A 1 329 ? -10.085 -4.333 25.996 1.00 85.44 329 ALA A C 1
ATOM 2417 O O . ALA A 1 329 ? -9.763 -5.444 25.587 1.00 85.44 329 ALA A O 1
ATOM 2418 N N . ALA A 1 330 ? -9.759 -3.907 27.220 1.00 89.69 330 ALA A N 1
ATOM 2419 C CA . ALA A 1 330 ? -8.986 -4.711 28.166 1.00 89.69 330 ALA A CA 1
ATOM 2420 C C . ALA A 1 330 ? -9.681 -6.041 28.521 1.00 89.69 330 ALA A C 1
ATOM 2422 O O . ALA A 1 330 ? -9.070 -7.101 28.385 1.00 89.69 330 ALA A O 1
ATOM 2423 N N . TRP A 1 331 ? -10.965 -6.002 28.898 1.00 90.62 331 TRP A N 1
ATOM 2424 C CA . TRP A 1 331 ? -11.741 -7.208 29.218 1.00 90.62 331 TRP A CA 1
ATOM 2425 C C . TRP A 1 331 ? -11.928 -8.127 28.000 1.00 90.62 331 TRP A C 1
ATOM 2427 O O . TRP A 1 331 ? -11.811 -9.348 28.111 1.00 90.62 331 TRP A O 1
ATOM 2437 N N . ALA A 1 332 ? -12.167 -7.553 26.818 1.00 88.88 332 ALA A N 1
ATOM 2438 C CA . ALA A 1 332 ? -12.315 -8.312 25.581 1.00 88.88 332 ALA A CA 1
ATOM 2439 C C . ALA A 1 332 ? -11.008 -9.011 25.169 1.00 88.88 332 ALA A C 1
ATOM 2441 O O . ALA A 1 332 ? -11.051 -10.140 24.682 1.00 88.88 332 ALA A O 1
ATOM 2442 N N . LEU A 1 333 ? -9.850 -8.383 25.406 1.00 90.81 333 LEU A N 1
ATOM 2443 C CA . LEU A 1 333 ? -8.535 -8.994 25.196 1.00 90.81 333 LEU A CA 1
ATOM 2444 C C . LEU A 1 333 ? -8.259 -10.134 26.185 1.00 90.81 333 LEU A C 1
ATOM 2446 O O . LEU A 1 333 ? -7.795 -11.190 25.761 1.00 90.81 333 LEU A O 1
ATOM 2450 N N . GLU A 1 334 ? -8.590 -9.963 27.468 1.00 93.19 334 GLU A N 1
ATOM 2451 C CA . GLU A 1 334 ? -8.487 -11.027 28.482 1.00 93.19 334 GLU A CA 1
ATOM 2452 C C . GLU A 1 334 ? -9.346 -12.252 28.107 1.00 93.19 334 GLU A C 1
ATOM 2454 O O . GLU A 1 334 ? -8.907 -13.396 28.229 1.00 93.19 334 GLU A O 1
ATOM 2459 N N . ASN A 1 335 ? -10.519 -12.008 27.514 1.00 91.31 335 ASN A N 1
ATOM 2460 C CA . ASN A 1 335 ? -11.449 -13.032 27.034 1.00 91.31 335 ASN A CA 1
ATOM 2461 C C . ASN A 1 335 ? -11.212 -13.501 25.581 1.00 91.31 335 ASN A C 1
ATOM 2463 O O . ASN A 1 335 ? -11.973 -14.321 25.070 1.00 91.31 335 ASN A O 1
ATOM 2467 N N . ASN A 1 336 ? -10.150 -13.036 24.908 1.00 90.50 336 ASN A N 1
ATOM 2468 C CA . ASN A 1 336 ? -9.809 -13.380 23.515 1.00 90.50 336 ASN A CA 1
ATOM 2469 C C . ASN A 1 336 ? -10.941 -13.112 22.490 1.00 90.50 336 ASN A C 1
ATOM 2471 O O . ASN A 1 336 ? -11.079 -13.821 21.489 1.00 90.50 336 ASN A O 1
ATOM 2475 N N . LEU A 1 337 ? -11.758 -12.084 22.726 1.00 86.62 337 LEU A N 1
ATOM 2476 C CA . LEU A 1 337 ? -12.900 -11.722 21.887 1.00 86.62 337 LEU A CA 1
ATOM 2477 C C . LEU A 1 337 ? -12.485 -10.840 20.702 1.00 86.62 337 LEU A C 1
ATOM 2479 O O . LEU A 1 337 ? -11.601 -9.996 20.808 1.00 86.62 337 LEU A O 1
ATOM 2483 N N . VAL A 1 338 ? -13.192 -10.965 19.576 1.00 84.25 338 VAL A N 1
ATOM 2484 C CA . VAL A 1 338 ? -13.000 -10.121 18.372 1.00 84.25 338 VAL A CA 1
ATOM 2485 C C . VAL A 1 338 ? -14.173 -9.174 18.092 1.00 84.25 338 VAL A C 1
ATOM 2487 O O . VAL A 1 338 ? -14.063 -8.273 17.264 1.00 84.25 338 VAL A O 1
ATOM 2490 N N . THR A 1 339 ? -15.288 -9.378 18.790 1.00 79.69 339 THR A N 1
ATOM 2491 C CA . THR A 1 339 ? -16.562 -8.652 18.705 1.00 79.69 339 THR A CA 1
ATOM 2492 C C . THR A 1 339 ? -17.257 -8.755 20.058 1.00 79.69 339 THR A C 1
ATOM 2494 O O . THR A 1 339 ? -17.026 -9.733 20.766 1.00 79.69 339 THR A O 1
ATOM 2497 N N . LEU A 1 340 ? -18.151 -7.819 20.378 1.00 76.75 340 LEU A N 1
ATOM 2498 C CA . LEU A 1 340 ? -19.127 -7.988 21.465 1.00 76.75 340 LEU A CA 1
ATOM 2499 C C . LEU A 1 340 ? -20.529 -8.226 20.899 1.00 76.75 340 LEU A C 1
ATOM 2501 O O . LEU A 1 340 ? -20.869 -7.712 19.827 1.00 76.75 340 LEU A O 1
ATOM 2505 N N . ASP A 1 341 ? -21.340 -8.943 21.665 1.00 77.50 341 ASP A N 1
ATOM 2506 C CA . ASP A 1 341 ? -22.798 -8.969 21.569 1.00 77.50 341 ASP A CA 1
ATOM 2507 C C . ASP A 1 341 ? -23.429 -8.383 22.853 1.00 77.50 341 ASP A C 1
ATOM 2509 O O . ASP A 1 341 ? -22.743 -7.732 23.647 1.00 77.50 341 ASP A O 1
ATOM 2513 N N . SER A 1 342 ? -24.748 -8.525 23.023 1.00 72.50 342 SER A N 1
ATOM 2514 C CA . SER A 1 342 ? -25.463 -8.024 24.205 1.00 72.50 342 SER A CA 1
ATOM 2515 C C . SER A 1 342 ? -25.085 -8.758 25.485 1.00 72.50 342 SER A C 1
ATOM 2517 O O . SER A 1 342 ? -24.932 -8.129 26.530 1.00 72.50 342 SER A O 1
ATOM 2519 N N . ASP A 1 343 ? -24.926 -10.072 25.393 1.00 77.06 343 ASP A N 1
ATOM 2520 C CA . ASP A 1 343 ? -24.827 -10.972 26.536 1.00 77.06 343 ASP A CA 1
ATOM 2521 C C . ASP A 1 343 ? -23.402 -10.873 27.117 1.00 77.06 343 ASP A C 1
ATOM 2523 O O . ASP A 1 343 ? -23.209 -10.787 28.331 1.00 77.06 343 ASP A O 1
ATOM 2527 N N . MET A 1 344 ? -22.408 -10.688 26.238 1.00 85.31 344 MET A N 1
ATOM 2528 C CA . MET A 1 344 ? -21.041 -10.306 26.601 1.00 85.31 344 MET A CA 1
ATOM 2529 C C . MET A 1 344 ? -20.944 -8.956 27.331 1.00 85.31 344 MET A C 1
ATOM 2531 O O . MET A 1 344 ? -19.983 -8.752 28.074 1.00 85.31 344 MET A O 1
ATOM 2535 N N . LEU A 1 345 ? -21.886 -8.013 27.153 1.00 81.69 345 LEU A N 1
ATOM 2536 C CA . LEU A 1 345 ? -21.855 -6.780 27.953 1.00 81.69 345 LEU A CA 1
ATOM 2537 C C . LEU A 1 345 ? -22.333 -7.028 29.388 1.00 81.69 345 LEU A C 1
ATOM 2539 O O . LEU A 1 345 ? -21.794 -6.409 30.303 1.00 81.69 345 LEU A O 1
ATOM 2543 N N . ASP A 1 346 ? -23.290 -7.931 29.605 1.00 83.31 346 ASP A N 1
ATOM 2544 C CA . ASP A 1 346 ? -23.701 -8.316 30.959 1.00 83.31 346 ASP A CA 1
ATOM 2545 C C . ASP A 1 346 ? -22.548 -9.035 31.688 1.00 83.31 346 ASP A C 1
ATOM 2547 O O . ASP A 1 346 ? -22.257 -8.705 32.842 1.00 83.31 346 ASP A O 1
ATOM 2551 N N . ASP A 1 347 ? -21.808 -9.915 30.997 1.00 89.38 347 ASP A N 1
ATOM 2552 C CA . ASP A 1 347 ? -20.560 -10.509 31.509 1.00 89.38 347 ASP A CA 1
ATOM 2553 C C . ASP A 1 347 ? -19.505 -9.437 31.854 1.00 89.38 347 ASP A C 1
ATOM 2555 O O . ASP A 1 347 ? -18.944 -9.439 32.955 1.00 89.38 347 ASP A O 1
ATOM 2559 N N . TYR A 1 348 ? -19.270 -8.474 30.951 1.00 89.19 348 TYR A N 1
ATOM 2560 C CA . TYR A 1 348 ? -18.353 -7.351 31.175 1.00 89.19 348 TYR A CA 1
ATOM 2561 C C . TYR A 1 348 ? -18.761 -6.500 32.385 1.00 89.19 348 TYR A C 1
ATOM 2563 O O . TYR A 1 348 ? -17.932 -6.233 33.259 1.00 89.19 348 TYR A O 1
ATOM 2571 N N . LEU A 1 349 ? -20.027 -6.074 32.470 1.00 87.19 349 LEU A N 1
ATOM 2572 C CA . LEU A 1 349 ? -20.539 -5.241 33.565 1.00 87.19 349 LEU A CA 1
ATOM 2573 C C . LEU A 1 349 ? -20.394 -5.945 34.915 1.00 87.19 349 LEU A C 1
ATOM 2575 O O . LEU A 1 349 ? -20.079 -5.294 35.912 1.00 87.19 349 LEU A O 1
ATOM 2579 N N . MET A 1 350 ? -20.566 -7.265 34.933 1.00 88.94 350 MET A N 1
ATOM 2580 C CA . MET A 1 350 ? -20.418 -8.117 36.112 1.00 88.94 350 MET A CA 1
ATOM 2581 C C . MET A 1 350 ? -18.977 -8.603 36.351 1.00 88.94 350 MET A C 1
ATOM 2583 O O . MET A 1 350 ? -18.723 -9.274 37.351 1.00 88.94 350 MET A O 1
ATOM 2587 N N . ASN A 1 351 ? -18.036 -8.218 35.482 1.00 90.94 351 ASN A N 1
ATOM 2588 C CA . ASN A 1 351 ? -16.616 -8.573 35.510 1.00 90.94 351 ASN A CA 1
ATOM 2589 C C . ASN A 1 351 ? -16.371 -10.084 35.702 1.00 90.94 351 ASN A C 1
ATOM 2591 O O . ASN A 1 351 ? -15.700 -10.510 36.647 1.00 90.94 351 ASN A O 1
ATOM 2595 N N . VAL A 1 352 ? -16.946 -10.878 34.799 1.00 92.75 352 VAL A N 1
ATOM 2596 C CA . VAL A 1 352 ? -16.763 -12.336 34.696 1.00 92.75 352 VAL A CA 1
ATOM 2597 C C . VAL A 1 352 ? -16.288 -12.728 33.293 1.00 92.75 352 VAL A C 1
ATOM 2599 O O . VAL A 1 352 ? -16.224 -11.880 32.402 1.00 92.75 352 VAL A O 1
ATOM 2602 N N . ASP A 1 353 ? -15.935 -13.999 33.102 1.00 92.44 353 ASP A N 1
ATOM 2603 C CA . ASP A 1 353 ? -15.521 -14.534 31.801 1.00 92.44 353 ASP A CA 1
ATOM 2604 C C . ASP A 1 353 ? -16.683 -14.492 30.790 1.00 92.44 353 ASP A C 1
ATOM 2606 O O . ASP A 1 353 ? -17.848 -14.688 31.147 1.00 92.44 353 ASP A O 1
ATOM 2610 N N . ALA A 1 354 ? -16.372 -14.288 29.513 1.00 90.19 354 ALA A N 1
ATOM 2611 C CA . ALA A 1 354 ? -17.355 -14.240 28.438 1.00 90.19 354 ALA A CA 1
ATOM 2612 C C . ALA A 1 354 ? -18.105 -15.577 28.278 1.00 90.19 354 ALA A C 1
ATOM 2614 O O . ALA A 1 354 ? -17.507 -16.652 28.197 1.00 90.19 354 ALA A O 1
ATOM 2615 N N . GLY A 1 355 ? -19.433 -15.506 28.196 1.00 89.50 355 GLY A N 1
ATOM 2616 C CA . GLY A 1 355 ? -20.338 -16.652 28.185 1.00 89.50 355 GLY A CA 1
ATOM 2617 C C . GLY A 1 355 ? -20.795 -17.115 29.575 1.00 89.50 355 GLY A C 1
ATOM 2618 O O . GLY A 1 355 ? -21.542 -18.095 29.655 1.00 89.50 355 GLY A O 1
ATOM 2619 N N . THR A 1 356 ? -20.410 -16.434 30.661 1.00 92.12 356 THR A N 1
ATOM 2620 C CA . THR A 1 356 ? -20.851 -16.774 32.029 1.00 92.12 356 THR A CA 1
ATOM 2621 C C . THR A 1 356 ? -22.354 -16.563 32.221 1.00 92.12 356 THR A C 1
ATOM 2623 O O . THR A 1 356 ? -22.994 -17.349 32.926 1.00 92.12 356 THR A O 1
ATOM 2626 N N . ASN A 1 357 ? -22.928 -15.546 31.572 1.00 88.75 357 ASN A N 1
ATOM 2627 C CA . ASN A 1 357 ? -24.341 -15.169 31.642 1.00 88.75 357 ASN A CA 1
ATOM 2628 C C . ASN A 1 357 ? -24.852 -15.006 33.097 1.00 88.75 357 ASN A C 1
ATOM 2630 O O . ASN A 1 357 ? -25.807 -15.677 33.517 1.00 88.75 357 ASN A O 1
ATOM 2634 N N . PRO A 1 358 ? -24.207 -14.151 33.917 1.00 89.12 358 PRO A N 1
ATOM 2635 C CA . PRO A 1 358 ? -24.554 -13.974 35.319 1.00 89.12 358 PRO A CA 1
ATOM 2636 C C . PRO A 1 358 ? -25.955 -13.376 35.473 1.00 89.12 358 PRO A C 1
ATOM 2638 O O . PRO A 1 358 ? -26.291 -12.332 34.925 1.00 89.12 358 PRO A O 1
ATOM 2641 N N . THR A 1 359 ? -26.782 -14.016 36.292 1.00 88.81 359 THR A N 1
ATOM 2642 C CA . THR A 1 359 ? -28.133 -13.547 36.612 1.00 88.81 359 THR A CA 1
ATOM 2643 C C . THR A 1 359 ? -28.127 -12.854 37.967 1.00 88.81 359 THR A C 1
ATOM 2645 O O . THR A 1 359 ? -27.800 -13.480 38.976 1.00 88.81 359 THR A O 1
ATOM 2648 N N . LEU A 1 360 ? -28.528 -11.582 38.001 1.00 88.88 360 LEU A N 1
ATOM 2649 C CA . LEU A 1 360 ? -28.758 -10.817 39.229 1.00 88.88 360 LEU A CA 1
ATOM 2650 C C . LEU A 1 360 ? -30.119 -11.185 39.844 1.00 88.88 360 LEU A C 1
ATOM 2652 O O . LEU A 1 360 ? -31.130 -11.204 39.140 1.00 88.88 360 LEU A O 1
ATOM 2656 N N . PHE A 1 361 ? -30.179 -11.427 41.155 1.00 89.81 361 PHE A N 1
ATOM 2657 C CA . PHE A 1 361 ? -31.438 -11.701 41.854 1.00 89.81 361 PHE A CA 1
ATOM 2658 C C . PHE A 1 361 ? -31.478 -11.111 43.269 1.00 89.81 361 PHE A C 1
ATOM 2660 O O . PHE A 1 361 ? -30.456 -10.917 43.928 1.00 89.81 361 PHE A O 1
ATOM 2667 N N . ILE A 1 362 ? -32.692 -10.824 43.742 1.00 90.44 362 ILE A N 1
ATOM 2668 C CA . ILE A 1 362 ? -32.946 -10.424 45.129 1.00 90.44 362 ILE A CA 1
ATOM 2669 C C . ILE A 1 362 ? -33.094 -11.705 45.952 1.00 90.44 362 ILE A C 1
ATOM 2671 O O . ILE A 1 362 ? -34.036 -12.468 45.748 1.00 90.44 362 ILE A O 1
ATOM 2675 N N . ASP A 1 363 ? -32.152 -11.933 46.860 1.00 91.75 363 ASP A N 1
ATOM 2676 C CA . ASP A 1 363 ? -32.104 -13.099 47.745 1.00 91.75 363 ASP A CA 1
ATOM 2677 C C . ASP A 1 363 ? -33.078 -12.950 48.924 1.00 91.75 363 ASP A C 1
ATOM 2679 O O . ASP A 1 363 ? -33.835 -13.866 49.245 1.00 91.75 363 ASP A O 1
ATOM 2683 N N . SER A 1 364 ? -33.115 -11.768 49.546 1.00 90.38 364 SER A N 1
ATOM 2684 C CA . SER A 1 364 ? -34.020 -11.502 50.664 1.00 90.38 364 SER A CA 1
ATOM 2685 C C . SER A 1 364 ? -34.396 -10.026 50.810 1.00 90.38 364 SER A C 1
ATOM 2687 O O . SER A 1 364 ? -33.672 -9.119 50.399 1.00 90.38 364 SER A O 1
ATOM 2689 N N . ILE A 1 365 ? -35.570 -9.793 51.405 1.00 89.00 365 ILE A N 1
ATOM 2690 C CA . ILE A 1 365 ? -36.111 -8.470 51.733 1.00 89.00 365 ILE A CA 1
ATOM 2691 C C . ILE A 1 365 ? -36.581 -8.507 53.190 1.00 89.00 365 ILE A C 1
ATOM 2693 O O . ILE A 1 365 ? -37.412 -9.338 53.556 1.00 89.00 365 ILE A O 1
ATOM 2697 N N . ALA A 1 366 ? -36.076 -7.596 54.020 1.00 89.38 366 ALA A N 1
ATOM 2698 C CA . ALA A 1 366 ? -36.459 -7.447 55.421 1.00 89.38 366 ALA A CA 1
ATOM 2699 C C . ALA A 1 366 ? -36.958 -6.022 55.689 1.00 89.38 366 ALA A C 1
ATOM 2701 O O . ALA A 1 366 ? -36.332 -5.051 55.276 1.00 89.38 366 ALA A O 1
ATOM 2702 N N . VAL A 1 367 ? -38.080 -5.881 56.398 1.00 87.00 367 VAL A N 1
ATOM 2703 C CA . VAL A 1 367 ? -38.695 -4.577 56.698 1.00 87.00 367 VAL A CA 1
ATOM 2704 C C . VAL A 1 367 ? -38.523 -4.256 58.180 1.00 87.00 367 VAL A C 1
ATOM 2706 O O . VAL A 1 367 ? -39.012 -4.996 59.033 1.00 87.00 367 VAL A O 1
ATOM 2709 N N . ALA A 1 368 ? -37.872 -3.135 58.492 1.00 84.50 368 ALA A N 1
ATOM 2710 C CA . ALA A 1 368 ? -37.579 -2.703 59.855 1.00 84.50 368 ALA A CA 1
ATOM 2711 C C . ALA A 1 368 ? -37.999 -1.239 60.058 1.00 84.50 368 ALA A C 1
ATOM 2713 O O . ALA A 1 368 ? -37.336 -0.307 59.614 1.00 84.50 368 ALA A O 1
ATOM 2714 N N . GLY A 1 369 ? -39.130 -1.017 60.737 1.00 86.00 369 GLY A N 1
ATOM 2715 C CA . GLY A 1 369 ? -39.628 0.332 61.030 1.00 86.00 369 GLY A CA 1
ATOM 2716 C C . GLY A 1 369 ? -39.923 1.146 59.764 1.00 86.00 369 GLY A C 1
ATOM 2717 O O . GLY A 1 369 ? -40.925 0.892 59.086 1.00 86.00 369 GLY A O 1
ATOM 2718 N N . THR A 1 370 ? -39.064 2.130 59.487 1.00 84.44 370 THR A N 1
ATOM 2719 C CA . THR A 1 370 ? -39.099 3.043 58.330 1.00 84.44 370 THR A CA 1
ATOM 2720 C C . THR A 1 370 ? -38.110 2.674 57.221 1.00 84.44 370 THR A C 1
ATOM 2722 O O . THR A 1 370 ? -37.999 3.423 56.256 1.00 84.44 370 THR A O 1
ATOM 2725 N N . GLU A 1 371 ? -37.416 1.542 57.325 1.00 84.00 371 GLU A N 1
ATOM 2726 C CA . GLU A 1 371 ? -36.406 1.083 56.366 1.00 84.00 371 GLU A CA 1
ATOM 2727 C C . GLU A 1 371 ? -36.730 -0.318 55.826 1.00 84.00 371 GLU A C 1
ATOM 2729 O O . GLU A 1 371 ? -37.460 -1.106 56.443 1.00 84.00 371 GLU A O 1
ATOM 2734 N N . VAL A 1 372 ? -36.186 -0.617 54.648 1.00 83.75 372 VAL A N 1
ATOM 2735 C CA . VAL A 1 372 ? -36.222 -1.925 53.994 1.00 83.75 372 VAL A CA 1
ATOM 2736 C C . VAL A 1 372 ? -34.795 -2.304 53.618 1.00 83.75 372 VAL A C 1
ATOM 2738 O O . VAL A 1 372 ? -34.132 -1.585 52.872 1.00 83.75 372 VAL A O 1
ATOM 2741 N N . THR A 1 373 ? -34.333 -3.441 54.126 1.00 87.06 373 THR A N 1
ATOM 2742 C CA . THR A 1 373 ? -33.046 -4.043 53.775 1.00 87.06 373 THR A CA 1
ATOM 2743 C C . THR A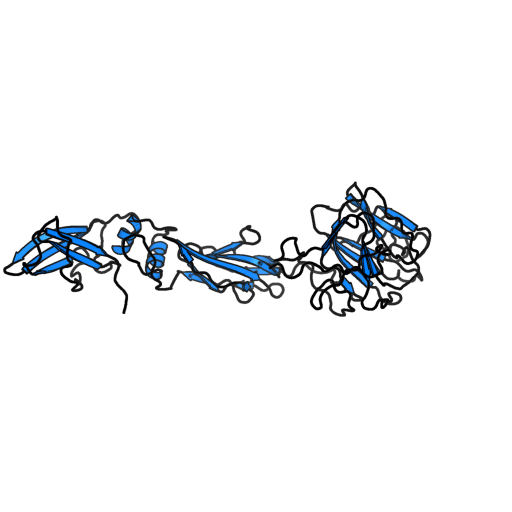 1 373 ? -33.262 -5.056 52.660 1.00 87.06 373 THR A C 1
ATOM 2745 O O . THR A 1 373 ? -34.107 -5.941 52.784 1.00 87.06 373 THR A O 1
ATOM 2748 N N . ILE A 1 374 ? -32.493 -4.938 51.583 1.00 86.88 374 ILE A N 1
ATOM 2749 C CA . ILE A 1 374 ? -32.551 -5.782 50.390 1.00 86.88 374 ILE A CA 1
ATOM 2750 C C . ILE A 1 374 ? -31.182 -6.445 50.236 1.00 86.88 374 ILE A C 1
ATOM 2752 O O . ILE A 1 374 ? -30.169 -5.749 50.165 1.00 86.88 374 ILE A O 1
ATOM 2756 N N . VAL A 1 375 ? -31.141 -7.774 50.176 1.00 88.88 375 VAL A N 1
ATOM 2757 C CA . VAL A 1 375 ? -29.925 -8.533 49.854 1.00 88.88 375 VAL A CA 1
ATOM 2758 C C . VAL A 1 375 ? -29.993 -8.964 48.396 1.00 88.88 375 VAL A C 1
ATOM 2760 O O . VAL A 1 375 ? -30.984 -9.547 47.955 1.00 88.88 375 VAL A O 1
ATOM 2763 N N . ILE A 1 376 ? -28.935 -8.665 47.650 1.00 89.19 376 ILE A N 1
ATOM 2764 C CA . ILE A 1 376 ? -28.797 -8.952 46.224 1.00 89.19 376 ILE A CA 1
ATOM 2765 C C . ILE A 1 376 ? -27.619 -9.908 46.046 1.00 89.19 376 ILE A C 1
ATOM 2767 O O . ILE A 1 376 ? -26.552 -9.700 46.626 1.00 89.19 376 ILE A O 1
ATOM 2771 N N . GLN A 1 377 ? -27.824 -10.943 45.240 1.00 91.25 377 GLN A N 1
ATOM 2772 C CA . GLN A 1 377 ? -26.817 -11.926 44.850 1.00 91.25 377 GLN A CA 1
ATOM 2773 C C . GLN A 1 377 ? -26.776 -12.053 43.321 1.00 91.25 377 GLN A C 1
ATOM 2775 O O . GLN A 1 377 ? -27.656 -11.555 42.614 1.00 91.25 377 GLN A O 1
ATOM 2780 N N . ALA A 1 378 ? -25.745 -12.720 42.806 1.00 91.56 378 ALA A N 1
ATOM 2781 C CA . ALA A 1 378 ? -25.654 -13.094 41.401 1.00 91.56 378 ALA A CA 1
ATOM 2782 C C . ALA A 1 378 ? -25.146 -14.532 41.237 1.00 91.56 378 ALA A C 1
ATOM 2784 O O . ALA A 1 378 ? -24.435 -15.062 42.093 1.00 91.56 378 ALA A O 1
ATOM 2785 N N . THR A 1 379 ? -25.523 -15.168 40.129 1.00 91.56 379 THR A N 1
ATOM 2786 C CA . THR A 1 379 ? -24.939 -16.448 39.697 1.00 91.56 379 THR A CA 1
ATOM 2787 C C . THR A 1 379 ? -23.560 -16.228 39.051 1.00 91.56 379 THR A C 1
ATOM 2789 O O . THR A 1 379 ? -23.037 -15.117 39.045 1.00 91.56 379 THR A O 1
ATOM 2792 N N . GLY A 1 380 ? -22.921 -17.286 38.540 1.00 88.25 380 GLY A N 1
ATOM 2793 C CA . GLY A 1 380 ? -21.692 -17.152 37.741 1.00 88.25 380 GLY A CA 1
ATOM 2794 C C . GLY A 1 380 ? -20.409 -16.822 38.518 1.00 88.25 380 GLY A C 1
ATOM 2795 O O . GLY A 1 380 ? -19.378 -16.600 37.903 1.00 88.25 380 GLY A O 1
ATOM 2796 N N . GLY A 1 381 ? -20.438 -16.802 39.856 1.00 89.25 381 GLY A N 1
ATOM 2797 C CA . GLY A 1 381 ? -19.244 -16.519 40.669 1.00 89.25 381 GLY A CA 1
ATOM 2798 C C . GLY A 1 381 ? -18.854 -15.037 40.738 1.00 89.25 381 GLY A C 1
ATOM 2799 O O . GLY A 1 381 ? -17.737 -14.726 41.145 1.00 89.25 381 GLY A O 1
ATOM 2800 N N . VAL A 1 382 ? -19.773 -14.139 40.369 1.00 91.31 382 VAL A N 1
ATOM 2801 C CA . VAL A 1 382 ? -19.592 -12.680 40.371 1.00 91.31 382 VAL A CA 1
ATOM 2802 C C . VAL A 1 382 ? -19.051 -12.170 41.706 1.00 91.31 382 VAL A C 1
ATOM 2804 O O . VAL A 1 382 ? -19.565 -12.503 42.777 1.00 91.31 382 VAL A O 1
ATOM 2807 N N . ASN A 1 383 ? -18.046 -11.297 41.619 1.00 90.81 383 ASN A N 1
ATOM 2808 C CA . ASN A 1 383 ? -17.515 -10.551 42.750 1.00 90.81 383 ASN A CA 1
ATOM 2809 C C . ASN A 1 383 ? -17.957 -9.081 42.676 1.00 90.81 383 ASN A C 1
ATOM 2811 O O . ASN A 1 383 ? -17.357 -8.264 41.981 1.00 90.81 383 ASN A O 1
ATOM 2815 N N . PHE A 1 384 ? -18.968 -8.719 43.464 1.00 87.38 384 PHE A N 1
ATOM 2816 C CA . PHE A 1 384 ? -19.511 -7.364 43.578 1.00 87.38 384 PHE A CA 1
ATOM 2817 C C . PHE A 1 384 ? -18.518 -6.300 44.077 1.00 87.38 384 PHE A C 1
ATOM 2819 O O . PHE A 1 384 ? -18.825 -5.112 44.014 1.00 87.38 384 PHE A O 1
ATOM 2826 N N . GLN A 1 385 ? -17.330 -6.685 44.556 1.00 86.31 385 GLN A N 1
ATOM 2827 C CA . GLN A 1 385 ? -16.253 -5.742 44.886 1.00 86.31 385 GLN A CA 1
ATOM 2828 C C . GLN A 1 385 ? -15.428 -5.317 43.658 1.00 86.31 385 GLN A C 1
ATOM 2830 O O . GLN A 1 385 ? -14.648 -4.373 43.761 1.00 86.31 385 GLN A O 1
ATOM 2835 N N . THR A 1 386 ? -15.579 -6.003 42.519 1.00 87.75 386 THR A N 1
ATOM 2836 C CA . THR A 1 386 ? -14.763 -5.816 41.305 1.00 87.75 386 THR A CA 1
ATOM 2837 C C . THR A 1 386 ? -15.589 -5.704 40.017 1.00 87.75 386 THR A C 1
ATOM 2839 O O . THR A 1 386 ? -15.027 -5.822 38.935 1.00 87.75 386 THR A O 1
ATOM 2842 N N . ILE A 1 387 ? -16.907 -5.495 40.105 1.00 88.06 387 ILE A N 1
ATOM 2843 C CA . ILE A 1 387 ? -17.766 -5.289 38.924 1.00 88.06 387 ILE A CA 1
ATOM 2844 C C . ILE A 1 387 ? -17.402 -3.997 38.171 1.00 88.06 387 ILE A C 1
ATOM 2846 O O . ILE A 1 387 ? -17.018 -2.999 38.783 1.00 88.06 387 ILE A O 1
ATOM 2850 N N . ASN A 1 388 ? -17.565 -3.997 36.844 1.00 85.31 388 ASN A N 1
ATOM 2851 C CA . ASN A 1 388 ? -17.342 -2.812 36.004 1.00 85.31 388 ASN A CA 1
ATOM 2852 C C . ASN A 1 388 ? -18.568 -1.882 35.945 1.00 85.31 388 ASN A C 1
ATOM 2854 O O . ASN A 1 388 ? -18.437 -0.705 35.598 1.00 85.31 388 ASN A O 1
ATOM 2858 N N . GLY A 1 389 ? -19.758 -2.405 36.254 1.00 82.38 389 GLY A N 1
ATOM 2859 C CA . GLY A 1 389 ? -21.004 -1.647 36.369 1.00 82.38 389 GLY A CA 1
ATOM 2860 C C . GLY A 1 389 ? -21.325 -1.173 37.792 1.00 82.38 389 GLY A C 1
ATOM 2861 O O . GLY A 1 389 ? -20.557 -1.351 38.733 1.00 82.38 389 GLY A O 1
ATOM 2862 N N . ILE A 1 390 ? -22.508 -0.581 37.955 1.00 80.31 390 ILE A N 1
ATOM 2863 C CA . ILE A 1 390 ? -23.117 -0.223 39.243 1.00 80.31 390 ILE A CA 1
ATOM 2864 C C . ILE A 1 390 ? -24.410 -1.012 39.404 1.00 80.31 390 ILE A C 1
ATOM 2866 O O . ILE A 1 390 ? -25.253 -0.995 38.509 1.00 80.31 390 ILE A O 1
ATOM 2870 N N . VAL A 1 391 ? -24.600 -1.642 40.566 1.00 82.50 391 VAL A N 1
ATOM 2871 C CA . VAL A 1 391 ? -25.897 -2.223 40.936 1.00 82.50 391 VAL A CA 1
ATOM 2872 C C . VAL A 1 391 ? -26.845 -1.112 41.385 1.00 82.50 391 VAL A C 1
ATOM 2874 O O . VAL A 1 391 ? -26.655 -0.515 42.445 1.00 82.50 391 VAL A O 1
ATOM 2877 N N . ASN A 1 392 ? -27.879 -0.855 40.587 1.00 80.56 392 ASN A N 1
ATOM 2878 C CA . ASN A 1 392 ? -28.926 0.116 40.880 1.00 80.56 392 ASN A CA 1
ATOM 2879 C C . ASN A 1 392 ? -30.180 -0.589 41.408 1.00 80.56 392 ASN A C 1
ATOM 2881 O O . ASN A 1 392 ? -30.656 -1.572 40.837 1.00 80.56 392 ASN A O 1
ATOM 2885 N N . VAL A 1 393 ? -30.743 -0.055 42.494 1.00 81.12 393 VAL A N 1
ATOM 2886 C CA . VAL A 1 393 ? -32.048 -0.472 43.021 1.00 81.12 393 VAL A CA 1
ATOM 2887 C C . VAL A 1 393 ? -33.099 0.564 42.648 1.00 81.12 393 VAL A C 1
ATOM 2889 O O . VAL A 1 393 ? -32.911 1.776 42.788 1.00 81.12 393 VAL A O 1
ATOM 2892 N N . TRP A 1 394 ? -34.222 0.055 42.164 1.00 81.56 394 TRP A N 1
ATOM 2893 C CA . TRP A 1 394 ? -35.356 0.820 41.686 1.00 81.56 394 TRP A CA 1
ATOM 2894 C C . TRP A 1 394 ? -36.617 0.377 42.413 1.00 81.56 394 TRP A C 1
ATOM 2896 O O . TRP A 1 394 ? -36.782 -0.806 42.719 1.00 81.56 394 TRP A O 1
ATOM 2906 N N . SER A 1 395 ? -37.539 1.311 42.631 1.00 82.88 395 SER A N 1
ATOM 2907 C CA . SER A 1 395 ? -38.842 1.011 43.222 1.00 82.88 395 SER A CA 1
ATOM 2908 C C . SER A 1 395 ? -39.988 1.679 42.469 1.00 82.88 395 SER A C 1
ATOM 2910 O O . SER A 1 395 ? -39.796 2.706 41.817 1.00 82.88 395 SER A O 1
ATOM 2912 N N . THR A 1 396 ? -41.184 1.108 42.576 1.00 83.00 396 THR A N 1
ATOM 2913 C CA . THR A 1 396 ? -42.435 1.741 42.138 1.00 83.00 396 THR A CA 1
ATOM 2914 C C . THR A 1 396 ? -43.596 1.321 43.038 1.00 83.00 396 THR A C 1
ATOM 2916 O O . THR A 1 396 ? -43.588 0.227 43.610 1.00 83.00 396 THR A O 1
ATOM 2919 N N . ALA A 1 397 ? -44.582 2.202 43.216 1.00 82.25 397 ALA A N 1
ATOM 2920 C CA . ALA A 1 397 ? -45.801 1.893 43.961 1.00 82.25 397 ALA A CA 1
ATOM 2921 C C . ALA A 1 397 ? -46.764 1.010 43.146 1.00 82.25 397 ALA A C 1
ATOM 2923 O O . ALA A 1 397 ? -47.479 0.194 43.730 1.00 82.25 397 ALA A O 1
ATOM 2924 N N . ASP A 1 398 ? -46.728 1.135 41.817 1.00 81.50 398 ASP A N 1
ATOM 2925 C CA . ASP A 1 398 ? -47.558 0.412 40.853 1.00 81.50 398 ASP A CA 1
ATOM 2926 C C . ASP A 1 398 ? -46.691 -0.085 39.679 1.00 81.50 398 ASP A C 1
ATOM 2928 O O . ASP A 1 398 ? -45.824 0.634 39.185 1.00 81.50 398 ASP A O 1
ATOM 2932 N N . LEU A 1 399 ? -46.927 -1.309 39.197 1.00 83.75 399 LEU A N 1
ATOM 2933 C CA . LEU A 1 399 ? -46.265 -1.847 38.000 1.00 83.75 399 LEU A CA 1
ATOM 2934 C C . LEU A 1 399 ? -46.683 -1.128 36.705 1.00 83.75 399 LEU A C 1
ATOM 2936 O O . LEU A 1 399 ? -46.015 -1.287 35.685 1.00 83.75 399 LEU A O 1
ATOM 2940 N N . ALA A 1 400 ? -47.773 -0.354 36.730 1.00 86.19 400 ALA A N 1
ATOM 2941 C CA . ALA A 1 400 ? -48.159 0.550 35.649 1.00 86.19 400 ALA A CA 1
ATOM 2942 C C . ALA A 1 400 ? -47.355 1.868 35.633 1.00 86.19 400 ALA A C 1
ATOM 2944 O O . ALA A 1 400 ? -47.377 2.582 34.629 1.00 86.19 400 ALA A O 1
ATOM 2945 N N . GLU A 1 401 ? -46.649 2.199 36.718 1.00 83.44 401 GLU A N 1
ATOM 2946 C CA . GLU A 1 401 ? -45.804 3.391 36.827 1.00 83.44 401 GLU A CA 1
ATOM 2947 C C . GLU A 1 401 ? -44.334 3.077 36.506 1.00 83.44 401 GLU A C 1
ATOM 2949 O O . GLU A 1 401 ? -43.847 1.955 36.662 1.00 83.44 401 GLU A O 1
ATOM 2954 N N . ALA A 1 402 ? -43.599 4.094 36.049 1.00 82.19 402 ALA A N 1
ATOM 2955 C CA . ALA A 1 402 ? -42.173 3.958 35.788 1.00 82.19 402 ALA A CA 1
ATOM 2956 C C . ALA A 1 402 ? -41.398 3.762 37.100 1.00 82.19 402 ALA A C 1
ATOM 2958 O O . ALA A 1 402 ? -41.550 4.526 38.051 1.00 82.19 402 ALA A O 1
ATOM 2959 N N . PHE A 1 403 ? -40.512 2.767 37.116 1.00 82.88 403 PHE A N 1
ATOM 2960 C CA . PHE A 1 403 ? -39.565 2.552 38.205 1.00 82.88 403 PHE A CA 1
ATOM 2961 C C . PHE A 1 403 ? -38.687 3.792 38.424 1.00 82.88 403 PHE A C 1
ATOM 2963 O O . PHE A 1 403 ? -38.027 4.267 37.499 1.00 82.88 403 PHE A O 1
ATOM 2970 N N . VAL A 1 404 ? -38.640 4.282 39.663 1.00 74.75 404 VAL A N 1
ATOM 2971 C CA . VAL A 1 404 ? -37.799 5.412 40.078 1.00 74.75 404 VAL A CA 1
ATOM 2972 C C . VAL A 1 404 ? -36.618 4.877 40.883 1.00 74.75 404 VAL A C 1
ATOM 2974 O O . VAL A 1 404 ? -36.780 3.991 41.728 1.00 74.75 404 VAL A O 1
ATOM 2977 N N . SER A 1 405 ? -35.416 5.391 40.614 1.00 69.06 405 SER A N 1
ATOM 2978 C CA . SER A 1 405 ? -34.220 5.018 41.374 1.00 69.06 405 SER A CA 1
ATOM 2979 C C . SER A 1 405 ? -34.400 5.447 42.826 1.00 69.06 405 SER A C 1
ATOM 2981 O O . SER A 1 405 ? -34.766 6.593 43.091 1.00 69.06 405 SER A O 1
ATOM 2983 N N . SER A 1 406 ? -34.101 4.559 43.776 1.00 63.91 406 SER A N 1
ATOM 2984 C CA . SER A 1 406 ? -34.058 4.924 45.200 1.00 63.91 406 SER A CA 1
ATOM 2985 C C . SER A 1 406 ? -32.817 5.756 45.575 1.00 63.91 406 SER A C 1
ATOM 2987 O O . SER A 1 406 ? -32.646 6.094 46.744 1.00 63.91 406 SER A O 1
ATOM 2989 N N . GLY A 1 407 ? -31.986 6.117 44.590 1.00 54.41 407 GLY A N 1
ATOM 2990 C CA . GLY A 1 407 ? -30.790 6.943 44.731 1.00 54.41 407 GLY A CA 1
ATOM 2991 C C . GLY A 1 407 ? -29.503 6.117 44.882 1.00 54.41 407 GLY A C 1
ATOM 2992 O O . GLY A 1 407 ? -29.513 5.090 45.565 1.00 54.41 407 GLY A O 1
ATOM 2993 N N . PRO A 1 408 ? -28.378 6.550 44.281 1.00 46.28 408 PRO A N 1
ATOM 2994 C CA . PRO A 1 408 ? -27.094 5.890 44.449 1.00 46.28 408 PRO A CA 1
ATOM 2995 C C . PRO A 1 408 ? -26.367 6.437 45.686 1.00 46.28 408 PRO A C 1
ATOM 2997 O O . PRO A 1 408 ? -25.637 7.424 45.626 1.00 46.28 408 PRO A O 1
ATOM 3000 N N . THR A 1 409 ? -26.487 5.739 46.810 1.00 48.31 409 THR A N 1
ATOM 3001 C CA . THR A 1 409 ? -25.317 5.578 47.684 1.00 48.31 409 THR A CA 1
ATOM 3002 C C . THR A 1 409 ? -24.569 4.362 47.172 1.00 48.31 409 THR A C 1
ATOM 3004 O O . THR A 1 409 ? -25.137 3.274 47.197 1.00 48.31 409 THR A O 1
ATOM 3007 N N . TYR A 1 410 ? -23.328 4.547 46.703 1.00 49.50 410 TYR A N 1
ATOM 3008 C CA . TYR A 1 410 ? -22.422 3.458 46.325 1.00 49.50 410 TYR A CA 1
ATOM 3009 C C . TYR A 1 410 ? -22.470 2.362 47.389 1.00 49.50 410 TYR A C 1
ATOM 3011 O O . TYR A 1 410 ? -22.013 2.566 48.516 1.00 49.50 410 TYR A O 1
ATOM 3019 N N . VAL A 1 411 ? -23.068 1.219 47.054 1.00 54.62 411 VAL A N 1
ATOM 3020 C CA . VAL A 1 411 ? -23.237 0.146 48.027 1.00 54.62 411 VAL A CA 1
ATOM 3021 C C . VAL A 1 411 ? -21.937 -0.634 48.070 1.00 54.62 411 VAL A C 1
ATOM 3023 O O . VAL A 1 411 ? -21.731 -1.564 47.296 1.00 54.62 411 VAL A O 1
ATOM 3026 N N . THR A 1 412 ? -21.034 -0.218 48.956 1.00 50.72 412 THR A N 1
ATOM 3027 C CA . THR A 1 412 ? -19.761 -0.904 49.180 1.00 50.72 412 THR A CA 1
ATOM 3028 C C . THR A 1 412 ? -20.043 -2.342 49.605 1.00 50.72 412 THR A C 1
ATOM 3030 O O . THR A 1 412 ? -20.445 -2.593 50.743 1.00 50.72 412 THR A O 1
ATOM 3033 N N . ALA A 1 413 ? -19.850 -3.285 48.683 1.00 60.47 413 ALA A N 1
ATOM 3034 C CA . ALA A 1 413 ? -20.106 -4.694 48.919 1.00 60.47 413 ALA A CA 1
ATOM 3035 C C . ALA A 1 413 ? -19.214 -5.200 50.066 1.00 60.47 413 ALA A C 1
ATOM 3037 O O . ALA A 1 413 ? -17.987 -5.259 49.956 1.00 60.47 413 ALA A O 1
ATOM 3038 N N . THR A 1 414 ? -19.826 -5.559 51.196 1.00 64.44 414 THR A N 1
ATOM 3039 C CA . THR A 1 414 ? -19.119 -6.063 52.388 1.00 64.44 414 THR A CA 1
ATOM 3040 C C . THR A 1 414 ? -18.547 -7.466 52.190 1.00 64.44 414 THR A C 1
ATOM 3042 O O . THR A 1 414 ? -17.691 -7.897 52.959 1.00 64.44 414 THR A O 1
ATOM 3045 N N . THR A 1 415 ? -18.987 -8.164 51.143 1.00 68.88 415 THR A N 1
ATOM 3046 C CA . THR A 1 415 ? -18.467 -9.453 50.675 1.00 68.88 415 THR A CA 1
ATOM 3047 C C . THR A 1 415 ? -18.493 -9.468 49.150 1.00 68.88 415 THR A C 1
ATOM 3049 O O . THR A 1 415 ? -19.270 -8.724 48.557 1.00 68.88 415 THR A O 1
ATOM 3052 N N . GLY A 1 416 ? -17.712 -10.337 48.507 1.00 78.12 416 GLY A N 1
ATOM 3053 C CA . GLY A 1 416 ? -17.761 -10.454 47.048 1.00 78.12 416 GLY A CA 1
ATOM 3054 C C . GLY A 1 416 ? -19.079 -11.016 46.505 1.00 78.12 416 GLY A C 1
ATOM 3055 O O . GLY A 1 416 ? -19.528 -10.595 45.450 1.00 78.12 416 GLY A O 1
ATOM 3056 N N . THR A 1 417 ? -19.742 -11.923 47.226 1.00 83.12 417 THR A N 1
ATOM 3057 C CA . THR A 1 417 ? -20.883 -12.695 46.694 1.00 83.12 417 THR A CA 1
ATOM 3058 C C . THR A 1 417 ? -22.256 -12.056 46.912 1.00 83.12 417 THR A C 1
ATOM 3060 O O . THR A 1 417 ? -23.235 -12.524 46.337 1.00 83.12 417 THR A O 1
ATOM 3063 N N . GLN A 1 418 ? -22.363 -11.020 47.751 1.00 87.75 418 GLN A N 1
ATOM 3064 C CA . GLN A 1 418 ? -23.631 -10.328 48.005 1.00 87.75 418 GLN A CA 1
ATOM 3065 C C . GLN A 1 418 ? -23.463 -8.833 48.292 1.00 87.75 418 GLN A C 1
ATOM 3067 O O . GLN A 1 418 ? -22.494 -8.396 48.919 1.00 87.75 418 GLN A O 1
ATOM 3072 N N . ILE A 1 419 ? -24.487 -8.074 47.908 1.00 87.38 419 ILE A N 1
ATOM 3073 C CA . ILE A 1 419 ? -24.681 -6.658 48.228 1.00 87.38 419 ILE A CA 1
ATOM 3074 C C . ILE A 1 419 ? -25.869 -6.532 49.186 1.00 87.38 419 ILE A C 1
ATOM 3076 O O . ILE A 1 419 ? -26.900 -7.171 48.984 1.00 87.38 419 ILE A O 1
ATOM 3080 N N . THR A 1 420 ? -25.753 -5.666 50.194 1.00 86.75 420 THR A N 1
ATOM 3081 C CA . THR A 1 420 ? -26.862 -5.316 51.096 1.00 86.75 420 THR A CA 1
ATOM 3082 C C . THR A 1 420 ? -27.206 -3.840 50.937 1.00 86.75 420 THR A C 1
ATOM 3084 O O . THR A 1 420 ? -26.415 -2.978 51.313 1.00 86.75 420 THR A O 1
ATOM 3087 N N . VAL A 1 421 ? -28.392 -3.547 50.409 1.00 82.19 421 VAL A N 1
ATOM 3088 C CA . VAL A 1 421 ? -28.907 -2.187 50.199 1.00 82.19 421 VAL A CA 1
ATOM 3089 C C . VAL A 1 421 ? -29.944 -1.873 51.274 1.00 82.19 421 VAL A C 1
ATOM 3091 O O . VAL A 1 421 ? -30.783 -2.717 51.579 1.00 82.19 421 VAL A O 1
ATOM 3094 N N . VAL A 1 422 ? -29.922 -0.666 51.838 1.00 82.25 422 VAL A N 1
ATOM 3095 C CA . VAL A 1 422 ? -30.981 -0.177 52.735 1.00 82.25 422 VAL A CA 1
ATOM 3096 C C . VAL A 1 422 ? -31.676 0.993 52.055 1.00 82.25 422 VAL A C 1
ATOM 3098 O O . VAL A 1 422 ? -31.021 1.957 51.666 1.00 82.25 422 VAL A O 1
ATOM 3101 N N . VAL A 1 423 ? -32.996 0.901 51.894 1.00 78.75 423 VAL A N 1
ATOM 3102 C CA . VAL A 1 423 ? -33.829 1.944 51.281 1.00 78.75 423 VAL A CA 1
ATOM 3103 C C . VAL A 1 423 ? -34.933 2.390 52.247 1.00 78.75 423 VAL A C 1
ATOM 3105 O O . VAL A 1 423 ? -35.399 1.586 53.061 1.00 78.75 423 VAL A O 1
ATOM 3108 N N . PRO A 1 424 ? -35.404 3.649 52.183 1.00 77.69 424 PRO A N 1
ATOM 3109 C CA . PRO A 1 424 ? -36.560 4.081 52.963 1.00 77.69 424 PRO A CA 1
ATOM 3110 C C . PRO A 1 424 ? -37.804 3.266 52.598 1.00 77.69 424 PRO A C 1
ATOM 3112 O O . PRO A 1 424 ? -38.085 3.047 51.426 1.00 77.69 424 PRO A O 1
ATOM 3115 N N . ARG A 1 425 ? -38.621 2.891 53.584 1.00 76.06 425 ARG A N 1
ATOM 3116 C CA . ARG A 1 425 ? -39.880 2.142 53.398 1.00 76.06 425 ARG A CA 1
ATOM 3117 C C . ARG A 1 425 ? -40.966 2.916 52.633 1.00 76.06 425 ARG A C 1
ATOM 3119 O O . ARG A 1 425 ? -42.001 2.356 52.294 1.00 76.06 425 ARG A O 1
ATOM 3126 N N . THR A 1 426 ? -40.751 4.203 52.373 1.00 69.75 426 THR A N 1
ATOM 3127 C CA . THR A 1 426 ? -41.568 4.998 51.445 1.00 69.75 426 THR A CA 1
ATOM 3128 C C . THR A 1 426 ? -41.224 4.746 49.973 1.00 69.75 426 THR A C 1
ATOM 3130 O O . THR A 1 426 ? -41.965 5.204 49.109 1.00 69.75 426 THR A O 1
ATOM 3133 N N . ALA A 1 427 ? -40.129 4.034 49.677 1.00 66.25 427 ALA A N 1
ATOM 3134 C CA . ALA A 1 427 ? -39.906 3.410 48.376 1.00 66.25 427 ALA A CA 1
ATOM 3135 C C . ALA A 1 427 ? -41.028 2.393 48.095 1.00 66.25 427 ALA A C 1
ATOM 3137 O O . ALA A 1 427 ? -41.559 1.773 49.018 1.00 66.25 427 ALA A O 1
ATOM 3138 N N . GLY A 1 428 ? -41.431 2.277 46.831 1.00 66.56 428 GLY A N 1
ATOM 3139 C CA . GLY A 1 428 ? -42.688 1.628 46.460 1.00 66.56 428 GLY A CA 1
ATOM 3140 C C . GLY A 1 428 ? -42.757 0.111 46.700 1.00 66.56 428 GLY A C 1
ATOM 3141 O O . GLY A 1 428 ? -41.758 -0.554 46.964 1.00 66.56 428 GLY A O 1
ATOM 3142 N N . SER A 1 429 ? -43.969 -0.439 46.584 1.00 77.31 429 SER A N 1
ATOM 3143 C CA . SER A 1 429 ? -44.291 -1.850 46.857 1.00 77.31 429 SER A CA 1
ATOM 3144 C C . SER A 1 429 ? -43.590 -2.864 45.944 1.00 77.31 429 SER A C 1
ATOM 3146 O O . SER A 1 429 ? -43.492 -4.035 46.308 1.00 77.31 429 SER A O 1
ATOM 3148 N N . PHE A 1 430 ? -43.123 -2.442 44.767 1.00 83.31 430 PHE A N 1
ATOM 3149 C CA . PHE A 1 430 ? -42.380 -3.273 43.822 1.00 83.31 430 PHE A CA 1
ATOM 3150 C C . PHE A 1 430 ? -40.930 -2.806 43.744 1.00 83.31 430 PHE A C 1
ATOM 3152 O O . PHE A 1 430 ? -40.664 -1.609 43.647 1.00 83.31 430 PHE A O 1
ATOM 3159 N N . ILE A 1 431 ? -39.999 -3.761 43.750 1.00 83.06 431 ILE A N 1
ATOM 3160 C CA . ILE A 1 431 ? -38.552 -3.525 43.755 1.00 83.06 431 ILE A CA 1
ATOM 3161 C C . ILE A 1 431 ? -37.929 -4.260 42.566 1.00 83.06 431 ILE A C 1
ATOM 3163 O O . ILE A 1 431 ? -38.292 -5.398 42.271 1.00 83.06 431 ILE A O 1
ATOM 3167 N N . LYS A 1 432 ? -36.975 -3.610 41.899 1.00 84.50 432 LYS A N 1
ATOM 3168 C CA . LYS A 1 432 ? -36.163 -4.163 40.811 1.00 84.50 432 LYS A CA 1
ATOM 3169 C C . LYS A 1 432 ? -34.696 -3.810 41.059 1.00 84.50 432 LYS A C 1
ATOM 3171 O O . LYS A 1 432 ? -34.398 -2.687 41.453 1.00 84.50 432 LYS A O 1
ATOM 3176 N N . ALA A 1 433 ? -33.794 -4.747 40.787 1.00 84.19 433 ALA A N 1
ATOM 3177 C CA . ALA A 1 433 ? -32.358 -4.491 40.722 1.00 84.19 433 ALA A CA 1
ATOM 3178 C C . ALA A 1 433 ? -31.882 -4.576 39.262 1.00 84.19 433 ALA A C 1
ATOM 3180 O O . ALA A 1 433 ? -32.395 -5.393 38.495 1.00 84.19 433 ALA A O 1
ATOM 3181 N N . THR A 1 434 ? -30.929 -3.732 38.878 1.00 83.38 434 THR A N 1
ATOM 3182 C CA . THR A 1 434 ? -30.231 -3.752 37.580 1.00 83.38 434 THR A CA 1
ATOM 3183 C C . THR A 1 434 ? -28.741 -3.565 37.791 1.00 83.38 434 THR A C 1
ATOM 3185 O O . THR A 1 434 ? -28.322 -3.074 38.839 1.00 83.38 434 THR A O 1
ATOM 3188 N N . VAL A 1 435 ? -27.946 -3.916 36.781 1.00 83.25 435 VAL A N 1
ATOM 3189 C CA . VAL A 1 435 ? -26.566 -3.442 36.661 1.00 83.25 435 VAL A CA 1
ATOM 3190 C C . VAL A 1 435 ? -26.488 -2.525 35.450 1.00 83.25 435 VAL A C 1
ATOM 3192 O O . VAL A 1 435 ? -27.047 -2.828 34.401 1.00 83.25 435 VAL A O 1
ATOM 3195 N N . GLU A 1 436 ? -25.860 -1.368 35.620 1.00 77.50 436 GLU A N 1
ATOM 3196 C CA . GLU A 1 436 ? -25.764 -0.319 34.602 1.00 77.50 436 GLU A CA 1
ATOM 3197 C C . GLU A 1 436 ? -24.320 0.184 34.489 1.00 77.50 436 GLU A C 1
ATOM 3199 O O . GLU A 1 436 ? -23.526 0.067 35.423 1.00 77.50 436 GLU A O 1
ATOM 3204 N N . THR A 1 437 ? -23.960 0.766 33.346 1.00 73.88 437 THR A N 1
ATOM 3205 C CA . THR A 1 437 ? -22.658 1.423 33.148 1.00 73.88 437 THR A CA 1
ATOM 3206 C C . THR A 1 437 ? -22.476 2.591 34.123 1.00 73.88 437 THR A C 1
ATOM 3208 O O . THR A 1 437 ? -23.394 3.398 34.287 1.00 73.88 437 THR A O 1
ATOM 3211 N N . ILE A 1 438 ? -21.280 2.745 34.697 1.00 68.06 438 ILE A N 1
ATOM 3212 C CA . ILE A 1 438 ? -20.926 3.915 35.517 1.00 68.06 438 ILE A CA 1
ATOM 3213 C C . ILE A 1 438 ? -21.029 5.201 34.670 1.00 68.06 438 ILE A C 1
ATOM 3215 O O . ILE A 1 438 ? -20.344 5.314 33.653 1.00 68.06 438 ILE A O 1
ATOM 3219 N N . ASP A 1 439 ? -21.793 6.202 35.123 1.00 54.78 439 ASP A N 1
ATOM 3220 C CA . ASP A 1 439 ? -21.653 7.579 34.624 1.00 54.78 439 ASP A CA 1
ATOM 3221 C C . ASP A 1 439 ? -20.289 8.130 35.069 1.00 54.78 439 ASP A C 1
ATOM 3223 O O . ASP A 1 439 ? -20.116 8.530 36.220 1.00 54.78 439 ASP A O 1
ATOM 3227 N N . GLN A 1 440 ? -19.303 8.140 34.166 1.00 50.84 440 GLN A N 1
ATOM 3228 C CA . GLN A 1 440 ? -18.014 8.816 34.374 1.00 50.84 440 GLN A CA 1
ATOM 3229 C C . GLN A 1 440 ? -17.939 10.139 33.604 1.00 50.84 440 GLN A C 1
ATOM 3231 O O . GLN A 1 440 ? -17.009 10.389 32.840 1.00 50.84 440 GLN A O 1
ATOM 3236 N N . THR A 1 441 ? -18.911 11.019 33.851 1.00 36.78 441 THR A N 1
ATOM 3237 C CA . THR A 1 441 ? -18.633 12.462 33.839 1.00 36.78 441 THR A CA 1
ATOM 3238 C C . THR A 1 441 ? -18.017 12.848 35.188 1.00 36.78 441 THR A C 1
ATOM 3240 O O . THR A 1 441 ? -18.625 12.509 36.207 1.00 36.78 441 THR A O 1
ATOM 3243 N N . PRO A 1 442 ? -16.845 13.510 35.218 1.00 34.72 442 PRO A N 1
ATOM 3244 C CA . PRO A 1 442 ? -16.255 14.034 36.453 1.00 34.72 442 PRO A CA 1
ATOM 3245 C C . PRO A 1 442 ? -17.084 15.164 37.088 1.00 34.72 442 PRO A C 1
ATOM 3247 O O . PRO A 1 442 ? -17.809 15.861 36.340 1.00 34.72 442 PRO A O 1
#

Sequence (442 aa):
MPIGAYKCQPYGENGEFTNRQWLAEANDFSKLAEDTSAYAGSVRPLAGSTAALALDIDTGGKTLVRTANNHAAFDFSESPIYLDTLVKFTPSAEHPTISDPTVKAAVFVDTNLHLWVCHGVGGAGQNMTNSDTGLVISTNEWHRLTIKLGRLSGSADYAFIVYVDQAVVSCAAGMDDSAVSPGPWFWSASNDPSFKEVTFKGRGMLDELVVTDAEPDLGLSAVLLTLSFEPAQVMVSTNGVPINNDAVVPNGSQIVINARPWYEITSGGALFTGGDTTNTVTGTTMITAINGTVAGDAGATNMIASAAYSQPALIATGLGRAAPADRIAAWALENNLVTLDSDMLDDYLMNVDAGTNPTLFIDSIAVAGTEVTIVIQATGGVNFQTINGIVNVWSTADLAEAFVSSGPTYVTATTGTQITVVVPRTAGSFIKATVETIDQTP

pLDDT: mean 74.53, std 18.91, range [19.5, 96.44]

Radius of gyration: 37.27 Å; chains: 1; bounding box: 86×46×107 Å

Foldseek 3Di:
DDPDDFDFDDDDDDPPPQEIEGDDDPPALQAQDADPDQDDDPPDDPFVDDVRPWDWDACVQGKYKYWHVVLDWDFQAPFKKKKKWKWQADADCDDDDDPDQPAFKDWHAHPQQFIKIWAADPAALHDIDIDTLRDGHDNVDIKMWMKIWHDQPPDSFTKIFIDINLHTGWHQQAADSVRHDTTGIGTTNHRGRIDTMDMDGHTIIIDSTYMYRDDHPSDDPAQKEFEAEDPVFKWKDFPPHTDDHRGIDGAFTKMKIKTAWQKAFPFQFPQWDWDDFPQDQDAFTTITMIITTGHDGRHHYGYTDMDGDQAQDWHCNVPPGTGGSNLSSVLCVVQVHRGDDPQQVVCQQLVHHGPLSKDKDWPDWDDDDFKIKTKIFIPSQGFPQDGQWAKWKWADQDPVDDTDTLDDPRQNAPTGGMTIDMGTPVGHPDMDIDTHHDPPDD